Protein AF-A0A7R9K0M8-F1 (afdb_monomer_lite)

Organism: Timema genevievae (NCBI:txid629358)

Sequence (432 aa):
AWETVYWKKKSAVDAVERGCIVCEEEQCDGTVGYGGSPDENGETTLDAMIMDGLCCFKIFQDFFLDFIKILRQVFSKIRTTMNMGAVGALRRVKNAISVARHVLDYTQHSLLVGDQATEFAVSMGFKEELLETNASTKIWQQWKQNNCQPNFWMLANTLAVLSSTAEDGEIKNVSPDPASTCGPYKPATNSLATKQHQQRGGKFGGEGNHDTIGMIAIDNQGKIAAGTSTNGASHKIPGYVVNQGKIAAGTSTNGASHKIPGYVVNKGKIAAGTSTNGASHKIPGNKHETFLSPKINKMHSCVLTSSRVGDSPIPGAGAYADGEVGAAAATGDGDVMMRFLPSLIAVEQLRSGVTPSAAGENALRRIVARYPDFVGGIVVLSIDGQYGAACHGMNTFKYSVCNQQLGELANALVVLSLTAEDGEIEVRISVG

Secondary structure (DSSP, 8-state):
-HIIIIIS---HHHHHHHHHHHHHHHTGGGTSSTTS---TTS---EEEEEEE---GGGGSSSS--SS-TTHHHHSTT------EEEEEEE-S-S-HHHHHHHHHHH-S-SEEEHHHHHHHHHHTTPPP-----HHHHHHHHHHHHTTT-S--SPPSPTTGGG-TT--S----SEES-TTT-----EE-TT---------------STTS---EEEEEE-TT--EEEEEEE--STTPPEEEEE------------------------------------------------------------EEEEE---STTSBTTTEEEETTTEEEEEEE-HHHHHHH-HHHHHHHHHHTT--HHHHHHHHHHHHHTT-TT--EEEEEEETTS-EEEEEES-S-EEEEE--TTT-S-EEEEE-----SS---------B-

Radius of gyration: 27.87 Å; chains: 1; bounding box: 66×52×96 Å

pLDDT: mean 73.52, std 25.9, range [23.06, 98.75]

Foldseek 3Di:
DCCQQPVVVHAQQVVQLVVLQVCLVVCVLVWFFFARFAALVLAFFKKKKKWWQDQPPLPPPPPDDDDDPPVCVVPVPRFGPRFMFIEARHFQFGSRHVLSVCRRVPHPDRYDYFVVSVVSCVVVPTDGHGRHDPNSNVVSVVCVVVQNPPAQDDAQDPPCPPPPPDPDDRQGQWPPGNVHHSDVIDGDPPNPPPPDDDDSDDQQDPDRFKDKDKDWDQHPSLTIMIMIMTSHGRNFAKAWDQDPDPPPPPDDDDDDDDDDDDDDDDDDDDDDDDDDDDDDDDDDDDDDDDDDDPDPPPPDSPGRMGTDGFQRRPELQQKHHHSVWWIKGKMFRRVLSVVQSLGNQLRVCSVVVHANAVSSVVSVLVSCLSHVCTWMKMKIATSVGGIHMATENDQKDWDWDDDVVLVDIFTFIARHHDHNDPDDTDGDGDRD

InterPro domains:
  IPR000246 Peptidase T2, asparaginase 2 [PF01112] (8-53)
  IPR000246 Peptidase T2, asparaginase 2 [PF01112] (80-241)
  IPR000246 Peptidase T2, asparaginase 2 [PF01112] (308-405)
  IPR000246 Peptidase T2, asparaginase 2 [PTHR10188] (1-241)
  IPR029055 Nucleophile aminohydrolases, N-terminal [SSF56235] (5-241)
  IPR029055 Nucleophile aminohydrolases, N-terminal [SSF56235] (267-406)

Structure (mmCIF, N/CA/C/O backbone):
data_AF-A0A7R9K0M8-F1
#
_entry.id   AF-A0A7R9K0M8-F1
#
loop_
_atom_site.group_PDB
_atom_site.id
_atom_site.type_symbol
_atom_site.label_atom_id
_atom_site.label_alt_id
_atom_site.label_comp_id
_atom_site.label_asym_id
_atom_site.label_entity_id
_atom_site.label_seq_id
_atom_site.pdbx_PDB_ins_code
_atom_site.Cartn_x
_atom_site.Cartn_y
_atom_site.Cartn_z
_atom_site.occupancy
_atom_site.B_iso_or_equiv
_atom_site.auth_seq_id
_atom_site.auth_comp_id
_atom_site.auth_asym_id
_atom_site.auth_atom_id
_atom_site.pdbx_PDB_model_num
ATOM 1 N N . ALA A 1 1 ? -5.742 13.488 8.170 1.00 92.00 1 ALA A N 1
ATOM 2 C CA . ALA A 1 1 ? -6.474 12.488 8.977 1.00 92.00 1 ALA A CA 1
ATOM 3 C C . ALA A 1 1 ? -7.062 13.058 10.274 1.00 92.00 1 ALA A C 1
ATOM 5 O O . ALA A 1 1 ? -8.280 13.133 10.370 1.00 92.00 1 ALA A O 1
ATOM 6 N N . TRP A 1 2 ? -6.251 13.496 11.253 1.00 91.81 2 TRP A N 1
ATOM 7 C CA . TRP A 1 2 ? -6.753 13.913 12.580 1.00 91.81 2 TRP A CA 1
ATOM 8 C C . TRP A 1 2 ? -7.834 14.998 12.527 1.00 91.81 2 TRP A C 1
ATOM 10 O O . TRP A 1 2 ? -8.900 14.840 13.110 1.00 91.81 2 TRP A O 1
ATOM 20 N N . GLU A 1 3 ? -7.626 16.053 11.737 1.00 92.31 3 GLU A N 1
ATOM 21 C CA . GLU A 1 3 ? -8.634 17.102 11.536 1.00 92.31 3 GLU A CA 1
ATOM 22 C C . GLU A 1 3 ? -9.976 16.547 11.020 1.0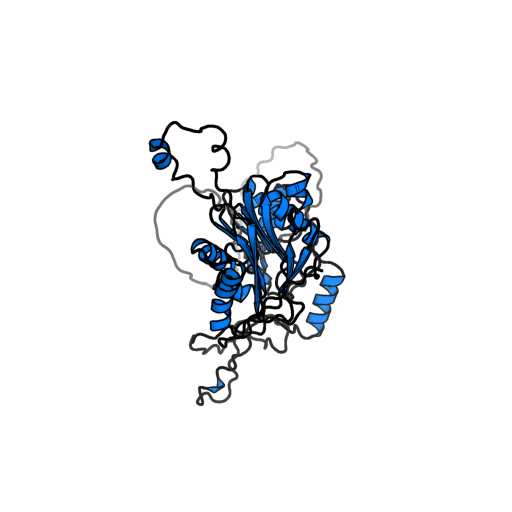0 92.31 3 GLU A C 1
ATOM 24 O O . GLU A 1 3 ? -11.047 17.019 11.397 1.00 92.31 3 GLU A O 1
ATOM 29 N N . THR A 1 4 ? -9.925 15.509 10.182 1.00 94.88 4 THR A N 1
ATOM 30 C CA 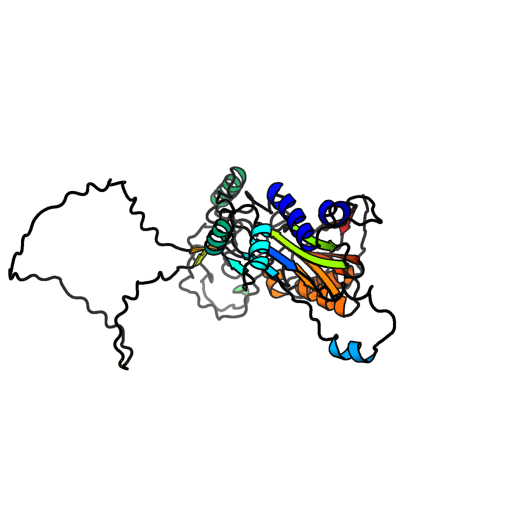. THR A 1 4 ? -11.096 14.863 9.580 1.00 94.88 4 THR A CA 1
ATOM 31 C C . THR A 1 4 ? -11.917 14.106 10.625 1.00 94.88 4 THR A C 1
ATOM 33 O O . THR A 1 4 ? -13.115 14.368 10.749 1.00 94.88 4 THR A O 1
ATOM 36 N N . VAL A 1 5 ? -11.286 13.243 11.429 1.00 93.19 5 VAL A N 1
ATOM 37 C CA . VAL A 1 5 ? -11.990 12.495 12.490 1.00 93.19 5 VAL A CA 1
ATOM 38 C C . VAL A 1 5 ? -12.347 13.362 13.699 1.00 93.19 5 VAL A C 1
ATOM 40 O O . VAL A 1 5 ? -13.442 13.239 14.253 1.00 93.19 5 VAL A O 1
ATOM 43 N N . TYR A 1 6 ? -11.442 14.245 14.126 1.00 90.38 6 TYR A N 1
ATOM 44 C CA . TYR A 1 6 ? -11.547 14.926 15.413 1.00 90.38 6 TYR A CA 1
ATOM 45 C C . TYR A 1 6 ? -12.315 16.243 15.326 1.00 90.38 6 TYR A C 1
ATOM 47 O O . TYR A 1 6 ? -13.266 16.427 16.085 1.00 90.38 6 TYR A O 1
ATOM 55 N N . TRP A 1 7 ? -11.953 17.136 14.402 1.00 90.12 7 TRP A N 1
ATOM 56 C CA . TRP A 1 7 ? -12.585 18.456 14.284 1.00 90.12 7 TRP A CA 1
ATOM 57 C C . TRP A 1 7 ? -13.831 18.417 13.404 1.00 90.12 7 TRP A C 1
ATOM 59 O O . TRP A 1 7 ? -14.885 18.909 13.799 1.00 90.12 7 TRP A O 1
ATOM 69 N N . LYS A 1 8 ? -13.734 17.776 12.236 1.00 95.56 8 LYS A N 1
ATOM 70 C CA . LYS A 1 8 ? -14.833 17.673 11.262 1.00 95.56 8 LYS A CA 1
ATOM 71 C C . LYS A 1 8 ? -15.819 16.543 11.569 1.00 95.56 8 LYS A C 1
ATOM 73 O O . LYS A 1 8 ? -16.856 16.468 10.918 1.00 95.56 8 LYS A O 1
ATOM 78 N N . LYS A 1 9 ? -15.502 15.678 12.543 1.00 94.56 9 LYS A N 1
ATOM 79 C CA . LYS A 1 9 ? -16.335 14.546 12.988 1.00 94.56 9 LYS A CA 1
ATOM 80 C C . LYS A 1 9 ? -16.762 13.601 11.852 1.00 94.56 9 LYS A C 1
ATOM 82 O O . LYS A 1 9 ? -17.815 12.974 11.941 1.00 94.56 9 LYS A O 1
ATOM 87 N N . LYS A 1 10 ? -15.942 13.498 10.802 1.00 96.25 10 LYS A N 1
ATOM 88 C CA . LYS A 1 10 ? -16.157 12.600 9.661 1.00 96.25 10 LYS A CA 1
ATOM 89 C C . LYS A 1 10 ? -15.754 11.157 9.987 1.00 96.25 10 LYS A C 1
ATOM 91 O O . LYS A 1 10 ? -15.190 10.895 11.051 1.00 96.25 10 LYS A O 1
ATOM 96 N N . SER A 1 11 ? -16.079 10.237 9.079 1.00 95.69 11 SER A N 1
ATOM 97 C CA . SER A 1 11 ? -15.846 8.804 9.266 1.00 95.69 11 SER A CA 1
ATOM 98 C C . SER A 1 11 ? -14.359 8.441 9.260 1.00 95.69 11 SER A C 1
ATOM 100 O O . SER A 1 11 ? -13.508 9.209 8.798 1.00 95.69 11 SER A O 1
ATOM 102 N N . ALA A 1 12 ? -14.043 7.238 9.739 1.00 96.56 12 ALA A N 1
ATOM 103 C CA . ALA A 1 12 ? -12.685 6.702 9.675 1.00 96.56 12 ALA A CA 1
ATOM 104 C C . ALA A 1 12 ? -12.199 6.591 8.224 1.00 96.56 12 ALA A C 1
ATOM 106 O O . ALA A 1 12 ? -11.043 6.899 7.934 1.00 96.56 12 ALA A O 1
ATOM 107 N N . VAL A 1 13 ? -13.098 6.228 7.304 1.00 97.38 13 VAL A N 1
ATOM 108 C CA . VAL A 1 13 ? -12.763 6.105 5.886 1.00 97.38 13 VAL A CA 1
ATOM 109 C C . VAL A 1 13 ? -12.436 7.466 5.263 1.00 97.38 13 VAL A C 1
ATOM 111 O O . VAL A 1 13 ? -11.422 7.578 4.580 1.00 97.38 13 VAL A O 1
ATOM 114 N N . ASP A 1 14 ? -13.204 8.519 5.577 1.00 98.00 14 ASP A N 1
ATOM 115 C CA . ASP A 1 14 ? -12.889 9.893 5.141 1.00 98.00 14 ASP A CA 1
ATOM 116 C C . ASP A 1 14 ? -11.489 10.330 5.609 1.00 98.00 14 ASP A C 1
ATOM 118 O O . ASP A 1 14 ? -10.777 11.067 4.924 1.00 98.00 14 ASP A O 1
ATOM 122 N N . ALA A 1 15 ? -11.097 9.924 6.819 1.00 97.75 15 ALA A N 1
ATOM 123 C CA . ALA A 1 15 ? -9.827 10.325 7.403 1.00 97.75 15 ALA A CA 1
ATOM 124 C C . ALA A 1 15 ? -8.627 9.598 6.798 1.00 97.75 15 ALA A C 1
ATOM 126 O O . ALA A 1 15 ? -7.594 10.248 6.603 1.00 97.75 15 ALA A O 1
ATOM 127 N N . VAL A 1 16 ? -8.779 8.302 6.503 1.00 98.31 16 VAL A N 1
ATOM 128 C CA . VAL A 1 16 ? -7.803 7.504 5.747 1.00 98.31 16 VAL A CA 1
ATOM 129 C C . VAL A 1 16 ? -7.650 8.078 4.344 1.00 98.31 16 VAL A C 1
ATOM 131 O O . VAL A 1 16 ? -6.534 8.409 3.953 1.00 98.31 16 VAL A O 1
ATOM 134 N N . GLU A 1 17 ? -8.760 8.296 3.631 1.00 98.50 17 GLU A N 1
ATOM 135 C CA . GLU A 1 17 ? -8.742 8.889 2.293 1.00 98.50 17 GLU A CA 1
ATOM 136 C C . GLU A 1 17 ? -8.008 10.233 2.316 1.00 98.50 17 GLU A C 1
ATOM 138 O O . GLU A 1 17 ? -7.004 10.404 1.626 1.00 98.50 17 GLU A O 1
ATOM 143 N N . ARG A 1 18 ? -8.435 11.178 3.167 1.00 97.69 18 ARG A N 1
ATOM 144 C CA . ARG A 1 18 ? -7.809 12.505 3.194 1.00 97.69 18 ARG A CA 1
ATOM 145 C C . ARG A 1 18 ? -6.334 12.448 3.575 1.00 97.69 18 ARG A C 1
ATOM 147 O O . ARG A 1 18 ? -5.563 13.260 3.076 1.00 97.69 18 ARG A O 1
ATOM 154 N N . GLY A 1 19 ? -5.940 11.564 4.487 1.00 95.88 19 GLY A N 1
ATOM 155 C CA . GLY A 1 19 ? -4.542 11.449 4.888 1.00 95.88 19 GLY A CA 1
ATOM 156 C C . GLY A 1 19 ? -3.647 10.875 3.791 1.00 95.88 19 GLY A C 1
ATOM 157 O O . GLY A 1 19 ? -2.575 11.424 3.559 1.00 95.88 19 GLY A O 1
ATOM 158 N N . CYS A 1 20 ? -4.104 9.852 3.069 1.00 97.00 20 CYS A N 1
ATOM 159 C CA . CYS A 1 20 ? -3.389 9.332 1.905 1.00 97.00 20 CYS A CA 1
ATOM 160 C C . CYS A 1 20 ? -3.323 10.360 0.763 1.00 97.00 20 CYS A C 1
ATOM 162 O O . CYS A 1 20 ? -2.249 10.526 0.194 1.00 97.00 20 CYS A O 1
ATOM 164 N N . ILE A 1 21 ? -4.405 11.112 0.491 1.00 97.19 21 ILE A N 1
ATOM 165 C CA . ILE A 1 21 ? -4.403 12.185 -0.525 1.00 97.19 21 ILE A CA 1
ATOM 166 C C . ILE A 1 21 ? -3.293 13.202 -0.245 1.00 97.19 21 ILE A C 1
ATOM 168 O O . ILE A 1 21 ? -2.605 13.604 -1.172 1.00 97.19 21 ILE A O 1
ATOM 172 N N . VAL A 1 22 ? -3.097 13.617 1.014 1.00 95.75 22 VAL A N 1
ATOM 173 C CA . VAL A 1 22 ? -2.025 14.575 1.345 1.00 95.75 22 VAL A CA 1
ATOM 174 C C . VAL A 1 22 ? -0.667 14.033 0.901 1.00 95.75 22 VAL A C 1
ATOM 176 O O . VAL A 1 22 ? 0.082 14.758 0.260 1.00 95.75 22 VAL A O 1
ATOM 179 N N . CYS A 1 23 ? -0.376 12.752 1.143 1.00 93.12 23 CYS A N 1
ATOM 180 C CA . CYS A 1 23 ? 0.876 12.164 0.673 1.00 93.12 23 CYS A CA 1
ATOM 181 C C . CYS A 1 23 ? 0.950 11.968 -0.847 1.00 93.12 23 CYS A C 1
ATOM 183 O O . CYS A 1 23 ? 2.039 12.074 -1.407 1.00 93.12 23 CYS A O 1
ATOM 185 N N . GLU A 1 24 ? -0.173 11.716 -1.524 1.00 95.69 24 GLU A N 1
ATOM 186 C CA . GLU A 1 24 ? -0.232 11.692 -2.994 1.00 95.69 24 GLU A CA 1
ATOM 187 C C . GLU A 1 24 ? 0.017 13.085 -3.607 1.00 95.69 24 GLU A C 1
ATOM 189 O O . GLU A 1 24 ? 0.623 13.196 -4.676 1.00 95.69 24 GLU A O 1
ATOM 194 N N . GLU A 1 25 ? -0.433 14.149 -2.936 1.00 94.69 25 GLU A N 1
ATOM 195 C CA . GLU A 1 25 ? -0.252 15.550 -3.337 1.00 94.69 25 GLU A CA 1
ATOM 196 C C . GLU A 1 25 ? 1.180 16.042 -3.064 1.00 94.69 25 GLU A C 1
ATOM 198 O O . GLU A 1 25 ? 1.790 16.673 -3.932 1.00 94.69 25 GLU A O 1
ATOM 203 N N . GLU A 1 26 ? 1.711 15.741 -1.875 1.00 92.44 26 GLU A N 1
ATOM 204 C CA . GLU A 1 26 ? 3.038 16.164 -1.399 1.00 92.44 26 GLU A CA 1
ATOM 205 C C . GLU A 1 26 ? 4.180 15.262 -1.878 1.00 92.44 26 GLU A C 1
ATOM 207 O O . GLU A 1 26 ? 5.347 15.601 -1.693 1.00 92.44 26 GLU A O 1
ATOM 212 N N . GLN A 1 27 ? 3.854 14.139 -2.519 1.00 89.50 27 GLN A N 1
ATOM 213 C CA . GLN A 1 27 ? 4.816 13.158 -3.009 1.00 89.50 27 GLN A CA 1
ATOM 214 C C . GLN A 1 27 ? 5.721 12.630 -1.883 1.00 89.50 27 GLN A C 1
ATOM 216 O O . GLN A 1 27 ? 6.948 12.654 -2.007 1.00 89.50 27 GLN A O 1
ATOM 221 N N . CYS A 1 28 ? 5.111 12.188 -0.771 1.00 84.88 28 CYS A N 1
ATOM 222 C CA . CYS A 1 28 ? 5.816 11.696 0.423 1.00 84.88 28 CYS A CA 1
ATOM 223 C C . CYS A 1 28 ? 6.926 10.701 0.039 1.00 84.88 28 CYS A C 1
ATOM 225 O O . CYS A 1 28 ? 6.671 9.723 -0.667 1.00 84.88 28 CYS A O 1
ATOM 227 N N . ASP A 1 29 ? 8.159 11.000 0.459 1.00 77.81 29 ASP A N 1
ATOM 228 C CA . ASP A 1 29 ? 9.387 10.241 0.170 1.00 77.81 29 ASP A CA 1
ATOM 229 C C . ASP A 1 29 ? 9.631 9.920 -1.324 1.00 77.81 29 ASP A C 1
ATOM 231 O O . ASP A 1 29 ? 10.417 9.040 -1.671 1.00 77.81 29 ASP A O 1
ATOM 235 N N . GLY A 1 30 ? 8.978 10.645 -2.241 1.00 81.69 30 GLY A N 1
ATOM 236 C CA . GLY A 1 30 ? 9.090 10.467 -3.692 1.00 81.69 30 GLY A CA 1
ATOM 237 C C . GLY A 1 30 ? 8.495 9.162 -4.239 1.00 81.69 30 GLY A C 1
ATOM 238 O O . GLY A 1 30 ? 8.681 8.865 -5.421 1.00 81.69 30 GLY A O 1
ATOM 239 N N . THR A 1 31 ? 7.796 8.387 -3.409 1.00 82.56 31 THR A N 1
ATOM 240 C CA . THR A 1 31 ? 7.299 7.027 -3.708 1.00 82.56 31 THR A CA 1
ATOM 241 C C . THR A 1 31 ? 5.778 6.896 -3.584 1.00 82.56 31 THR A C 1
ATOM 243 O O . THR A 1 31 ? 5.230 5.809 -3.789 1.00 82.56 31 THR A O 1
ATOM 246 N N . VAL A 1 32 ? 5.086 8.006 -3.307 1.00 89.06 32 VAL A N 1
ATOM 247 C CA . VAL A 1 32 ? 3.622 8.111 -3.271 1.00 89.06 32 VAL A CA 1
ATOM 248 C C . VAL A 1 32 ? 3.154 9.231 -4.207 1.00 89.06 32 VAL A C 1
ATOM 250 O O . VAL A 1 32 ? 3.753 10.300 -4.249 1.00 89.06 32 VAL A O 1
ATOM 253 N N . GLY A 1 33 ? 2.056 9.017 -4.938 1.00 90.44 33 GLY A N 1
ATOM 254 C CA . GLY A 1 33 ? 1.461 10.030 -5.816 1.00 90.44 33 GLY A CA 1
ATOM 255 C C . GLY A 1 33 ? 2.113 10.132 -7.194 1.00 90.44 33 GLY A C 1
ATOM 256 O O . GLY A 1 33 ? 2.656 9.181 -7.731 1.00 90.44 33 GLY A O 1
ATOM 257 N N . TYR A 1 34 ? 2.027 11.279 -7.854 1.00 90.44 34 TYR A N 1
ATOM 258 C CA . TYR A 1 34 ? 2.607 11.440 -9.194 1.00 90.44 34 TYR A CA 1
ATOM 259 C C . TYR A 1 34 ? 4.138 11.586 -9.128 1.00 90.44 34 TYR A C 1
ATOM 261 O O . TYR A 1 34 ? 4.705 11.889 -8.087 1.00 90.44 34 TYR A O 1
ATOM 269 N N . GLY A 1 35 ? 4.847 11.380 -10.236 1.00 85.62 35 GLY A N 1
ATOM 270 C CA . GLY A 1 35 ? 6.271 11.705 -10.376 1.00 85.62 35 GLY A CA 1
ATOM 271 C C . GLY A 1 35 ? 7.269 10.761 -9.697 1.00 85.62 35 GLY A C 1
ATOM 272 O O . GLY A 1 35 ? 8.469 10.970 -9.877 1.00 85.62 35 GLY A O 1
ATOM 273 N N . GLY A 1 36 ? 6.802 9.746 -8.970 1.00 84.50 36 GLY A N 1
ATOM 274 C CA . GLY A 1 36 ? 7.620 8.699 -8.355 1.00 84.50 36 GLY A CA 1
ATOM 275 C C . GLY A 1 36 ? 7.726 7.418 -9.192 1.00 84.50 36 GLY A C 1
ATOM 276 O O . GLY A 1 36 ? 6.881 7.152 -10.055 1.00 84.50 36 GLY A O 1
ATOM 277 N N . SER A 1 37 ? 8.770 6.631 -8.918 1.00 87.62 37 SER A N 1
ATOM 278 C CA . SER A 1 37 ? 8.982 5.232 -9.342 1.00 87.62 37 SER A CA 1
ATOM 279 C C . SER A 1 37 ? 8.471 4.858 -10.751 1.00 87.62 37 SER A C 1
ATOM 281 O O . SER A 1 37 ? 7.551 4.041 -10.875 1.00 87.62 37 SER A O 1
ATOM 283 N N . PRO A 1 38 ? 9.033 5.430 -11.836 1.00 91.25 38 PRO A N 1
ATOM 284 C CA . PRO A 1 38 ? 8.638 5.060 -13.194 1.00 91.25 38 PRO A CA 1
ATOM 285 C C . PRO A 1 38 ? 8.987 3.595 -13.498 1.00 91.25 38 PRO A C 1
ATOM 287 O O . PRO A 1 38 ? 10.008 3.086 -13.030 1.00 91.25 38 PRO A O 1
ATOM 290 N N . ASP A 1 39 ? 8.172 2.926 -14.310 1.00 91.25 39 ASP A N 1
ATOM 291 C CA . ASP A 1 39 ? 8.409 1.564 -14.795 1.00 91.25 39 ASP A CA 1
ATOM 292 C C . ASP A 1 39 ? 9.560 1.496 -15.830 1.00 91.25 39 ASP A C 1
ATOM 294 O O . ASP A 1 39 ? 10.208 2.498 -16.155 1.00 91.25 39 ASP A O 1
ATOM 298 N N . GLU A 1 40 ? 9.860 0.308 -16.366 1.00 90.69 40 GLU A N 1
ATOM 299 C CA . GLU A 1 40 ? 10.943 0.136 -17.358 1.00 90.69 40 GLU A CA 1
ATOM 300 C C . GLU A 1 40 ? 10.725 0.920 -18.674 1.00 90.69 40 GLU A C 1
ATOM 302 O O . GLU A 1 40 ? 11.690 1.173 -19.420 1.00 90.69 40 GLU A O 1
ATOM 307 N N . ASN A 1 41 ? 9.484 1.333 -18.954 1.00 90.06 41 ASN A N 1
ATOM 308 C CA . ASN A 1 41 ? 9.098 2.174 -20.088 1.00 90.06 41 ASN A CA 1
ATOM 309 C C . ASN A 1 41 ? 9.102 3.674 -19.753 1.00 90.06 41 ASN A C 1
ATOM 311 O O . ASN A 1 41 ? 8.961 4.488 -20.666 1.00 90.06 41 ASN A O 1
ATOM 315 N N . GLY A 1 42 ? 9.300 4.040 -18.487 1.00 90.06 42 GLY A N 1
ATOM 316 C CA . GLY A 1 42 ? 9.310 5.425 -18.026 1.00 90.06 42 GLY A CA 1
ATOM 317 C C . GLY A 1 42 ? 7.943 5.936 -17.573 1.00 90.06 42 GLY A C 1
ATOM 318 O O . GLY A 1 42 ? 7.811 7.138 -17.353 1.00 90.06 42 GLY A O 1
ATOM 319 N N . GLU A 1 43 ? 6.945 5.060 -17.440 1.00 90.88 43 GLU A N 1
ATOM 320 C CA . GLU A 1 43 ? 5.582 5.432 -17.057 1.00 90.88 43 GLU A CA 1
ATOM 321 C C . GLU A 1 43 ? 5.367 5.269 -15.549 1.00 90.88 43 GLU A C 1
ATOM 323 O O . GLU A 1 43 ? 5.787 4.279 -14.944 1.00 90.88 43 GLU A O 1
ATOM 328 N N . THR A 1 44 ? 4.694 6.230 -14.925 1.00 91.38 44 THR A N 1
ATOM 329 C CA . THR A 1 44 ? 4.322 6.152 -13.509 1.00 91.38 44 THR A CA 1
ATOM 330 C C . THR A 1 44 ? 2.915 5.566 -13.383 1.00 91.38 44 THR A C 1
ATOM 332 O O . THR A 1 44 ? 1.964 6.063 -13.983 1.00 91.38 44 THR A O 1
ATOM 335 N N . THR A 1 45 ? 2.758 4.528 -12.555 1.00 93.62 45 THR A N 1
ATOM 336 C CA . THR A 1 45 ? 1.447 3.939 -12.224 1.00 93.62 45 THR A CA 1
ATOM 337 C C . THR A 1 45 ? 1.271 3.830 -10.721 1.00 93.62 45 THR A C 1
ATOM 339 O O . THR A 1 45 ? 2.248 3.552 -10.021 1.00 93.62 45 THR A O 1
ATOM 342 N N . LEU A 1 46 ? 0.034 3.969 -10.247 1.00 95.25 46 LEU A N 1
ATOM 343 C CA . LEU A 1 46 ? -0.288 4.014 -8.820 1.00 95.25 46 LEU A CA 1
ATOM 344 C C . LEU A 1 46 ? -1.098 2.798 -8.378 1.00 95.25 46 LEU A C 1
ATOM 346 O O . LEU A 1 46 ? -1.971 2.320 -9.105 1.00 95.25 46 LEU A O 1
ATOM 350 N N . ASP A 1 47 ? -0.816 2.337 -7.169 1.00 96.50 47 ASP A N 1
ATOM 351 C CA . ASP A 1 47 ? -1.529 1.266 -6.486 1.00 96.50 47 ASP A CA 1
ATOM 352 C C . ASP A 1 47 ? -2.131 1.836 -5.197 1.00 96.50 47 ASP A C 1
ATOM 354 O O . ASP A 1 47 ? -1.414 2.453 -4.409 1.00 96.50 47 ASP A O 1
ATOM 358 N N . ALA A 1 48 ? -3.424 1.625 -4.955 1.00 98.31 48 ALA A N 1
ATOM 359 C CA . ALA A 1 48 ? -4.066 2.063 -3.718 1.00 98.31 48 ALA A CA 1
ATOM 360 C C . ALA A 1 48 ? -5.236 1.163 -3.316 1.00 98.31 48 ALA A C 1
ATOM 362 O O . ALA A 1 48 ? -5.933 0.614 -4.171 1.00 98.31 48 ALA A O 1
ATOM 363 N N . MET A 1 49 ? -5.503 1.061 -2.015 1.00 98.31 49 MET A N 1
ATOM 364 C CA . MET A 1 49 ? -6.751 0.495 -1.499 1.00 98.31 49 MET A CA 1
ATOM 365 C C . MET A 1 49 ? -7.258 1.242 -0.280 1.00 98.31 49 MET A C 1
ATOM 367 O O . MET A 1 49 ? -6.487 1.818 0.485 1.00 98.31 49 MET A O 1
ATOM 371 N N . ILE A 1 50 ? -8.560 1.124 -0.051 1.00 98.50 50 ILE A N 1
ATOM 372 C CA . ILE A 1 50 ? -9.211 1.540 1.179 1.00 98.50 50 ILE A CA 1
ATOM 373 C C . ILE A 1 50 ? -10.204 0.464 1.617 1.00 98.50 50 ILE A C 1
ATOM 375 O O . ILE A 1 50 ? -10.972 -0.063 0.808 1.00 98.50 50 ILE A O 1
ATOM 379 N N . MET A 1 51 ? -10.166 0.111 2.896 1.00 98.06 51 MET A N 1
ATOM 380 C CA . MET A 1 51 ? -11.011 -0.909 3.505 1.00 98.06 51 MET A CA 1
ATOM 381 C C . MET A 1 51 ? -11.792 -0.306 4.665 1.00 98.06 51 MET A C 1
ATOM 383 O O . MET A 1 51 ? -11.219 0.283 5.586 1.00 98.06 51 MET A O 1
ATOM 387 N N . ASP A 1 52 ? -13.109 -0.471 4.606 1.00 95.12 52 ASP A N 1
ATOM 388 C CA . ASP A 1 52 ? -14.026 -0.069 5.659 1.00 95.12 52 ASP A CA 1
ATOM 389 C C . ASP A 1 52 ? -14.235 -1.242 6.621 1.00 95.12 52 ASP A C 1
ATOM 391 O O . ASP A 1 52 ? -14.819 -2.271 6.269 1.00 95.12 52 ASP A O 1
ATOM 395 N N . GLY A 1 53 ? -13.768 -1.083 7.859 1.00 87.31 53 GLY A N 1
ATOM 396 C CA . GLY A 1 53 ? -13.951 -2.072 8.913 1.00 87.31 53 GLY A CA 1
ATOM 397 C C . GLY A 1 53 ? -15.375 -2.107 9.470 1.00 87.31 53 GLY A C 1
ATOM 398 O O . GLY A 1 53 ? -15.605 -2.833 10.431 1.00 87.31 53 GLY A O 1
ATOM 399 N N . LEU A 1 54 ? -16.327 -1.331 8.933 1.00 79.56 54 LEU A N 1
ATOM 400 C CA . LEU A 1 54 ? -17.678 -1.150 9.471 1.00 79.56 54 LEU A CA 1
ATOM 401 C C . LEU A 1 54 ? -18.291 -2.428 10.069 1.00 79.56 54 LEU A C 1
ATOM 403 O O . LEU A 1 54 ? -18.697 -3.352 9.358 1.00 79.56 54 LEU A O 1
ATOM 407 N N . CYS A 1 55 ? -18.461 -2.399 11.390 1.00 57.69 55 CYS A N 1
ATOM 408 C CA . CYS A 1 55 ? -19.424 -3.215 12.112 1.00 57.69 55 CYS A CA 1
ATOM 409 C C . CYS A 1 55 ? -20.691 -2.366 12.318 1.00 57.69 55 CYS A C 1
ATOM 411 O O . CYS A 1 55 ? -20.632 -1.246 12.829 1.00 57.69 55 CYS A O 1
ATOM 413 N N . CYS A 1 56 ? -21.855 -2.867 11.904 1.00 52.91 56 CYS A N 1
ATOM 414 C CA . CYS A 1 56 ? -23.116 -2.111 11.914 1.00 52.91 56 CYS A CA 1
ATOM 415 C C . CYS A 1 56 ? -23.648 -1.756 13.327 1.00 52.91 56 CYS A C 1
ATOM 417 O O . CYS A 1 56 ? -24.697 -1.125 13.439 1.00 52.91 56 CYS A O 1
ATOM 419 N N . PHE A 1 57 ? -22.984 -2.154 14.420 1.00 49.09 57 PHE A N 1
ATOM 420 C CA . PHE A 1 57 ? -23.656 -2.295 15.718 1.00 49.09 57 PHE A CA 1
ATOM 421 C C . PHE A 1 57 ? -23.619 -1.094 16.684 1.00 49.09 57 PHE A C 1
ATOM 423 O O . PHE A 1 57 ? -24.360 -1.101 17.664 1.00 49.09 57 PHE A O 1
ATOM 430 N N . LYS A 1 58 ? -22.853 -0.020 16.452 1.00 45.03 58 LYS A N 1
ATOM 431 C CA . LYS A 1 58 ? -22.768 1.067 17.460 1.00 45.03 58 LYS A CA 1
ATOM 432 C C . LYS A 1 58 ? -23.928 2.075 17.487 1.00 45.03 58 LYS A C 1
ATOM 434 O O . LYS A 1 58 ? -23.956 2.923 18.365 1.00 45.03 58 LYS A O 1
ATOM 439 N N . ILE A 1 59 ? -24.915 1.976 16.593 1.00 46.03 59 ILE A N 1
ATOM 440 C CA . ILE A 1 59 ? -26.043 2.935 16.540 1.00 46.03 59 ILE A CA 1
ATOM 441 C C . ILE A 1 59 ? -27.194 2.567 17.502 1.00 46.03 59 ILE A C 1
ATOM 443 O O . ILE A 1 59 ? -28.031 3.409 17.808 1.00 46.03 59 ILE A O 1
ATOM 447 N N . PHE A 1 60 ? -27.237 1.345 18.043 1.00 42.81 60 PHE A N 1
ATOM 448 C CA . PHE A 1 60 ? -28.399 0.854 18.805 1.00 42.81 60 PHE A CA 1
ATOM 449 C C . PHE A 1 60 ? -28.166 0.623 20.305 1.00 42.81 60 PHE A C 1
ATOM 451 O O . PHE A 1 60 ? -29.035 0.057 20.967 1.00 42.81 60 PHE A O 1
ATOM 458 N N . GLN A 1 61 ? -27.029 1.050 20.863 1.00 42.94 61 GLN A N 1
ATOM 459 C CA . GLN A 1 61 ? -26.725 0.797 22.277 1.00 42.94 61 GLN A CA 1
ATOM 460 C C . GLN A 1 61 ? -27.198 1.908 23.234 1.00 42.94 61 GLN A C 1
ATOM 462 O O . GLN A 1 61 ? -27.419 1.619 24.406 1.00 42.94 61 GLN A O 1
ATOM 467 N N . ASP A 1 62 ? -27.476 3.120 22.738 1.00 44.91 62 ASP A N 1
ATOM 468 C CA . ASP A 1 62 ? -27.903 4.249 23.585 1.00 44.91 62 ASP A CA 1
ATOM 469 C C . ASP A 1 62 ? -29.428 4.364 23.774 1.00 44.91 62 ASP A C 1
ATOM 471 O O . ASP A 1 62 ? -29.888 5.227 24.518 1.00 44.91 62 ASP A O 1
ATOM 475 N N . PHE A 1 63 ? -30.237 3.501 23.137 1.00 43.00 63 PHE A N 1
ATOM 476 C CA . PHE A 1 63 ? -31.705 3.635 23.169 1.00 43.00 63 PHE A CA 1
ATOM 477 C C . PHE A 1 63 ? -32.471 2.550 23.937 1.00 43.00 63 PHE A C 1
ATOM 479 O O . PHE A 1 63 ? -33.671 2.704 24.137 1.00 43.00 63 PHE A O 1
ATOM 486 N N . PHE A 1 64 ? -31.836 1.466 24.391 1.00 42.47 64 PHE A N 1
ATOM 487 C CA . PHE A 1 64 ? -32.560 0.393 25.086 1.00 42.47 64 PHE A CA 1
ATOM 488 C C . PHE A 1 64 ? -31.723 -0.248 26.195 1.00 42.47 64 PHE A C 1
ATOM 490 O O . PHE A 1 64 ? -31.135 -1.318 26.033 1.00 42.47 64 PHE A O 1
ATOM 497 N N . LEU A 1 65 ? -31.733 0.393 27.362 1.00 45.97 65 LEU A N 1
ATOM 498 C CA . LEU A 1 65 ? -31.525 -0.313 28.619 1.00 45.97 65 LEU A CA 1
ATOM 499 C C . LEU A 1 65 ? -32.822 -1.074 28.972 1.00 45.97 65 LEU A C 1
ATOM 501 O O . LEU A 1 65 ? -33.919 -0.526 28.925 1.00 45.97 65 LEU A O 1
ATOM 505 N N . ASP A 1 66 ? -32.641 -2.359 29.287 1.00 46.88 66 ASP A N 1
ATOM 506 C CA . ASP A 1 66 ? -33.475 -3.237 30.124 1.00 46.88 66 ASP A CA 1
ATOM 507 C C . ASP A 1 66 ? -34.443 -4.297 29.575 1.00 46.88 66 ASP A C 1
ATOM 509 O O . ASP A 1 66 ? -34.740 -5.198 30.359 1.00 46.88 66 ASP A O 1
ATOM 513 N N . PHE A 1 67 ? -34.869 -4.369 28.302 1.00 47.94 67 PHE A N 1
ATOM 514 C CA . PHE A 1 67 ? -35.988 -5.303 28.017 1.00 47.94 67 PHE A CA 1
ATOM 515 C C . PHE A 1 67 ? -35.736 -6.708 27.445 1.00 47.94 67 PHE A C 1
ATOM 517 O O . PHE A 1 67 ? -36.539 -7.577 27.768 1.00 47.94 67 PHE A O 1
ATOM 524 N N . ILE A 1 68 ? -34.706 -7.057 26.652 1.00 50.78 68 ILE A N 1
ATOM 525 C CA . ILE A 1 68 ? -34.715 -8.416 26.046 1.00 50.78 68 ILE A CA 1
ATOM 526 C C . ILE A 1 68 ? -33.336 -9.099 25.922 1.00 50.78 68 ILE A C 1
ATOM 528 O O . ILE A 1 68 ? -32.643 -8.982 24.914 1.00 50.78 68 ILE A O 1
ATOM 532 N N . LYS A 1 69 ? -33.002 -9.974 26.889 1.00 50.62 69 LYS A N 1
ATOM 533 C CA . LYS A 1 69 ? -31.925 -10.991 26.767 1.00 50.62 69 LYS A CA 1
ATOM 534 C C . LYS A 1 69 ? -32.115 -11.934 25.558 1.00 50.62 69 LYS A C 1
ATOM 536 O O . LYS A 1 69 ? -31.133 -12.424 25.016 1.00 50.62 69 LYS A O 1
ATOM 541 N N . ILE A 1 70 ? -33.355 -12.141 25.109 1.00 50.47 70 ILE A N 1
ATOM 542 C CA . ILE A 1 70 ? -33.748 -12.969 23.948 1.00 50.47 70 ILE A CA 1
ATOM 543 C C . ILE A 1 70 ? -33.411 -12.308 22.585 1.00 50.47 70 ILE A C 1
ATOM 545 O O . ILE A 1 70 ? -33.094 -13.012 21.631 1.00 50.47 70 ILE A O 1
ATOM 549 N N . LEU A 1 71 ? -33.362 -10.971 22.473 1.00 50.44 71 LEU A N 1
ATOM 550 C CA . LEU A 1 71 ? -32.983 -10.275 21.231 1.00 50.44 71 LEU A CA 1
ATOM 551 C C . LEU A 1 71 ? -31.474 -10.354 20.963 1.00 50.44 71 LEU A C 1
ATOM 553 O O . LEU A 1 71 ? -31.041 -10.318 19.814 1.00 50.44 71 LEU A O 1
ATOM 557 N N . ARG A 1 72 ? -30.671 -10.563 22.011 1.00 47.56 72 ARG A N 1
ATOM 558 C CA . ARG A 1 72 ? -29.214 -10.713 21.921 1.00 47.56 72 ARG A CA 1
ATOM 559 C C . ARG A 1 72 ? -28.793 -11.898 21.041 1.00 47.56 72 ARG A C 1
ATOM 561 O O . ARG A 1 72 ? -27.735 -11.838 20.434 1.00 47.56 72 ARG A O 1
ATOM 568 N N . GLN A 1 73 ? -29.628 -12.935 20.934 1.00 48.31 73 GLN A N 1
ATOM 569 C CA . GLN A 1 73 ? -29.370 -14.134 20.123 1.00 48.31 73 GLN A CA 1
ATOM 570 C C . GLN A 1 73 ? -29.848 -13.999 18.666 1.00 48.31 73 GLN A C 1
ATOM 572 O O . GLN A 1 73 ? -29.334 -14.680 17.784 1.00 48.31 73 GLN A O 1
ATOM 577 N N . VAL A 1 74 ? -30.802 -13.098 18.399 1.00 48.03 74 VAL A N 1
ATOM 578 C CA . VAL A 1 74 ? -31.312 -12.807 17.046 1.00 48.03 74 VAL A CA 1
ATOM 579 C C . VAL A 1 74 ? -30.473 -11.720 16.361 1.00 48.03 74 VAL A C 1
ATOM 581 O O . VAL A 1 74 ? -30.252 -11.786 15.154 1.00 48.03 74 VAL A O 1
ATOM 584 N N . PHE A 1 75 ? -29.919 -10.773 17.126 1.00 47.38 75 PHE A N 1
ATOM 585 C CA . PHE A 1 75 ? -29.041 -9.712 16.617 1.00 47.38 75 PHE A CA 1
ATOM 586 C C . PHE A 1 75 ? -27.539 -10.057 16.624 1.00 47.38 75 PHE A C 1
ATOM 588 O O . PHE A 1 75 ? -26.750 -9.288 16.083 1.00 47.38 75 PHE A O 1
ATOM 595 N N . SER A 1 76 ? -27.116 -11.226 17.134 1.00 43.84 76 SER A N 1
ATOM 596 C CA . SER A 1 76 ? -25.698 -11.660 17.141 1.00 43.84 76 SER A CA 1
ATOM 597 C C . SER A 1 76 ? -25.134 -12.039 15.758 1.00 43.84 76 SER A C 1
ATOM 599 O O . SER A 1 76 ? -24.108 -12.710 15.663 1.00 43.84 76 SER A O 1
ATOM 601 N N . LYS A 1 77 ? -25.831 -11.691 14.675 1.00 45.28 77 LYS A N 1
ATOM 602 C CA . LYS A 1 77 ? -25.452 -12.002 13.289 1.00 45.28 77 LYS A CA 1
ATOM 603 C C . LYS A 1 77 ? -25.292 -10.747 12.432 1.00 45.28 77 LYS A C 1
ATOM 605 O O . LYS A 1 77 ? -25.458 -10.804 11.217 1.00 45.28 77 LYS A O 1
ATOM 610 N N . ILE A 1 78 ? -24.963 -9.618 13.049 1.00 53.09 78 ILE A N 1
ATOM 611 C CA . ILE A 1 78 ? -24.580 -8.404 12.330 1.00 53.09 78 ILE A CA 1
ATOM 612 C C . ILE A 1 78 ? -23.072 -8.486 12.099 1.00 53.09 78 ILE A C 1
ATOM 614 O O . ILE A 1 78 ? -22.300 -8.348 13.036 1.00 53.09 78 ILE A O 1
ATOM 618 N N . ARG A 1 79 ? -22.683 -8.814 10.863 1.00 57.34 79 ARG A N 1
ATOM 619 C CA . ARG A 1 79 ? -21.290 -9.044 10.463 1.00 57.34 79 ARG A CA 1
ATOM 620 C C . ARG A 1 79 ? -20.626 -7.741 10.036 1.00 57.34 79 ARG A C 1
ATOM 622 O O . ARG A 1 79 ? -21.290 -6.862 9.482 1.00 57.34 79 ARG A O 1
ATOM 629 N N . THR A 1 80 ? -19.317 -7.661 10.231 1.00 65.50 80 THR A N 1
ATOM 630 C CA . THR A 1 80 ? -18.459 -6.757 9.468 1.00 65.50 80 THR A CA 1
ATOM 631 C C . THR A 1 80 ? -18.701 -6.961 7.973 1.00 65.50 80 THR A C 1
ATOM 633 O O . THR A 1 80 ? -18.825 -8.092 7.495 1.00 65.50 80 THR A O 1
ATOM 636 N N . THR A 1 81 ? -18.848 -5.862 7.229 1.00 79.19 81 THR A N 1
ATOM 637 C CA . THR A 1 81 ? -19.088 -5.956 5.775 1.00 79.19 81 THR A CA 1
ATOM 638 C C . THR A 1 81 ? -17.825 -6.364 5.023 1.00 79.19 81 THR A C 1
ATOM 640 O O . THR A 1 81 ? -17.922 -6.968 3.960 1.00 79.19 81 THR A O 1
ATOM 643 N N . MET A 1 82 ? -16.653 -6.076 5.606 1.00 87.38 82 MET A N 1
ATOM 644 C CA . MET A 1 82 ? -15.333 -6.279 5.000 1.00 87.38 82 MET A CA 1
ATOM 645 C C . MET A 1 82 ? -15.217 -5.602 3.627 1.00 87.38 82 MET A C 1
ATOM 647 O O . MET A 1 82 ? -14.445 -6.039 2.773 1.00 87.38 82 MET A O 1
ATOM 651 N N . ASN A 1 83 ? -16.012 -4.549 3.405 1.00 93.25 83 ASN A N 1
ATOM 652 C CA . ASN A 1 83 ? -16.060 -3.847 2.137 1.00 93.25 83 ASN A CA 1
ATOM 653 C C . ASN A 1 83 ? -14.742 -3.110 1.904 1.00 93.25 83 ASN A C 1
ATOM 655 O O . ASN A 1 83 ? -14.193 -2.451 2.789 1.00 93.25 83 ASN A O 1
ATOM 659 N N . MET A 1 84 ? -14.254 -3.192 0.676 1.00 96.19 84 MET A N 1
ATOM 660 C CA . MET A 1 84 ? -13.045 -2.507 0.254 1.00 96.19 84 MET A CA 1
ATOM 661 C C . MET A 1 84 ? -13.143 -2.106 -1.211 1.00 96.19 84 MET A C 1
ATOM 663 O O . MET A 1 84 ? -13.866 -2.728 -1.993 1.00 96.19 84 MET A O 1
ATOM 667 N N . GLY A 1 85 ? -12.365 -1.098 -1.574 1.00 98.44 85 GLY A N 1
ATOM 668 C CA . GLY A 1 85 ? -12.133 -0.704 -2.953 1.00 98.44 85 GLY A CA 1
ATOM 669 C C . GLY A 1 85 ? -10.647 -0.494 -3.178 1.00 98.44 85 GLY A C 1
ATOM 670 O O . GLY A 1 85 ? -9.927 -0.068 -2.274 1.00 98.44 85 GLY A O 1
ATOM 671 N N . ALA A 1 86 ? -10.179 -0.843 -4.367 1.00 98.56 86 ALA A N 1
ATOM 672 C CA . ALA A 1 86 ? -8.779 -0.787 -4.731 1.00 98.56 86 ALA A CA 1
ATOM 673 C C . ALA A 1 86 ? -8.595 -0.514 -6.217 1.00 98.56 86 ALA A C 1
ATOM 675 O O . ALA A 1 86 ? -9.433 -0.855 -7.061 1.00 98.56 86 ALA A O 1
ATOM 676 N N . VAL A 1 87 ? -7.440 0.061 -6.518 1.00 98.19 87 VAL A N 1
ATOM 677 C CA . VAL A 1 87 ? -6.926 0.234 -7.865 1.00 98.19 87 VAL A CA 1
ATOM 678 C C . VAL A 1 87 ? -5.486 -0.246 -7.934 1.00 98.19 87 VAL A C 1
ATOM 680 O O . VAL A 1 87 ? -4.689 0.046 -7.049 1.00 98.19 87 VAL A O 1
ATOM 683 N N . GLY A 1 88 ? -5.154 -0.991 -8.982 1.00 95.31 88 GLY A N 1
ATOM 684 C CA . GLY A 1 88 ? -3.789 -1.449 -9.242 1.00 95.31 88 GLY A CA 1
ATOM 685 C C . GLY A 1 88 ? -3.317 -0.998 -10.614 1.00 95.31 88 GLY A C 1
ATOM 686 O O . GLY A 1 88 ? -4.070 -1.054 -11.587 1.00 95.31 88 GLY A O 1
ATOM 687 N N . ALA A 1 89 ? -2.072 -0.557 -10.716 1.00 94.19 89 ALA A N 1
ATOM 688 C CA . ALA A 1 89 ? -1.510 0.023 -11.924 1.00 94.19 89 ALA A CA 1
ATOM 689 C C . ALA A 1 89 ? -2.414 1.116 -12.527 1.00 94.19 89 ALA A C 1
ATOM 691 O O . ALA A 1 89 ? -2.585 1.170 -13.744 1.00 94.19 89 ALA A O 1
ATOM 692 N N . LEU A 1 90 ? -3.019 1.962 -11.686 1.00 95.12 90 LEU A N 1
ATOM 693 C CA . LEU A 1 90 ? -3.819 3.100 -12.127 1.00 95.12 90 LEU A CA 1
ATOM 694 C C . LEU A 1 90 ? -2.926 4.068 -12.899 1.00 95.12 90 LEU A C 1
ATOM 696 O O . LEU A 1 90 ? -1.850 4.451 -12.432 1.00 95.12 90 LEU A O 1
ATOM 700 N N . ARG A 1 91 ? -3.388 4.469 -14.081 1.00 92.88 91 ARG A N 1
ATOM 701 C CA . ARG A 1 91 ? -2.659 5.360 -14.981 1.00 92.88 91 ARG A CA 1
ATOM 702 C C . ARG A 1 91 ? -3.361 6.704 -15.062 1.00 92.88 91 ARG A C 1
ATOM 704 O O . ARG A 1 91 ? -4.587 6.780 -15.013 1.00 92.88 91 ARG A O 1
ATOM 711 N N . ARG A 1 92 ? -2.571 7.758 -15.249 1.00 95.00 92 ARG A N 1
ATOM 712 C CA . ARG A 1 92 ? -3.039 9.092 -15.648 1.00 95.00 92 ARG A CA 1
ATOM 713 C C . ARG A 1 92 ? -4.091 9.739 -14.729 1.00 95.00 92 ARG A C 1
ATOM 715 O O . ARG A 1 92 ? -4.858 10.585 -15.171 1.00 95.00 92 ARG A O 1
ATOM 722 N N . VAL A 1 93 ? -4.153 9.348 -13.457 1.00 96.75 93 VAL A N 1
ATOM 723 C CA . VAL A 1 93 ? -5.040 9.942 -12.444 1.00 96.75 93 VAL A CA 1
ATOM 724 C C . VAL A 1 93 ? -4.266 10.023 -11.136 1.00 96.75 93 VAL A C 1
ATOM 726 O O . VAL A 1 93 ? -3.771 9.005 -10.663 1.00 96.75 93 VAL A O 1
ATOM 729 N N . LYS A 1 94 ? -4.129 11.229 -10.571 1.00 96.00 94 LYS A N 1
ATOM 730 C CA . LYS A 1 94 ? -3.256 11.475 -9.409 1.00 96.00 94 LYS A CA 1
ATOM 731 C C . LYS A 1 94 ? -3.781 10.882 -8.102 1.00 96.00 94 LYS A C 1
ATOM 733 O O . LYS A 1 94 ? -3.003 10.319 -7.343 1.00 96.00 94 LYS A O 1
ATOM 738 N N . ASN A 1 95 ? -5.085 11.001 -7.858 1.00 96.44 95 ASN A N 1
ATOM 739 C CA . ASN A 1 95 ? -5.683 10.696 -6.556 1.00 96.44 95 ASN A CA 1
ATOM 740 C C . ASN A 1 95 ? -6.097 9.221 -6.471 1.00 96.44 95 ASN A C 1
ATOM 742 O O . ASN A 1 95 ? -7.289 8.899 -6.521 1.00 96.44 95 ASN A O 1
ATOM 746 N N . ALA A 1 96 ? -5.122 8.314 -6.413 1.00 97.88 96 ALA A N 1
ATOM 747 C CA . ALA A 1 96 ? -5.362 6.876 -6.501 1.00 97.88 96 ALA A CA 1
ATOM 748 C C . ALA A 1 96 ? -6.252 6.351 -5.365 1.00 97.88 96 ALA A C 1
ATOM 750 O O . ALA A 1 96 ? -7.197 5.601 -5.632 1.00 97.88 96 ALA A O 1
ATOM 751 N N . ILE A 1 97 ? -6.027 6.791 -4.122 1.00 98.56 97 ILE A N 1
ATOM 752 C CA . ILE A 1 97 ? -6.852 6.387 -2.973 1.00 98.56 97 ILE A CA 1
ATOM 753 C C . ILE A 1 97 ? -8.313 6.836 -3.116 1.00 98.56 97 ILE A C 1
ATOM 755 O O . ILE A 1 97 ? -9.226 6.100 -2.743 1.00 98.56 97 ILE A O 1
ATOM 759 N N . SER A 1 98 ? -8.563 8.001 -3.717 1.00 98.62 98 SER A N 1
ATOM 760 C CA . SER A 1 98 ? -9.929 8.466 -3.980 1.00 98.62 98 SER A CA 1
ATOM 761 C C . SER A 1 98 ? -10.611 7.650 -5.071 1.00 98.62 98 SER A C 1
ATOM 763 O O . SER A 1 98 ? -11.811 7.387 -4.975 1.00 98.62 98 SER A O 1
ATOM 765 N N . VAL A 1 99 ? -9.876 7.195 -6.093 1.00 98.75 99 VAL A N 1
ATOM 766 C CA . VAL A 1 99 ? -10.435 6.255 -7.077 1.00 98.75 99 VAL A CA 1
ATOM 767 C C . VAL A 1 99 ? -10.746 4.917 -6.406 1.00 98.75 99 VAL A C 1
ATOM 769 O O . VAL A 1 99 ? -11.834 4.382 -6.610 1.00 98.75 99 VAL A O 1
ATOM 772 N N . ALA A 1 100 ? -9.860 4.410 -5.543 1.00 98.75 100 ALA A N 1
ATOM 773 C CA . ALA A 1 100 ? -10.125 3.222 -4.729 1.00 98.75 100 ALA A CA 1
ATOM 774 C C . ALA A 1 100 ? -11.382 3.395 -3.854 1.00 98.75 100 ALA A C 1
ATOM 776 O O . ALA A 1 100 ? -12.221 2.496 -3.792 1.00 98.75 100 ALA A O 1
ATOM 777 N N . ARG A 1 101 ? -11.586 4.577 -3.258 1.00 98.50 101 ARG A N 1
ATOM 778 C CA . ARG A 1 101 ? -12.821 4.917 -2.538 1.00 98.50 101 ARG A CA 1
ATOM 779 C C . ARG A 1 101 ? -14.055 4.908 -3.445 1.00 98.50 101 ARG A C 1
ATOM 781 O O . ARG A 1 101 ? -15.107 4.439 -3.024 1.00 98.50 101 ARG A O 1
ATOM 788 N N . HIS A 1 102 ? -13.943 5.346 -4.696 1.00 98.62 102 HIS A N 1
ATOM 789 C CA . HIS A 1 102 ? -15.058 5.261 -5.643 1.00 98.62 102 HIS A CA 1
ATOM 790 C C . HIS A 1 102 ? -15.353 3.819 -6.076 1.00 98.62 102 HIS A C 1
ATOM 792 O O . HIS A 1 102 ? -16.518 3.480 -6.275 1.00 98.62 102 HIS A O 1
ATOM 798 N N . VAL A 1 103 ? -14.338 2.953 -6.178 1.00 98.56 103 VAL A N 1
ATOM 799 C CA . VAL A 1 103 ? -14.551 1.509 -6.393 1.00 98.56 103 VAL A CA 1
ATOM 800 C C . VAL A 1 103 ? -15.373 0.921 -5.244 1.00 98.56 103 VAL A C 1
ATOM 802 O O . VAL A 1 103 ? -16.342 0.209 -5.508 1.00 98.56 103 VAL A O 1
ATOM 805 N N . LEU A 1 104 ? -15.031 1.281 -4.000 1.00 97.19 104 LEU A N 1
ATOM 806 C CA . LEU A 1 104 ? -15.759 0.891 -2.788 1.00 97.19 104 LEU A CA 1
ATOM 807 C C . LEU A 1 104 ? -17.217 1.385 -2.794 1.00 97.19 104 LEU A C 1
ATOM 809 O O . LEU A 1 104 ? -18.123 0.613 -2.495 1.00 97.19 104 LEU A O 1
ATOM 813 N N . ASP A 1 105 ? -17.449 2.657 -3.123 1.00 96.38 105 ASP A N 1
ATOM 814 C CA . ASP A 1 105 ? -18.768 3.286 -2.965 1.00 96.38 105 ASP A CA 1
ATOM 815 C C . ASP A 1 105 ? -19.733 3.014 -4.130 1.00 96.38 105 ASP A C 1
ATOM 817 O O . ASP A 1 105 ? -20.947 2.943 -3.924 1.00 96.38 105 ASP A O 1
ATOM 821 N N . TYR A 1 106 ? -19.220 2.872 -5.356 1.00 97.31 106 TYR A N 1
ATOM 822 C CA . TYR A 1 106 ? -20.042 2.883 -6.575 1.00 97.31 106 TYR A CA 1
ATOM 823 C C . TYR A 1 106 ? -20.017 1.576 -7.367 1.00 97.31 106 TYR A C 1
ATOM 825 O O . TYR A 1 106 ? -20.639 1.492 -8.429 1.00 97.31 106 TYR A O 1
ATOM 833 N N . THR A 1 107 ? -19.326 0.542 -6.884 1.00 96.12 107 THR A N 1
ATOM 834 C CA . THR A 1 107 ? -19.263 -0.748 -7.576 1.00 96.12 107 THR A CA 1
ATOM 835 C C . THR A 1 107 ? -19.492 -1.914 -6.619 1.00 96.12 107 THR A C 1
ATOM 837 O O . THR A 1 107 ? -19.328 -1.801 -5.412 1.00 96.12 107 THR A O 1
ATOM 840 N N . GLN A 1 108 ? -19.879 -3.068 -7.166 1.00 93.38 108 GLN A N 1
ATOM 841 C CA . GLN A 1 108 ? -19.870 -4.338 -6.425 1.00 93.38 108 GLN A CA 1
ATOM 842 C C . GLN A 1 108 ? -18.508 -5.049 -6.513 1.00 93.38 108 GLN A C 1
ATOM 844 O O . GLN A 1 108 ? -18.348 -6.151 -5.992 1.00 93.38 108 GLN A O 1
ATOM 849 N N . HIS A 1 109 ? -17.546 -4.460 -7.225 1.00 96.56 109 HIS A N 1
ATOM 850 C CA . HIS A 1 109 ? -16.202 -4.995 -7.385 1.00 96.56 109 HIS A CA 1
ATOM 851 C C . HIS A 1 109 ? -15.275 -4.395 -6.330 1.00 96.56 109 HIS A C 1
ATOM 853 O O . HIS A 1 109 ? -15.476 -3.279 -5.870 1.00 96.56 109 HIS A O 1
ATOM 859 N N . SER A 1 110 ? -14.226 -5.130 -5.971 1.00 96.75 110 SER A N 1
ATOM 860 C CA . SER A 1 110 ? -13.249 -4.657 -4.985 1.00 96.75 110 SER A CA 1
ATOM 861 C C . SER A 1 110 ? -11.980 -4.097 -5.620 1.00 96.75 110 SER A C 1
ATOM 863 O O . SER A 1 110 ? -11.303 -3.300 -4.992 1.00 96.75 110 SER A O 1
ATOM 865 N N . LEU A 1 111 ? -11.633 -4.484 -6.849 1.00 97.56 111 LEU A N 1
ATOM 866 C CA . LEU A 1 111 ? -10.370 -4.099 -7.481 1.00 97.56 111 LEU A CA 1
ATOM 867 C C . LEU A 1 111 ? -10.564 -3.848 -8.978 1.00 97.56 111 LEU A C 1
ATOM 869 O O . LEU A 1 111 ? -11.044 -4.729 -9.693 1.00 97.56 111 LEU A O 1
ATOM 873 N N . LEU A 1 112 ? -10.144 -2.674 -9.448 1.00 96.81 112 LEU A N 1
ATOM 874 C CA . LEU A 1 112 ? -10.008 -2.343 -10.870 1.00 96.81 112 LEU A CA 1
ATOM 875 C C . LEU A 1 112 ? -8.535 -2.095 -11.199 1.00 96.81 112 LEU A C 1
ATOM 877 O O . LEU A 1 112 ? -7.791 -1.604 -10.357 1.00 96.81 112 LEU A O 1
ATOM 881 N N . VAL A 1 113 ? -8.084 -2.423 -12.412 1.00 94.75 113 VAL A N 1
ATOM 882 C CA . VAL A 1 113 ? -6.657 -2.299 -12.759 1.00 94.75 113 VAL A CA 1
ATOM 883 C C . VAL A 1 113 ? -6.397 -1.691 -14.133 1.00 94.75 113 VAL A C 1
ATOM 885 O O . VAL A 1 113 ? -7.212 -1.824 -15.051 1.00 94.75 113 VAL A O 1
ATOM 888 N N . GLY A 1 114 ? -5.228 -1.064 -14.283 1.00 91.75 114 GLY A N 1
ATOM 889 C CA . GLY A 1 114 ? -4.726 -0.542 -15.556 1.00 91.75 114 GLY A CA 1
ATOM 890 C C . GLY A 1 114 ? -5.598 0.567 -16.149 1.00 91.75 114 GLY A C 1
ATOM 891 O O . GLY A 1 114 ? -6.289 1.294 -15.437 1.00 91.75 114 GLY A O 1
ATOM 892 N N . ASP A 1 115 ? -5.612 0.658 -17.481 1.00 90.75 115 ASP A N 1
ATOM 893 C CA . ASP A 1 115 ? -6.388 1.675 -18.208 1.00 90.75 115 ASP A CA 1
ATOM 894 C C . ASP A 1 115 ? -7.902 1.608 -17.939 1.00 90.75 115 ASP A C 1
ATOM 896 O O . ASP A 1 115 ? -8.579 2.628 -17.989 1.00 90.75 115 ASP A O 1
ATOM 900 N N . GLN A 1 116 ? -8.452 0.439 -17.595 1.00 93.12 116 GLN A N 1
ATOM 901 C CA . GLN A 1 116 ? -9.877 0.315 -17.251 1.00 93.12 116 GLN A CA 1
ATOM 902 C C . GLN A 1 116 ? -10.204 0.968 -15.902 1.00 93.12 116 GLN A C 1
ATOM 904 O O . GLN A 1 116 ? -11.304 1.490 -15.724 1.00 93.12 116 GLN A O 1
ATOM 909 N N . ALA A 1 117 ? -9.254 0.981 -14.960 1.00 95.56 117 ALA A N 1
ATOM 910 C CA . ALA A 1 117 ? -9.399 1.763 -13.736 1.00 95.56 117 ALA A CA 1
ATOM 911 C C . ALA A 1 117 ? -9.380 3.269 -14.044 1.00 95.56 117 ALA A C 1
ATOM 913 O O . ALA A 1 117 ? -10.146 4.022 -13.447 1.00 95.56 117 ALA A O 1
ATOM 914 N N . THR A 1 118 ? -8.569 3.701 -15.017 1.00 96.00 118 THR A N 1
ATOM 915 C CA . THR A 1 118 ? -8.553 5.086 -15.514 1.00 96.00 118 THR A CA 1
ATOM 916 C C . THR A 1 118 ? -9.875 5.459 -16.184 1.00 96.00 118 THR A C 1
ATOM 918 O O . THR A 1 118 ? -10.443 6.496 -15.858 1.00 96.00 118 THR A O 1
ATOM 921 N N . GLU A 1 119 ? -10.410 4.615 -17.069 1.00 96.56 119 GLU A N 1
ATOM 922 C CA . GLU A 1 119 ? -11.717 4.834 -17.708 1.00 96.56 119 GLU A CA 1
ATOM 923 C C . GLU A 1 119 ? -12.839 4.954 -16.668 1.00 96.56 119 GLU A C 1
ATOM 925 O O . GLU A 1 119 ? -13.663 5.871 -16.740 1.00 96.56 119 GLU A O 1
ATOM 930 N N . PHE A 1 120 ? -12.834 4.073 -15.662 1.00 97.81 120 PHE A N 1
ATOM 931 C CA . PHE A 1 120 ? -13.743 4.172 -14.524 1.00 97.81 120 PHE A CA 1
ATOM 932 C C . PHE A 1 120 ? -13.569 5.504 -13.785 1.00 97.81 120 PHE A C 1
ATOM 934 O O . PHE A 1 120 ? -14.551 6.221 -13.599 1.00 97.81 120 PHE A O 1
ATOM 941 N N . ALA A 1 121 ? -12.342 5.880 -13.423 1.00 98.50 121 ALA A N 1
ATOM 942 C CA . ALA A 1 121 ? -12.063 7.133 -12.728 1.00 98.50 121 ALA A CA 1
ATOM 943 C C . ALA A 1 121 ? -12.573 8.348 -13.521 1.00 98.50 121 ALA A C 1
ATOM 945 O O . ALA A 1 121 ? -13.282 9.194 -12.979 1.00 98.50 121 ALA A O 1
ATOM 946 N N . VAL A 1 122 ? -12.303 8.412 -14.824 1.00 98.38 122 VAL A N 1
ATOM 947 C CA . VAL A 1 122 ? -12.803 9.493 -15.687 1.00 98.38 122 VAL A CA 1
ATOM 948 C C . VAL A 1 122 ? -14.333 9.521 -15.709 1.00 98.38 122 VAL A C 1
ATOM 950 O O . VAL A 1 122 ? -14.926 10.595 -15.605 1.00 98.38 122 VAL A O 1
ATOM 953 N N . SER A 1 123 ? -14.994 8.359 -15.758 1.00 98.25 123 SER A N 1
ATOM 954 C CA . SER A 1 123 ? -16.462 8.282 -15.687 1.00 98.25 123 SER A CA 1
ATOM 955 C C . SER A 1 123 ? -17.036 8.760 -14.346 1.00 98.25 123 SER A C 1
ATOM 957 O O . SER A 1 123 ? -18.168 9.238 -14.302 1.00 98.25 123 SER A O 1
ATOM 959 N N . MET A 1 124 ? -16.245 8.679 -13.272 1.00 98.25 124 MET A N 1
ATOM 960 C CA . MET A 1 124 ? -16.571 9.190 -11.937 1.00 98.25 124 MET A CA 1
ATOM 961 C C . MET A 1 124 ? -16.192 10.672 -11.750 1.00 98.25 124 MET A C 1
ATOM 963 O O . MET A 1 124 ? -16.379 11.222 -10.668 1.00 98.25 124 MET A O 1
ATOM 967 N N . GLY A 1 125 ? -15.682 11.340 -12.790 1.00 98.19 125 GLY A N 1
ATOM 968 C CA . GLY A 1 125 ? -15.359 12.769 -12.772 1.00 98.19 125 GLY A CA 1
ATOM 969 C C . GLY A 1 125 ? -13.912 13.106 -12.403 1.00 98.19 125 GLY A C 1
ATOM 970 O O . GLY A 1 125 ? -13.589 14.286 -12.258 1.00 98.19 125 GLY A O 1
ATOM 971 N N . PHE A 1 126 ? -13.026 12.114 -12.279 1.00 98.38 126 PHE A N 1
ATOM 972 C CA . PHE A 1 126 ? -11.596 12.372 -12.114 1.00 98.38 126 PHE A CA 1
ATOM 973 C C . PHE A 1 126 ? -10.989 12.909 -13.413 1.00 98.38 126 PHE A C 1
ATOM 975 O O . PHE A 1 126 ? -11.388 12.547 -14.521 1.00 98.38 126 PHE A O 1
ATOM 982 N N . LYS A 1 127 ? -9.990 13.779 -13.275 1.00 97.88 127 LYS A N 1
ATOM 983 C CA . LYS A 1 127 ? -9.270 14.343 -14.413 1.00 97.88 127 LYS A CA 1
ATOM 984 C C . LYS A 1 127 ? -8.172 13.386 -14.869 1.00 97.88 127 LYS A C 1
ATOM 986 O O . LYS A 1 127 ? -7.326 12.999 -14.069 1.00 97.88 127 LYS A O 1
ATOM 991 N N . GLU A 1 128 ? -8.161 13.081 -16.164 1.00 97.25 128 GLU A N 1
ATOM 992 C CA . GLU A 1 128 ? -7.044 12.387 -16.798 1.00 97.25 128 GLU A CA 1
ATOM 993 C C . GLU A 1 128 ? -5.886 13.367 -17.053 1.00 97.25 128 GLU A C 1
ATOM 995 O O . GLU A 1 128 ? -6.053 14.399 -17.711 1.00 97.25 128 GLU A O 1
ATOM 1000 N N . GLU A 1 129 ? -4.710 13.070 -16.512 1.00 94.69 129 GLU A N 1
ATOM 1001 C CA . GLU A 1 129 ? -3.488 13.854 -16.684 1.00 94.69 129 GLU A CA 1
ATOM 1002 C C . GLU A 1 129 ? -2.234 12.996 -16.495 1.00 94.69 129 GLU A C 1
ATOM 1004 O O . GLU A 1 129 ? -2.273 11.972 -15.827 1.00 94.69 129 GLU A O 1
ATOM 1009 N N . LEU A 1 130 ? -1.105 13.408 -17.074 1.00 92.06 130 LEU A N 1
ATOM 1010 C CA . LEU A 1 130 ? 0.151 12.668 -16.934 1.00 92.06 130 LEU A CA 1
ATOM 1011 C C . LEU A 1 130 ? 0.612 12.621 -15.472 1.00 92.06 130 LEU A C 1
ATOM 1013 O O . LEU A 1 130 ? 0.503 13.610 -14.740 1.00 92.06 130 LEU A O 1
ATOM 1017 N N . LEU A 1 131 ? 1.143 11.466 -15.074 1.00 93.94 131 LEU A N 1
ATOM 1018 C CA . LEU A 1 131 ? 1.730 11.264 -13.749 1.00 93.94 131 LEU A CA 1
ATOM 1019 C C . LEU A 1 131 ? 3.236 11.514 -13.768 1.00 93.94 131 LEU A C 1
ATOM 1021 O O . LEU A 1 131 ? 3.836 11.753 -12.726 1.00 93.94 131 LEU A O 1
ATOM 1025 N N . GLU A 1 132 ? 3.857 11.485 -14.937 1.00 91.62 132 GLU A N 1
ATOM 1026 C CA . GLU A 1 132 ? 5.280 11.699 -15.111 1.00 91.62 132 GLU A CA 1
ATOM 1027 C C . GLU A 1 132 ? 5.654 13.156 -14.832 1.00 91.62 132 GLU A C 1
ATOM 1029 O O . GLU A 1 132 ? 4.954 14.105 -15.190 1.00 91.62 132 GLU A O 1
ATOM 1034 N N . THR A 1 133 ? 6.823 13.338 -14.232 1.00 91.88 133 THR A N 1
ATOM 1035 C CA . THR A 1 133 ? 7.433 14.646 -14.027 1.00 91.88 133 THR A CA 1
ATOM 1036 C C . THR A 1 133 ? 8.802 14.688 -14.696 1.00 91.88 133 THR A C 1
ATOM 1038 O O . THR A 1 133 ? 9.375 13.675 -15.111 1.00 91.88 133 THR A O 1
ATOM 1041 N N . ASN A 1 134 ? 9.394 15.880 -14.749 1.00 93.75 134 ASN A N 1
ATOM 1042 C CA . ASN A 1 134 ? 10.792 16.013 -15.156 1.00 93.75 134 ASN A CA 1
ATOM 1043 C C . ASN A 1 134 ? 11.736 15.216 -14.234 1.00 93.75 134 ASN A C 1
ATOM 1045 O O . ASN A 1 134 ? 12.804 14.801 -14.680 1.00 93.75 134 ASN A O 1
ATOM 1049 N N . ALA A 1 135 ? 11.362 15.000 -12.966 1.00 90.56 135 ALA A N 1
ATOM 1050 C CA . ALA A 1 135 ? 12.138 14.197 -12.027 1.00 90.56 135 ALA A CA 1
ATOM 1051 C C . ALA A 1 135 ? 12.048 12.699 -12.359 1.00 90.56 135 ALA A C 1
ATOM 1053 O O . ALA A 1 135 ? 13.095 12.078 -12.544 1.00 90.56 135 ALA A O 1
ATOM 1054 N N . SER A 1 136 ? 10.841 12.142 -12.548 1.00 90.19 136 SER A N 1
ATOM 1055 C CA . SER A 1 136 ? 10.684 10.727 -12.937 1.00 90.19 136 SER A CA 1
ATOM 1056 C C . SER A 1 136 ? 11.389 10.426 -14.259 1.00 90.19 136 SER A C 1
ATOM 1058 O O . SER A 1 136 ? 12.092 9.425 -14.385 1.00 90.19 136 SER A O 1
ATOM 1060 N N . THR A 1 137 ? 11.298 11.347 -15.221 1.00 92.62 137 THR A N 1
ATOM 1061 C CA . THR A 1 137 ? 11.983 11.222 -16.515 1.00 92.62 137 THR A CA 1
ATOM 1062 C C . THR A 1 137 ? 13.501 11.126 -16.342 1.00 92.62 137 THR A C 1
ATOM 1064 O O . THR A 1 137 ? 14.141 10.295 -16.985 1.00 92.62 137 THR A O 1
ATOM 1067 N N . LYS A 1 138 ? 14.095 11.936 -15.454 1.00 94.12 138 LYS A N 1
ATOM 1068 C CA . LYS A 1 138 ? 15.537 11.881 -15.154 1.00 94.12 138 LYS A CA 1
ATOM 1069 C C . LYS A 1 138 ? 15.933 10.569 -14.482 1.00 94.12 138 LYS A C 1
ATOM 1071 O O . LYS A 1 138 ? 16.931 9.984 -14.894 1.00 94.12 138 LYS A O 1
ATOM 1076 N N . ILE A 1 139 ? 15.147 10.102 -13.509 1.00 91.12 139 ILE A N 1
ATOM 1077 C CA . ILE A 1 139 ? 15.362 8.814 -12.826 1.00 91.12 139 ILE A CA 1
ATOM 1078 C C . ILE A 1 139 ? 15.396 7.679 -13.859 1.00 91.12 139 ILE A C 1
ATOM 1080 O O . ILE A 1 139 ? 16.351 6.905 -13.918 1.00 91.12 139 ILE A O 1
ATOM 1084 N N . TRP A 1 140 ? 14.404 7.633 -14.750 1.00 93.50 140 TRP A N 1
ATOM 1085 C CA . TRP A 1 140 ? 14.337 6.632 -15.814 1.00 93.50 140 TRP A CA 1
ATOM 1086 C C . TRP A 1 140 ? 15.498 6.736 -16.816 1.00 93.50 140 TRP A C 1
ATOM 1088 O O . TRP A 1 140 ? 16.101 5.722 -17.171 1.00 93.50 140 TRP A O 1
ATOM 1098 N N . GLN A 1 141 ? 15.864 7.945 -17.253 1.00 95.50 141 GLN A N 1
ATOM 1099 C CA . GLN A 1 141 ? 16.983 8.149 -18.183 1.00 95.50 141 GLN A CA 1
ATOM 1100 C C . GLN A 1 141 ? 18.324 7.711 -17.587 1.00 95.50 141 GLN A C 1
ATOM 1102 O O . GLN A 1 141 ? 19.110 7.066 -18.279 1.00 95.50 141 GLN A O 1
ATOM 1107 N N . GLN A 1 142 ? 18.581 8.028 -16.316 1.00 94.62 142 GLN A N 1
ATOM 1108 C CA . GLN A 1 142 ? 19.790 7.597 -15.610 1.00 94.62 142 GLN A CA 1
ATOM 1109 C C . GLN A 1 142 ? 19.847 6.071 -15.494 1.00 94.62 142 GLN A C 1
ATOM 1111 O O . GLN A 1 142 ? 20.878 5.470 -15.790 1.00 94.62 142 GLN A O 1
ATOM 1116 N N . TRP A 1 143 ? 18.726 5.431 -15.159 1.00 93.75 143 TRP A N 1
ATOM 1117 C CA . TRP A 1 143 ? 18.625 3.972 -15.116 1.00 93.75 143 TRP A CA 1
ATOM 1118 C C . TRP A 1 143 ? 18.872 3.318 -16.484 1.00 93.75 143 TRP A C 1
ATOM 1120 O O . TRP A 1 143 ? 19.633 2.354 -16.584 1.00 93.75 143 TRP A O 1
ATOM 1130 N N . LYS A 1 144 ? 18.318 3.881 -17.569 1.00 93.69 144 LYS A N 1
ATOM 1131 C CA . LYS A 1 144 ? 18.599 3.434 -18.947 1.00 93.69 144 LYS A CA 1
ATOM 1132 C C . LYS A 1 144 ? 20.076 3.582 -19.317 1.00 93.69 144 LYS A C 1
ATOM 1134 O O . LYS A 1 144 ? 20.630 2.683 -19.944 1.00 93.69 144 LYS A O 1
ATOM 1139 N N . GLN A 1 145 ? 20.712 4.689 -18.933 1.00 95.25 145 GLN A N 1
ATOM 1140 C CA . GLN A 1 145 ? 22.148 4.910 -19.146 1.00 95.25 145 GLN A CA 1
ATOM 1141 C C . GLN A 1 145 ? 23.006 3.926 -18.338 1.00 95.25 145 GLN A C 1
ATOM 1143 O O . GLN A 1 145 ? 24.091 3.561 -18.780 1.00 95.25 145 GLN A O 1
ATOM 1148 N N . ASN A 1 146 ? 22.497 3.442 -17.203 1.00 93.69 146 ASN A N 1
ATOM 1149 C CA . ASN A 1 146 ? 23.121 2.419 -16.368 1.00 93.69 146 ASN A CA 1
ATOM 1150 C C . ASN A 1 146 ? 22.739 0.980 -16.777 1.00 93.69 146 ASN A C 1
ATOM 1152 O O . ASN A 1 146 ? 22.572 0.109 -15.926 1.00 93.69 146 ASN A O 1
ATOM 1156 N N . ASN A 1 147 ? 22.548 0.724 -18.076 1.00 92.38 147 ASN A N 1
ATOM 1157 C CA . ASN A 1 147 ? 22.196 -0.598 -18.616 1.00 92.38 147 ASN A CA 1
ATOM 1158 C C . ASN A 1 147 ? 20.999 -1.263 -17.911 1.00 92.38 147 ASN A C 1
ATOM 1160 O O . ASN A 1 147 ? 20.961 -2.487 -17.758 1.00 92.38 147 ASN A O 1
ATOM 1164 N N . CYS A 1 148 ? 20.024 -0.456 -17.483 1.00 91.75 148 CYS A N 1
ATOM 1165 C CA . CYS A 1 148 ? 18.819 -0.917 -16.807 1.00 91.75 148 CYS A CA 1
ATOM 1166 C C . CYS A 1 148 ? 19.090 -1.660 -15.489 1.00 91.75 148 CYS A C 1
ATOM 1168 O O . CYS A 1 148 ? 18.467 -2.686 -15.222 1.00 91.75 148 CYS A O 1
ATOM 1170 N N . GLN A 1 149 ? 20.026 -1.166 -14.670 1.00 89.06 149 GLN A N 1
ATOM 1171 C CA . GLN A 1 149 ? 20.341 -1.752 -13.364 1.00 89.06 149 GLN A CA 1
ATOM 1172 C C . GLN A 1 149 ? 20.002 -0.822 -12.187 1.00 89.06 149 GLN A C 1
ATOM 1174 O O . GLN A 1 149 ? 20.315 0.373 -12.253 1.00 89.06 149 GLN A O 1
ATOM 1179 N N . PRO A 1 150 ? 19.454 -1.364 -11.079 1.00 87.25 150 PRO A N 1
ATOM 1180 C CA . PRO A 1 150 ? 18.981 -2.749 -10.916 1.00 87.25 150 PRO A CA 1
ATOM 1181 C C . PRO A 1 150 ? 17.659 -3.002 -11.672 1.00 87.25 150 PRO A C 1
ATOM 1183 O O . PRO A 1 150 ? 16.933 -2.055 -11.964 1.00 87.25 150 PRO A O 1
ATOM 1186 N N . ASN A 1 151 ? 17.333 -4.262 -11.980 1.00 85.75 151 ASN A N 1
ATOM 1187 C CA . ASN A 1 151 ? 16.031 -4.654 -12.545 1.00 85.75 151 ASN A CA 1
ATOM 1188 C C . ASN A 1 151 ? 15.466 -5.929 -11.896 1.00 85.75 151 ASN A C 1
ATOM 1190 O O . ASN A 1 151 ? 16.130 -6.582 -11.092 1.00 85.75 151 ASN A O 1
ATOM 1194 N N . PHE A 1 152 ? 14.226 -6.271 -12.258 1.00 85.56 152 PHE A N 1
ATOM 1195 C CA . PHE A 1 152 ? 13.469 -7.396 -11.689 1.00 85.56 152 PHE A CA 1
ATOM 1196 C C . PHE A 1 152 ? 13.453 -8.653 -12.569 1.00 85.56 152 PHE A C 1
ATOM 1198 O O . PHE A 1 152 ? 12.740 -9.616 -12.266 1.00 85.56 152 PHE A O 1
ATOM 1205 N N . TRP A 1 153 ? 14.213 -8.673 -13.665 1.00 85.25 153 TRP A N 1
ATOM 1206 C CA . TRP A 1 153 ? 14.312 -9.847 -14.522 1.00 85.25 153 TRP A CA 1
ATOM 1207 C C . TRP A 1 153 ? 15.226 -10.885 -13.878 1.00 85.25 153 TRP A C 1
ATOM 1209 O O . TRP A 1 153 ? 16.329 -10.597 -13.423 1.00 85.25 153 TRP A O 1
ATOM 1219 N N . MET A 1 154 ? 14.752 -12.129 -13.837 1.00 74.88 154 MET A N 1
ATOM 1220 C CA . MET A 1 154 ? 15.493 -13.226 -13.222 1.00 74.88 154 MET A CA 1
ATOM 1221 C C . MET A 1 154 ? 16.823 -13.447 -13.947 1.00 74.88 154 MET A C 1
ATOM 1223 O O . MET A 1 154 ? 16.838 -13.843 -15.117 1.00 74.88 154 MET A O 1
ATOM 1227 N N . LEU A 1 155 ? 17.930 -13.268 -13.224 1.00 67.56 155 LEU A N 1
ATOM 1228 C CA . LEU A 1 155 ? 19.248 -13.681 -13.693 1.00 67.56 155 LEU A CA 1
ATOM 1229 C C . LEU A 1 155 ? 19.283 -15.202 -13.923 1.00 67.56 155 LEU A C 1
ATOM 1231 O O . LEU A 1 155 ? 18.488 -15.964 -13.357 1.00 67.56 155 LEU A O 1
ATOM 1235 N N . ALA A 1 156 ? 20.226 -15.641 -14.756 1.00 58.88 156 ALA A N 1
ATOM 1236 C CA . ALA A 1 156 ? 20.694 -17.021 -14.787 1.00 58.88 156 ALA A CA 1
ATOM 1237 C C . ALA A 1 156 ? 21.012 -17.475 -13.354 1.00 58.88 156 ALA A C 1
ATOM 1239 O O . ALA A 1 156 ? 21.833 -16.868 -12.671 1.00 58.88 156 ALA A O 1
ATOM 1240 N N . ASN A 1 157 ? 20.311 -18.480 -12.842 1.00 53.72 157 ASN A N 1
ATOM 1241 C CA . ASN A 1 157 ? 20.406 -18.831 -11.431 1.00 53.72 157 ASN A CA 1
ATOM 1242 C C . ASN A 1 157 ? 21.775 -19.429 -11.085 1.00 53.72 157 ASN A C 1
ATOM 1244 O O . ASN A 1 157 ? 22.164 -20.482 -11.590 1.00 53.72 157 ASN A O 1
ATOM 1248 N N . THR A 1 158 ? 22.402 -18.843 -10.067 1.00 42.09 158 THR A N 1
ATOM 1249 C CA . THR A 1 158 ? 23.543 -19.330 -9.270 1.00 42.09 158 THR A CA 1
ATOM 1250 C C . THR A 1 158 ? 23.257 -20.640 -8.507 1.00 42.09 158 THR A C 1
ATOM 1252 O O . THR A 1 158 ? 23.954 -20.976 -7.558 1.00 42.09 158 THR A O 1
ATOM 1255 N N . LEU A 1 159 ? 22.227 -21.401 -8.900 1.00 43.78 159 LEU A N 1
ATOM 1256 C CA . LEU A 1 159 ? 21.908 -22.743 -8.393 1.00 43.78 159 LEU A CA 1
ATOM 1257 C C . LEU A 1 159 ? 22.461 -23.865 -9.289 1.00 43.78 159 LEU A C 1
ATOM 1259 O O . LEU A 1 159 ? 22.350 -25.032 -8.930 1.00 43.78 159 LEU A O 1
ATOM 1263 N N . ALA A 1 160 ? 23.104 -23.537 -10.417 1.00 40.38 160 ALA A N 1
ATOM 1264 C CA . ALA A 1 160 ? 23.850 -24.515 -11.217 1.00 40.38 160 ALA A CA 1
ATOM 1265 C C . ALA A 1 160 ? 25.147 -25.006 -10.532 1.00 40.38 160 ALA A C 1
ATOM 1267 O O . ALA A 1 160 ? 25.736 -25.990 -10.967 1.00 40.38 160 ALA A O 1
ATOM 1268 N N . VAL A 1 161 ? 25.584 -24.369 -9.436 1.00 38.81 161 VAL A N 1
ATOM 1269 C CA . VAL A 1 161 ? 26.859 -24.691 -8.761 1.00 38.81 161 VAL A CA 1
ATOM 1270 C C . VAL A 1 161 ? 26.815 -26.028 -7.997 1.00 38.81 161 VAL A C 1
ATOM 1272 O O . VAL A 1 161 ? 27.859 -26.554 -7.628 1.00 38.81 161 VAL A O 1
ATOM 1275 N N . LEU A 1 162 ? 25.636 -26.635 -7.800 1.00 41.75 162 LEU A N 1
ATOM 1276 C CA . LEU A 1 162 ? 25.517 -27.929 -7.107 1.00 41.75 162 LEU A CA 1
ATOM 1277 C C . LEU A 1 162 ? 25.322 -29.142 -8.032 1.00 41.75 162 LEU A C 1
ATOM 1279 O O . LEU A 1 162 ? 25.309 -30.267 -7.537 1.00 41.75 162 LEU A O 1
ATOM 1283 N N . SER A 1 163 ? 25.215 -28.967 -9.355 1.00 42.09 163 SER A N 1
ATOM 1284 C CA . SER A 1 163 ? 25.199 -30.092 -10.303 1.00 42.09 163 SER A CA 1
ATOM 1285 C C . SER A 1 163 ? 26.462 -30.080 -11.161 1.00 42.09 163 SER A C 1
ATOM 1287 O O . SER A 1 163 ? 26.482 -29.557 -12.273 1.00 42.09 163 SER A O 1
ATOM 1289 N N . SER A 1 164 ? 27.523 -30.681 -10.635 1.00 41.94 164 SER A N 1
ATOM 1290 C CA . SER A 1 164 ? 28.851 -30.838 -11.239 1.00 41.94 164 SER A CA 1
ATOM 1291 C C . SER A 1 164 ? 28.902 -31.760 -12.474 1.00 41.94 164 SER A C 1
ATOM 1293 O O . SER A 1 164 ? 29.857 -32.512 -12.644 1.00 41.94 164 SER A O 1
ATOM 1295 N N . THR A 1 165 ? 27.891 -31.743 -13.349 1.00 44.66 165 THR A N 1
ATOM 1296 C CA . THR A 1 165 ? 27.859 -32.606 -14.552 1.00 44.66 165 THR A CA 1
ATOM 1297 C C . THR A 1 165 ? 27.361 -31.934 -15.835 1.00 44.66 165 THR A C 1
ATOM 1299 O O . THR A 1 165 ? 27.227 -32.617 -16.845 1.00 44.66 165 THR A O 1
ATOM 1302 N N . ALA A 1 166 ? 27.126 -30.618 -15.855 1.00 43.53 166 ALA A N 1
ATOM 1303 C CA . ALA A 1 166 ? 26.814 -29.913 -17.100 1.00 43.53 166 ALA A CA 1
ATOM 1304 C C . ALA A 1 166 ? 28.063 -29.192 -17.631 1.00 43.53 166 ALA A C 1
ATOM 1306 O O . ALA A 1 166 ? 28.458 -28.158 -17.097 1.00 43.53 166 ALA A O 1
ATOM 1307 N N . GLU A 1 167 ? 28.679 -29.762 -18.666 1.00 42.97 167 GLU A N 1
ATOM 1308 C CA . GLU A 1 167 ? 29.688 -29.102 -19.499 1.00 42.97 167 GLU A CA 1
ATOM 1309 C C . GLU A 1 167 ? 29.141 -27.757 -20.034 1.00 42.97 167 GLU A C 1
ATOM 1311 O O . GLU A 1 167 ? 28.112 -27.707 -20.707 1.00 42.97 167 GLU A O 1
ATOM 1316 N N . ASP A 1 168 ? 29.826 -26.665 -19.686 1.00 40.75 168 ASP A N 1
ATOM 1317 C CA . ASP A 1 168 ? 29.977 -25.404 -20.428 1.00 40.75 168 ASP A CA 1
ATOM 1318 C C . ASP A 1 168 ? 28.732 -24.706 -21.018 1.00 40.75 168 ASP A C 1
ATOM 1320 O O . ASP A 1 168 ? 28.763 -24.161 -22.125 1.00 40.75 168 ASP A O 1
ATOM 1324 N N . GLY A 1 169 ? 27.642 -24.613 -20.249 1.00 48.22 169 GLY A N 1
ATOM 1325 C CA . GLY A 1 169 ? 26.495 -23.767 -20.596 1.00 48.22 169 GLY A CA 1
ATOM 1326 C C . GLY A 1 169 ? 25.931 -23.000 -19.403 1.00 48.22 169 GLY A C 1
ATOM 1327 O O . GLY A 1 169 ? 25.243 -23.571 -18.562 1.00 48.22 169 GLY A O 1
ATOM 1328 N N . GLU A 1 170 ? 26.165 -21.688 -19.344 1.00 51.66 170 GLU A N 1
ATOM 1329 C CA . GLU A 1 170 ? 25.502 -20.785 -18.394 1.00 51.66 170 GLU A CA 1
ATOM 1330 C C . GLU A 1 170 ? 23.969 -20.877 -18.566 1.00 51.66 170 GLU A C 1
ATOM 1332 O O . GLU A 1 170 ? 23.429 -20.541 -19.624 1.00 51.66 170 GLU A O 1
ATOM 1337 N N . ILE A 1 171 ? 23.248 -21.365 -17.547 1.00 54.94 171 ILE A N 1
ATOM 1338 C CA . ILE A 1 171 ? 21.788 -21.550 -17.607 1.00 54.94 171 ILE A CA 1
ATOM 1339 C C . ILE A 1 171 ? 21.097 -20.187 -17.515 1.00 54.94 171 ILE A C 1
ATOM 1341 O O . ILE A 1 171 ? 20.841 -19.686 -16.424 1.00 54.94 171 ILE A O 1
ATOM 1345 N N . LYS A 1 172 ? 20.756 -19.591 -18.660 1.00 61.78 172 LYS A N 1
ATOM 1346 C CA . LYS A 1 172 ? 20.034 -18.309 -18.730 1.00 61.78 172 LYS A CA 1
ATOM 1347 C C . LYS A 1 172 ? 18.526 -18.521 -18.600 1.00 61.78 172 LYS A C 1
ATOM 1349 O O . LYS A 1 172 ? 17.962 -19.352 -19.305 1.00 61.78 172 LYS A O 1
ATOM 1354 N N . ASN A 1 173 ? 17.860 -17.754 -17.731 1.00 72.62 173 ASN A N 1
ATOM 1355 C CA . ASN A 1 173 ? 16.392 -17.750 -17.640 1.00 72.62 173 ASN A CA 1
ATOM 1356 C C . ASN A 1 173 ? 15.776 -16.915 -18.766 1.00 72.62 173 ASN A C 1
ATOM 1358 O O . ASN A 1 173 ? 14.877 -17.368 -19.480 1.00 72.62 173 ASN A O 1
ATOM 1362 N N . VAL A 1 174 ? 16.303 -15.706 -18.957 1.00 79.88 174 VAL A N 1
ATOM 1363 C CA . VAL A 1 174 ? 15.912 -14.798 -20.035 1.00 79.88 174 VAL A CA 1
ATOM 1364 C C . VAL A 1 174 ? 17.130 -14.356 -20.852 1.00 79.88 174 VAL A C 1
ATOM 1366 O O . VAL A 1 174 ? 18.264 -14.403 -20.380 1.00 79.88 174 VAL A O 1
ATOM 1369 N N . SER A 1 175 ? 16.890 -13.995 -22.111 1.00 82.81 175 SER A N 1
ATOM 1370 C CA . SER A 1 175 ? 17.877 -13.524 -23.083 1.00 82.81 175 SER A CA 1
ATOM 1371 C C . SER A 1 175 ? 17.365 -12.244 -23.765 1.00 82.81 175 SER A C 1
ATOM 1373 O O . SER A 1 175 ? 16.178 -12.204 -24.107 1.00 82.81 175 SER A O 1
ATOM 1375 N N . PRO A 1 176 ? 18.207 -11.218 -24.000 1.00 87.12 176 PRO A N 1
ATOM 1376 C CA . PRO A 1 176 ? 19.623 -11.117 -23.614 1.00 87.12 176 PRO A CA 1
ATOM 1377 C C . PRO A 1 176 ? 19.815 -11.092 -22.086 1.00 87.12 176 PRO A C 1
ATOM 1379 O O . PRO A 1 176 ? 18.837 -11.070 -21.347 1.00 87.12 176 PRO A O 1
ATOM 1382 N N . ASP A 1 177 ? 21.059 -11.191 -21.614 1.00 83.69 177 ASP A N 1
ATOM 1383 C CA . ASP A 1 177 ? 21.349 -11.282 -20.178 1.00 83.69 177 ASP A CA 1
ATOM 1384 C C . ASP A 1 177 ? 20.838 -10.033 -19.418 1.00 83.69 177 ASP A C 1
ATOM 1386 O O . ASP A 1 177 ? 21.244 -8.908 -19.743 1.00 83.69 177 ASP A O 1
ATOM 1390 N N . PRO A 1 178 ? 19.944 -10.205 -18.425 1.00 86.50 178 PRO A N 1
ATOM 1391 C CA . PRO A 1 178 ? 19.372 -9.098 -17.669 1.00 86.50 178 PRO A CA 1
ATOM 1392 C C . PRO A 1 178 ? 20.355 -8.399 -16.734 1.00 86.50 178 PRO A C 1
ATOM 1394 O O . PRO A 1 178 ? 20.053 -7.285 -16.325 1.00 86.50 178 PRO A O 1
ATOM 1397 N N . ALA A 1 179 ? 21.528 -8.964 -16.429 1.00 85.31 179 ALA A N 1
ATOM 1398 C CA . ALA A 1 179 ? 22.546 -8.267 -15.633 1.00 85.31 179 ALA A CA 1
ATOM 1399 C C . ALA A 1 179 ? 23.287 -7.166 -16.416 1.00 85.31 179 ALA A C 1
ATOM 1401 O O . ALA A 1 179 ? 23.926 -6.301 -15.817 1.00 85.31 179 ALA A O 1
ATOM 1402 N N . SER A 1 180 ? 23.241 -7.209 -17.751 1.00 86.88 180 SER A N 1
ATOM 1403 C CA . SER A 1 180 ? 24.123 -6.407 -18.610 1.00 86.88 180 SER A CA 1
ATOM 1404 C C . SER A 1 180 ? 23.409 -5.653 -19.733 1.00 86.88 180 SER A C 1
ATOM 1406 O O . SER A 1 180 ? 24.022 -4.822 -20.402 1.00 86.88 180 SER A O 1
ATOM 1408 N N . THR A 1 181 ? 22.120 -5.909 -19.958 1.00 89.06 181 THR A N 1
ATOM 1409 C CA . THR A 1 181 ? 21.360 -5.317 -21.067 1.00 89.06 181 THR A CA 1
ATOM 1410 C C . THR A 1 181 ? 19.979 -4.877 -20.616 1.00 89.06 181 THR A C 1
ATOM 1412 O O . THR A 1 181 ? 19.474 -5.397 -19.634 1.00 89.06 181 THR A O 1
ATOM 1415 N N . CYS A 1 182 ? 19.346 -3.979 -21.376 1.00 88.31 182 CYS A N 1
ATOM 1416 C CA . CYS A 1 182 ? 17.980 -3.485 -21.165 1.00 88.31 182 CYS A CA 1
ATOM 1417 C C . CYS A 1 182 ? 16.881 -4.331 -21.842 1.00 88.31 182 CYS A C 1
ATOM 1419 O O . CYS A 1 182 ? 15.745 -3.871 -21.975 1.00 88.31 182 CYS A O 1
ATOM 1421 N N . GLY A 1 183 ? 17.213 -5.523 -22.350 1.00 87.75 183 GLY A N 1
ATOM 1422 C CA . GLY A 1 183 ? 16.290 -6.315 -23.160 1.00 87.75 183 GLY A CA 1
ATOM 1423 C C . GLY A 1 183 ? 16.091 -5.756 -24.585 1.00 87.75 183 GLY A C 1
ATOM 1424 O O . GLY A 1 183 ? 16.991 -5.101 -25.117 1.00 87.75 183 GLY A O 1
ATOM 1425 N N . PRO A 1 184 ? 14.941 -6.023 -25.241 1.00 88.25 184 PRO A N 1
ATOM 1426 C CA . PRO A 1 184 ? 13.772 -6.727 -24.711 1.00 88.25 184 PRO A CA 1
ATOM 1427 C C . PRO A 1 184 ? 14.088 -8.186 -24.380 1.00 88.25 184 PRO A C 1
ATOM 1429 O O . PRO A 1 184 ? 14.688 -8.896 -25.188 1.00 88.25 184 PRO A O 1
ATOM 1432 N N . TYR A 1 185 ? 13.662 -8.633 -23.203 1.00 86.62 185 TYR A N 1
ATOM 1433 C CA . TYR A 1 185 ? 13.934 -9.982 -22.723 1.00 86.62 185 TYR A CA 1
ATOM 1434 C C . TYR A 1 185 ? 12.915 -10.989 -23.250 1.00 86.62 185 TYR A C 1
ATOM 1436 O O . TYR A 1 185 ? 11.721 -10.709 -23.371 1.00 86.62 185 TYR A O 1
ATOM 1444 N N . LYS A 1 186 ? 13.391 -12.192 -23.552 1.00 85.81 186 LYS A N 1
ATOM 1445 C CA . LYS A 1 186 ? 12.583 -13.353 -23.934 1.00 85.81 186 LYS A CA 1
ATOM 1446 C C . LYS A 1 186 ? 13.088 -14.583 -23.184 1.00 85.81 186 LYS A C 1
ATOM 1448 O O . LYS A 1 186 ? 14.261 -14.605 -22.814 1.00 85.81 186 LYS A O 1
ATOM 1453 N N . PRO A 1 187 ? 12.260 -15.618 -22.975 1.00 83.44 187 PRO A N 1
ATOM 1454 C CA . PRO A 1 187 ? 12.743 -16.883 -22.431 1.00 83.44 187 PRO A CA 1
ATOM 1455 C C . PRO A 1 187 ? 13.941 -17.402 -23.235 1.00 83.44 187 PRO A C 1
ATOM 1457 O O . PRO A 1 187 ? 13.902 -17.398 -24.469 1.00 83.44 187 PRO A O 1
ATOM 1460 N N . ALA A 1 188 ? 15.006 -17.830 -22.558 1.00 77.38 188 ALA A N 1
ATOM 1461 C CA . ALA A 1 188 ? 16.162 -18.395 -23.247 1.00 77.38 188 ALA A CA 1
ATOM 1462 C C . ALA A 1 188 ? 15.810 -19.762 -23.867 1.00 77.38 188 ALA A C 1
ATOM 1464 O O . ALA A 1 188 ? 15.114 -20.580 -23.263 1.00 77.38 188 ALA A O 1
ATOM 1465 N N . THR A 1 189 ? 16.314 -20.034 -25.072 1.00 66.50 189 THR A N 1
ATOM 1466 C CA . THR A 1 189 ? 16.008 -21.254 -25.845 1.00 66.50 189 THR A CA 1
ATOM 1467 C C . THR A 1 189 ? 16.537 -22.543 -25.208 1.00 66.50 189 THR A C 1
ATOM 1469 O O . THR A 1 189 ? 15.974 -23.605 -25.453 1.00 66.50 189 THR A O 1
ATOM 1472 N N . ASN A 1 190 ? 17.559 -22.452 -24.347 1.00 57.75 190 ASN A N 1
ATOM 1473 C CA . ASN A 1 190 ? 18.152 -23.577 -23.610 1.00 57.75 190 ASN A CA 1
ATOM 1474 C C . ASN A 1 190 ? 17.637 -23.662 -22.162 1.00 57.75 190 ASN A C 1
ATOM 1476 O O . ASN A 1 190 ? 18.390 -24.013 -21.255 1.00 57.75 190 ASN A O 1
ATOM 1480 N N . SER A 1 191 ? 16.365 -23.329 -21.918 1.00 52.53 191 SER A N 1
ATOM 1481 C CA . SER A 1 191 ? 15.730 -23.502 -20.605 1.00 52.53 191 SER A CA 1
ATOM 1482 C C . SER A 1 191 ? 15.490 -24.995 -20.309 1.00 52.53 191 SER A C 1
ATOM 1484 O O . SER A 1 191 ? 14.363 -25.475 -20.243 1.00 52.53 191 SER A O 1
ATOM 1486 N N . LEU A 1 192 ? 16.572 -25.758 -20.133 1.00 48.19 192 LEU A N 1
ATOM 1487 C CA . LEU A 1 192 ? 16.582 -27.108 -19.554 1.00 48.19 192 LEU A CA 1
ATOM 1488 C C . LEU A 1 192 ? 16.507 -27.047 -18.021 1.00 48.19 192 LEU A C 1
ATOM 1490 O O . LEU A 1 192 ? 16.948 -27.963 -17.332 1.00 48.19 192 LEU A O 1
ATOM 1494 N N . ALA A 1 193 ? 15.951 -25.967 -17.466 1.00 48.75 193 ALA A N 1
ATOM 1495 C CA . ALA A 1 193 ? 15.683 -25.892 -16.047 1.00 48.75 193 ALA A CA 1
ATOM 1496 C C . ALA A 1 193 ? 14.603 -26.930 -15.724 1.00 48.75 193 ALA A C 1
ATOM 1498 O O . ALA A 1 193 ? 13.403 -26.700 -15.901 1.00 48.75 193 ALA A O 1
ATOM 1499 N N . THR A 1 194 ? 15.031 -28.086 -15.217 1.00 41.25 194 THR A N 1
ATOM 1500 C CA . THR A 1 194 ? 14.271 -28.838 -14.223 1.00 41.25 194 THR A CA 1
ATOM 1501 C C . THR A 1 194 ? 13.618 -27.791 -13.331 1.00 41.25 194 THR A C 1
ATOM 1503 O O . THR A 1 194 ? 14.324 -26.979 -12.734 1.00 41.25 194 THR A O 1
ATOM 1506 N N . LYS A 1 195 ? 12.280 -27.731 -13.320 1.00 42.56 195 LYS A N 1
ATOM 1507 C CA . LYS A 1 195 ? 11.482 -26.765 -12.547 1.00 42.56 195 LYS A CA 1
ATOM 1508 C C . LYS A 1 195 ? 11.626 -27.036 -11.042 1.00 42.56 195 LYS A C 1
ATOM 1510 O O . LYS A 1 195 ? 1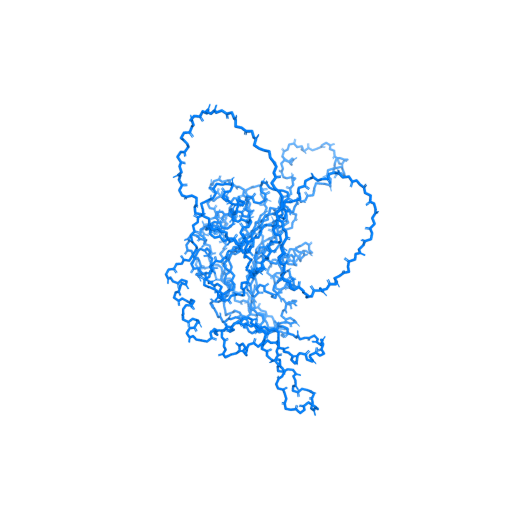0.643 -27.282 -10.354 1.00 42.56 195 LYS A O 1
ATOM 1515 N N . GLN A 1 196 ? 12.849 -27.086 -10.534 1.00 42.97 196 GLN A N 1
ATOM 1516 C CA . GLN A 1 196 ? 13.128 -27.098 -9.115 1.00 42.97 196 GLN A CA 1
ATOM 1517 C C . GLN A 1 196 ? 12.876 -25.689 -8.588 1.00 42.97 196 GLN A C 1
ATOM 1519 O O . GLN A 1 196 ? 13.171 -24.695 -9.252 1.00 42.97 196 GLN A O 1
ATOM 1524 N N . HIS A 1 197 ? 12.244 -25.632 -7.419 1.00 42.50 197 HIS A N 1
ATOM 1525 C CA . HIS A 1 197 ? 11.769 -24.423 -6.765 1.00 42.50 197 HIS A CA 1
ATOM 1526 C C . HIS A 1 197 ? 12.913 -23.424 -6.538 1.00 42.50 197 HIS A C 1
ATOM 1528 O O . HIS A 1 197 ? 13.605 -23.473 -5.526 1.00 42.50 197 HIS A O 1
ATOM 1534 N N . GLN A 1 198 ? 13.117 -22.509 -7.487 1.00 48.03 198 GLN A N 1
ATOM 1535 C CA . GLN A 1 198 ? 14.027 -21.384 -7.314 1.00 48.03 198 GLN A CA 1
ATOM 1536 C C . GLN A 1 198 ? 13.455 -20.448 -6.248 1.00 48.03 198 GLN A C 1
ATOM 1538 O O . GLN A 1 198 ? 12.334 -19.947 -6.378 1.00 48.03 198 GLN A O 1
ATOM 1543 N N . GLN A 1 199 ? 14.241 -20.206 -5.200 1.00 49.22 199 GLN A N 1
ATOM 1544 C CA . GLN A 1 199 ? 14.002 -19.121 -4.254 1.00 49.22 199 GLN A CA 1
ATOM 1545 C C . GLN A 1 199 ? 14.056 -17.799 -5.033 1.00 49.22 199 GLN A C 1
ATOM 1547 O O . GLN A 1 199 ? 15.101 -17.413 -5.556 1.00 49.22 199 GLN A O 1
ATOM 1552 N N . ARG A 1 200 ? 12.911 -17.119 -5.161 1.00 53.91 200 ARG A N 1
ATOM 1553 C CA . ARG A 1 200 ? 12.828 -15.769 -5.736 1.00 53.91 200 ARG A CA 1
ATOM 1554 C C . ARG A 1 200 ? 13.309 -14.776 -4.676 1.00 53.91 200 ARG A C 1
ATOM 1556 O O . ARG A 1 200 ? 12.479 -14.234 -3.952 1.00 53.91 200 ARG A O 1
ATOM 1563 N N . GLY A 1 201 ? 14.625 -14.622 -4.554 1.00 48.19 201 GLY A N 1
ATOM 1564 C CA . GLY A 1 201 ? 15.286 -13.729 -3.599 1.00 48.19 201 GLY A CA 1
ATOM 1565 C C . GLY A 1 201 ? 16.288 -12.819 -4.302 1.00 48.19 201 GLY A C 1
ATOM 1566 O O . GLY A 1 201 ? 17.493 -12.975 -4.133 1.00 48.19 201 GLY A O 1
ATOM 1567 N N . GLY A 1 202 ? 15.799 -11.911 -5.148 1.00 49.22 202 GLY A N 1
ATOM 1568 C CA . GLY A 1 202 ? 16.594 -10.746 -5.535 1.00 49.22 202 GLY A CA 1
ATOM 1569 C C . GLY A 1 202 ? 16.591 -9.753 -4.376 1.00 49.22 202 GLY A C 1
ATOM 1570 O O . GLY A 1 202 ? 15.583 -9.653 -3.681 1.00 49.22 202 GLY A O 1
ATOM 1571 N N . LYS A 1 203 ? 17.694 -9.029 -4.152 1.00 53.47 203 LYS A N 1
ATOM 1572 C CA . LYS A 1 203 ? 17.695 -7.914 -3.197 1.00 53.47 203 LYS A CA 1
ATOM 1573 C C . LYS A 1 203 ? 16.677 -6.882 -3.676 1.00 53.47 203 LYS A C 1
ATOM 1575 O O . LYS A 1 203 ? 16.932 -6.192 -4.664 1.00 53.47 203 LYS A O 1
ATOM 1580 N N . PHE A 1 204 ? 15.533 -6.798 -3.003 1.00 49.19 204 PHE A N 1
ATOM 1581 C CA . PHE A 1 204 ? 14.661 -5.640 -3.128 1.00 49.19 204 PHE A CA 1
ATOM 1582 C C . PHE A 1 204 ? 15.506 -4.410 -2.752 1.00 49.19 204 PHE A C 1
ATOM 1584 O O . PHE A 1 204 ? 16.273 -4.466 -1.792 1.00 49.19 204 PHE A O 1
ATOM 1591 N N . GLY A 1 205 ? 15.503 -3.387 -3.611 1.00 45.69 205 GLY A N 1
ATOM 1592 C CA . GLY A 1 205 ? 16.508 -2.317 -3.624 1.00 45.69 205 GLY A CA 1
ATOM 1593 C C . GLY A 1 205 ? 16.692 -1.599 -2.279 1.00 45.69 205 GLY A C 1
ATOM 1594 O O . GLY A 1 205 ? 15.789 -1.598 -1.455 1.00 45.69 205 GLY A O 1
ATOM 1595 N N . GLY A 1 206 ? 17.875 -0.995 -2.082 1.00 46.62 206 GLY A N 1
ATOM 1596 C CA . GLY A 1 206 ? 18.278 -0.308 -0.841 1.00 46.62 206 GLY A CA 1
ATOM 1597 C C . GLY A 1 206 ? 17.367 0.850 -0.410 1.00 46.62 206 GLY A C 1
ATOM 1598 O O . GLY A 1 206 ? 16.388 1.129 -1.090 1.00 46.62 206 GLY A O 1
ATOM 1599 N N . GLU A 1 207 ? 17.745 1.524 0.689 1.00 42.03 207 GLU A N 1
ATOM 1600 C CA . GLU A 1 207 ? 16.980 2.459 1.558 1.00 42.03 207 GLU A CA 1
ATOM 1601 C C . GLU A 1 207 ? 16.000 3.485 0.923 1.00 42.03 207 GLU A C 1
ATOM 1603 O O . GLU A 1 207 ? 15.320 4.172 1.670 1.00 42.03 207 GLU A O 1
ATOM 1608 N N . GLY A 1 208 ? 15.878 3.609 -0.403 1.00 48.72 208 GLY A N 1
ATOM 1609 C CA . GLY A 1 208 ? 14.954 4.526 -1.088 1.00 48.72 208 GLY A CA 1
ATOM 1610 C C . GLY A 1 208 ? 14.016 3.899 -2.131 1.00 48.72 208 GLY A C 1
ATOM 1611 O O . GLY A 1 208 ? 13.629 4.604 -3.058 1.00 48.72 208 GLY A O 1
ATOM 1612 N N . ASN A 1 209 ? 13.688 2.598 -2.064 1.00 53.06 209 ASN A N 1
ATOM 1613 C CA . ASN A 1 209 ? 12.955 1.900 -3.142 1.00 53.06 209 ASN A CA 1
ATOM 1614 C C . ASN A 1 209 ? 11.575 1.295 -2.797 1.00 53.06 209 ASN A C 1
ATOM 1616 O O . ASN A 1 209 ? 11.063 0.519 -3.608 1.00 53.06 209 ASN A O 1
ATOM 1620 N N . HIS A 1 210 ? 10.936 1.609 -1.663 1.00 60.47 210 HIS A N 1
ATOM 1621 C CA . HIS A 1 210 ? 9.712 0.875 -1.270 1.00 60.47 210 HIS A CA 1
ATOM 1622 C C . HIS A 1 210 ? 8.674 1.606 -0.419 1.00 60.47 210 HIS A C 1
ATOM 1624 O O . HIS A 1 210 ? 7.775 0.947 0.108 1.00 60.47 210 HIS A O 1
ATOM 1630 N N . ASP A 1 211 ? 8.740 2.923 -0.262 1.00 68.81 211 ASP A N 1
ATOM 1631 C CA . ASP A 1 211 ? 7.867 3.534 0.736 1.00 68.81 211 ASP A CA 1
ATOM 1632 C C . ASP A 1 211 ? 6.416 3.651 0.229 1.00 68.81 211 ASP A C 1
ATOM 1634 O O . ASP A 1 211 ? 6.095 4.134 -0.856 1.00 68.81 211 ASP A O 1
ATOM 1638 N N . THR A 1 212 ? 5.519 3.057 1.007 1.00 83.31 212 THR A N 1
ATOM 1639 C CA . THR A 1 212 ? 4.069 3.105 0.839 1.00 83.31 212 THR A CA 1
ATOM 1640 C C . THR A 1 212 ? 3.527 3.922 1.994 1.00 83.31 212 THR A C 1
ATOM 1642 O O . THR A 1 212 ? 3.883 3.667 3.148 1.00 83.31 212 THR A O 1
ATOM 1645 N N . ILE A 1 213 ? 2.617 4.862 1.725 1.00 93.12 213 ILE A N 1
ATOM 1646 C CA . ILE A 1 213 ? 1.849 5.452 2.820 1.00 93.12 213 ILE A CA 1
ATOM 1647 C C . ILE A 1 213 ? 0.784 4.445 3.246 1.00 93.12 213 ILE A C 1
ATOM 1649 O O . ILE A 1 213 ? -0.099 4.098 2.465 1.00 93.12 213 ILE A O 1
ATOM 1653 N N . GLY A 1 214 ? 0.873 3.973 4.486 1.00 95.56 214 GLY A N 1
ATOM 1654 C CA . GLY A 1 214 ? -0.165 3.194 5.150 1.00 95.56 214 GLY A CA 1
ATOM 1655 C C . GLY A 1 214 ? -0.848 4.034 6.218 1.00 95.56 214 GLY A C 1
ATOM 1656 O O . GLY A 1 214 ? -0.182 4.712 7.001 1.00 95.56 214 GLY A O 1
ATOM 1657 N N . MET A 1 215 ? -2.176 4.002 6.264 1.00 96.88 215 MET A N 1
ATOM 1658 C CA . MET A 1 215 ? -2.946 4.766 7.236 1.00 96.88 215 MET A CA 1
ATOM 1659 C C . MET A 1 215 ? -4.072 3.943 7.836 1.00 96.88 215 MET A C 1
ATOM 1661 O O . MET A 1 215 ? -4.785 3.226 7.138 1.00 96.88 215 MET A O 1
ATOM 1665 N N . ILE A 1 216 ? -4.255 4.105 9.144 1.00 98.25 216 ILE A N 1
ATOM 1666 C CA . ILE A 1 216 ? -5.337 3.504 9.910 1.00 98.25 216 ILE A CA 1
ATOM 1667 C C . ILE A 1 216 ? -5.981 4.603 10.752 1.00 98.25 216 ILE A C 1
ATOM 1669 O O . ILE A 1 216 ? -5.279 5.439 11.323 1.00 98.25 216 ILE A O 1
ATOM 1673 N N . ALA A 1 217 ? -7.308 4.613 10.840 1.00 97.19 217 ALA A N 1
ATOM 1674 C CA . ALA A 1 217 ? -8.029 5.567 11.672 1.00 97.19 217 ALA A CA 1
ATOM 1675 C C . ALA A 1 217 ? -9.188 4.901 12.412 1.00 97.19 217 ALA A C 1
ATOM 1677 O O . ALA A 1 217 ? -9.862 4.035 11.860 1.00 97.19 217 ALA A O 1
ATOM 1678 N N . ILE A 1 218 ? -9.442 5.373 13.634 1.00 95.75 218 ILE A N 1
ATOM 1679 C CA . ILE A 1 218 ? -10.683 5.138 14.376 1.00 95.75 218 ILE A CA 1
ATOM 1680 C C . ILE A 1 218 ? -11.425 6.474 14.476 1.00 95.75 218 ILE A C 1
ATOM 1682 O O . ILE A 1 218 ? -10.824 7.492 14.828 1.00 95.75 218 ILE A O 1
ATOM 1686 N N . ASP A 1 219 ? -12.716 6.490 14.150 1.00 94.44 219 ASP A N 1
ATOM 1687 C CA . ASP A 1 219 ? -13.544 7.696 14.242 1.00 94.44 219 ASP A CA 1
ATOM 1688 C C . ASP A 1 219 ? -14.244 7.864 15.599 1.00 94.44 219 ASP A C 1
ATOM 1690 O O . ASP A 1 219 ? -14.113 7.055 16.515 1.00 94.44 219 ASP A O 1
ATOM 1694 N N . ASN A 1 220 ? -15.009 8.949 15.741 1.00 90.94 220 ASN A N 1
ATOM 1695 C CA . ASN A 1 220 ? -15.745 9.253 16.972 1.00 90.94 220 ASN A CA 1
ATOM 1696 C C . ASN A 1 220 ? -16.887 8.266 17.283 1.00 90.94 220 ASN A C 1
ATOM 1698 O O . ASN A 1 220 ? -17.352 8.229 18.419 1.00 90.94 220 ASN A O 1
ATOM 1702 N N . GLN A 1 221 ? -17.310 7.456 16.309 1.00 89.31 221 GLN A N 1
ATOM 1703 C CA . GLN A 1 221 ? -18.245 6.349 16.510 1.00 89.31 221 GLN A CA 1
ATOM 1704 C C . GLN A 1 221 ? -17.495 5.056 16.846 1.00 89.31 221 GLN A C 1
ATOM 1706 O O . GLN A 1 221 ? -18.116 4.013 17.029 1.00 89.31 221 GLN A O 1
ATOM 1711 N N . GLY A 1 222 ? -16.165 5.093 16.928 1.00 90.31 222 GLY A N 1
ATOM 1712 C CA . GLY A 1 222 ? -15.315 3.936 17.142 1.00 90.31 222 GLY A CA 1
ATOM 1713 C C . GLY A 1 222 ? -15.430 2.902 16.026 1.00 90.31 222 GLY A C 1
ATOM 1714 O O . GLY A 1 222 ? -15.396 1.708 16.327 1.00 90.31 222 GLY A O 1
ATOM 1715 N N . LYS A 1 223 ? -15.642 3.353 14.783 1.00 92.31 223 LYS A N 1
ATOM 1716 C CA . LYS A 1 223 ? -15.464 2.553 13.564 1.00 92.31 223 LYS A CA 1
ATOM 1717 C C . LYS A 1 223 ? -14.026 2.706 13.093 1.00 92.31 223 LYS A C 1
ATOM 1719 O O . LYS A 1 223 ? -13.445 3.776 13.255 1.00 92.31 223 LYS A O 1
ATOM 1724 N N . ILE A 1 224 ? -13.474 1.647 12.510 1.00 95.88 224 ILE A N 1
ATOM 1725 C CA . ILE A 1 224 ? -12.083 1.596 12.058 1.00 95.88 224 ILE A CA 1
ATOM 1726 C C . ILE A 1 224 ? -12.010 1.432 10.542 1.00 95.88 224 ILE A C 1
ATOM 1728 O O . ILE A 1 224 ? -12.837 0.743 9.948 1.00 95.88 224 ILE A O 1
ATOM 1732 N N . ALA A 1 225 ? -11.014 2.053 9.923 1.00 97.94 225 ALA A N 1
ATOM 1733 C CA . ALA A 1 225 ? -10.702 1.895 8.509 1.00 97.94 225 ALA A CA 1
ATOM 1734 C C . ALA A 1 225 ? -9.187 1.861 8.310 1.00 97.94 225 ALA A C 1
ATOM 1736 O O . ALA A 1 225 ? -8.440 2.419 9.121 1.00 97.94 225 ALA A O 1
ATOM 1737 N N . ALA A 1 226 ? -8.750 1.242 7.219 1.00 98.44 226 ALA A N 1
ATOM 1738 C CA . ALA A 1 226 ? -7.351 1.226 6.812 1.00 98.44 226 ALA A CA 1
ATOM 1739 C C . ALA A 1 226 ? -7.216 1.432 5.305 1.00 98.44 226 ALA A C 1
ATOM 1741 O O . ALA A 1 226 ? -8.123 1.105 4.540 1.00 98.44 226 ALA A O 1
ATOM 1742 N N . GLY A 1 227 ? -6.080 1.964 4.876 1.00 98.19 227 GLY A N 1
ATOM 1743 C CA . GLY A 1 227 ? -5.786 2.160 3.467 1.00 98.19 227 GLY A CA 1
ATOM 1744 C C . GLY A 1 227 ? -4.308 2.385 3.209 1.00 98.19 227 GLY A C 1
ATOM 1745 O O . GLY A 1 227 ? -3.534 2.677 4.123 1.00 98.19 227 GLY A O 1
ATOM 1746 N N . THR A 1 228 ? -3.941 2.230 1.947 1.00 98.12 228 THR A N 1
ATOM 1747 C CA . THR A 1 228 ? -2.564 2.299 1.458 1.00 98.12 228 THR A CA 1
ATOM 1748 C C . THR A 1 228 ? -2.526 2.950 0.083 1.00 98.12 228 THR A C 1
ATOM 1750 O O . THR A 1 228 ? -3.466 2.787 -0.696 1.00 98.12 228 THR A O 1
ATOM 1753 N N . SER A 1 229 ? -1.444 3.669 -0.227 1.00 97.44 229 SER A N 1
ATOM 1754 C CA . SER A 1 229 ? -1.171 4.216 -1.565 1.00 97.44 229 SER A CA 1
ATOM 1755 C C . SER A 1 229 ? 0.333 4.233 -1.861 1.00 97.44 229 SER A C 1
ATOM 1757 O O . SER A 1 229 ? 1.142 4.486 -0.966 1.00 97.44 229 SER A O 1
ATOM 1759 N N . THR A 1 230 ? 0.719 3.935 -3.103 1.00 94.56 230 THR A N 1
ATOM 1760 C CA . THR A 1 230 ? 2.122 3.911 -3.546 1.00 94.56 230 THR A CA 1
ATOM 1761 C C . THR A 1 230 ? 2.256 4.039 -5.065 1.00 94.56 230 THR A C 1
ATOM 1763 O O . THR A 1 230 ? 1.347 3.710 -5.831 1.00 94.56 230 THR A O 1
ATOM 1766 N N . ASN A 1 231 ? 3.447 4.423 -5.517 1.00 90.44 231 ASN A N 1
ATOM 1767 C CA . ASN A 1 231 ? 3.924 4.235 -6.884 1.00 90.44 231 ASN A CA 1
ATOM 1768 C C . ASN A 1 231 ? 4.468 2.825 -7.131 1.00 90.44 231 ASN A C 1
ATOM 1770 O O . ASN A 1 231 ? 4.762 2.472 -8.270 1.00 90.44 231 ASN A O 1
ATOM 1774 N N . GLY A 1 232 ? 4.655 2.015 -6.094 1.00 89.69 232 GLY A N 1
ATOM 1775 C CA . GLY A 1 232 ? 5.309 0.717 -6.173 1.00 89.69 232 GLY A CA 1
ATOM 1776 C C . GLY A 1 232 ? 6.806 0.826 -6.474 1.00 89.69 232 GLY A C 1
ATOM 1777 O O . GLY A 1 232 ? 7.426 1.884 -6.361 1.00 89.69 232 GLY A O 1
ATOM 1778 N N . ALA A 1 233 ? 7.397 -0.303 -6.865 1.00 88.62 233 ALA A N 1
ATOM 1779 C CA . ALA A 1 233 ? 8.836 -0.400 -7.077 1.00 88.62 233 ALA A CA 1
ATOM 1780 C C . ALA A 1 233 ? 9.313 0.413 -8.298 1.00 88.62 233 ALA A C 1
ATOM 1782 O O . ALA A 1 233 ? 8.734 0.318 -9.385 1.00 88.62 233 ALA A O 1
ATOM 1783 N N . SER A 1 234 ? 10.405 1.163 -8.136 1.00 89.12 234 SER A N 1
ATOM 1784 C CA . SER A 1 234 ? 11.081 1.857 -9.239 1.00 89.12 234 SER A CA 1
ATOM 1785 C C . SER A 1 234 ? 11.581 0.863 -10.276 1.00 89.12 234 SER A C 1
ATOM 1787 O O . SER A 1 234 ? 12.193 -0.139 -9.922 1.00 89.12 234 SER A O 1
ATOM 1789 N N . HIS A 1 235 ? 11.349 1.148 -11.557 1.00 89.69 235 HIS A N 1
ATOM 1790 C CA . HIS A 1 235 ? 11.749 0.307 -12.691 1.00 89.69 235 HIS A CA 1
ATOM 1791 C C . HIS A 1 235 ? 11.090 -1.075 -12.701 1.00 89.69 235 HIS A C 1
ATOM 1793 O O . HIS A 1 235 ? 11.631 -2.041 -13.234 1.00 89.69 235 HIS A O 1
ATOM 1799 N N . LYS A 1 236 ? 9.899 -1.178 -12.105 1.00 89.25 236 LYS A N 1
ATOM 1800 C CA . LYS A 1 236 ? 9.061 -2.376 -12.168 1.00 89.25 236 LYS A CA 1
ATOM 1801 C C . LYS A 1 236 ? 8.718 -2.761 -13.610 1.00 89.25 236 LYS A C 1
ATOM 1803 O O . LYS A 1 236 ? 8.596 -1.908 -14.487 1.00 89.25 236 LYS A O 1
ATOM 1808 N N . ILE A 1 237 ? 8.502 -4.057 -13.832 1.00 88.50 237 ILE A N 1
ATOM 1809 C CA . ILE A 1 237 ? 8.162 -4.591 -15.154 1.00 88.50 237 ILE A CA 1
ATOM 1810 C C . ILE A 1 237 ? 6.757 -4.105 -15.571 1.00 88.50 237 ILE A C 1
ATOM 1812 O O . ILE A 1 237 ? 5.797 -4.304 -14.813 1.00 88.50 237 ILE A O 1
ATOM 1816 N N . PRO A 1 238 ? 6.600 -3.521 -16.774 1.00 84.44 238 PRO A N 1
ATOM 1817 C CA . PRO A 1 238 ? 5.295 -3.178 -17.321 1.00 84.44 238 PRO A CA 1
ATOM 1818 C C . PRO A 1 238 ? 4.523 -4.447 -17.705 1.00 84.44 238 PRO A C 1
ATOM 1820 O O . PRO A 1 238 ? 5.055 -5.386 -18.298 1.00 84.44 238 PRO A O 1
ATOM 1823 N N . GLY A 1 239 ? 3.234 -4.476 -17.390 1.00 67.56 239 GLY A N 1
ATOM 1824 C CA . GLY A 1 239 ? 2.307 -5.517 -17.815 1.00 67.56 239 GLY A CA 1
ATOM 1825 C C . GLY A 1 239 ? 1.639 -5.161 -19.144 1.00 67.56 239 GLY A C 1
ATOM 1826 O O . GLY A 1 239 ? 1.297 -4.016 -19.422 1.00 67.56 239 GLY A O 1
ATOM 1827 N N . TYR A 1 240 ? 1.361 -6.156 -19.974 1.00 59.72 240 TYR A N 1
ATOM 1828 C CA . TYR A 1 240 ? 0.547 -5.957 -21.172 1.00 59.72 240 TYR A CA 1
ATOM 1829 C C . TYR A 1 240 ? -0.625 -6.924 -21.122 1.00 59.72 240 TYR A C 1
ATOM 1831 O O . TYR A 1 240 ? -0.440 -8.140 -21.146 1.00 59.72 240 TYR A O 1
ATOM 1839 N N . VAL A 1 241 ? -1.836 -6.383 -21.050 1.00 48.03 241 VAL A N 1
ATOM 1840 C CA . VAL A 1 241 ? -3.073 -7.128 -21.254 1.00 48.03 241 VAL A CA 1
ATOM 1841 C C . VAL A 1 241 ? -3.525 -6.832 -22.677 1.00 48.03 241 VAL A C 1
ATOM 1843 O O . VAL A 1 241 ? -4.052 -5.772 -23.001 1.00 48.03 241 VAL A O 1
ATOM 1846 N N . VAL A 1 242 ? -3.317 -7.779 -23.583 1.00 41.91 242 VAL A N 1
ATOM 1847 C CA . VAL A 1 242 ? -3.939 -7.664 -24.900 1.00 41.91 242 VAL A CA 1
ATOM 1848 C C . VAL A 1 242 ? -5.426 -7.924 -24.699 1.00 41.91 242 VAL A C 1
ATOM 1850 O O . VAL A 1 242 ? -5.822 -9.060 -24.438 1.00 41.91 242 VAL A O 1
ATOM 1853 N N . ASN A 1 243 ? -6.260 -6.887 -24.813 1.00 39.81 243 ASN A N 1
ATOM 1854 C CA . ASN A 1 243 ? -7.682 -7.126 -25.003 1.00 39.81 243 ASN A CA 1
ATOM 1855 C C . ASN A 1 243 ? -7.795 -7.834 -26.352 1.00 39.81 243 ASN A C 1
ATOM 1857 O O . ASN A 1 243 ? -7.457 -7.245 -27.383 1.00 39.81 243 ASN A O 1
ATOM 1861 N N . GLN A 1 244 ? -8.224 -9.096 -26.374 1.00 37.09 244 GLN A N 1
ATOM 1862 C CA . GLN A 1 244 ? -8.752 -9.641 -27.616 1.00 37.09 244 GLN A CA 1
ATOM 1863 C C . GLN A 1 244 ? -10.015 -8.840 -27.892 1.00 37.09 244 GLN A C 1
ATOM 1865 O O . GLN A 1 244 ? -11.074 -9.111 -27.331 1.00 37.09 244 GLN A O 1
ATOM 1870 N N . GLY A 1 245 ? -9.844 -7.764 -28.663 1.00 36.69 245 GLY A N 1
ATOM 1871 C CA . GLY A 1 245 ? -10.900 -6.825 -28.965 1.00 36.69 245 GLY A CA 1
ATOM 1872 C C . GLY A 1 245 ? -12.136 -7.585 -29.409 1.00 36.69 245 GLY A C 1
ATOM 1873 O O . GLY A 1 245 ? -12.032 -8.592 -30.111 1.00 36.69 245 GLY A O 1
ATOM 1874 N N . LYS A 1 246 ? -13.297 -7.084 -28.981 1.00 35.88 246 LYS A N 1
ATOM 1875 C CA . LYS A 1 246 ? -14.599 -7.421 -29.547 1.00 35.88 246 LYS A CA 1
ATOM 1876 C C . LYS A 1 246 ? -14.471 -7.465 -31.071 1.00 35.88 246 LYS A C 1
ATOM 1878 O O . LYS A 1 246 ? -14.583 -6.439 -31.740 1.00 35.88 246 LYS A O 1
ATOM 1883 N N . ILE A 1 247 ? -14.257 -8.652 -31.631 1.00 32.00 247 ILE A N 1
ATOM 1884 C CA . ILE A 1 247 ? -14.673 -8.917 -32.996 1.00 32.00 247 ILE A CA 1
ATOM 1885 C C . ILE A 1 247 ? -16.177 -8.724 -32.918 1.00 32.00 247 ILE A C 1
ATOM 1887 O O . ILE A 1 247 ? -16.839 -9.372 -32.107 1.00 32.00 247 ILE A O 1
ATOM 1891 N N . ALA A 1 248 ? -16.692 -7.756 -33.672 1.00 31.78 248 ALA A N 1
ATOM 1892 C CA . ALA A 1 248 ? -18.117 -7.571 -33.831 1.00 31.78 248 ALA A CA 1
ATOM 1893 C C . ALA A 1 248 ? -18.709 -8.921 -34.251 1.00 31.78 248 ALA A C 1
ATOM 1895 O O . ALA A 1 248 ? -18.600 -9.329 -35.407 1.00 31.78 248 ALA A O 1
ATOM 1896 N N . ALA A 1 249 ? -19.290 -9.642 -33.293 1.00 32.47 249 ALA A N 1
ATOM 1897 C CA . ALA A 1 249 ? -20.174 -10.746 -33.576 1.00 32.47 249 ALA A CA 1
ATOM 1898 C C . ALA A 1 249 ? -21.403 -10.100 -34.209 1.00 32.47 249 ALA A C 1
ATOM 1900 O O . ALA A 1 249 ? -22.318 -9.652 -33.519 1.00 32.47 249 ALA A O 1
ATOM 1901 N N . GLY A 1 250 ? -21.371 -9.970 -35.536 1.00 29.06 250 GLY A N 1
ATOM 1902 C CA . GLY A 1 250 ? -22.578 -9.783 -36.313 1.00 29.06 250 GLY A CA 1
ATOM 1903 C C . GLY A 1 250 ? -23.527 -10.896 -35.900 1.00 29.06 250 GLY A C 1
ATOM 1904 O O . GLY A 1 250 ? -23.215 -12.077 -36.049 1.00 29.06 250 GLY A O 1
ATOM 1905 N N . THR A 1 251 ? -24.650 -10.520 -35.303 1.00 29.67 251 THR A N 1
ATOM 1906 C CA . THR A 1 251 ? -25.737 -11.437 -34.999 1.00 29.67 251 THR A CA 1
ATOM 1907 C C . THR A 1 251 ? -26.192 -12.089 -36.297 1.00 29.67 251 THR A C 1
ATOM 1909 O O . THR A 1 251 ? -26.867 -11.461 -37.107 1.00 29.67 251 THR A O 1
ATOM 1912 N N . SER A 1 252 ? -25.829 -13.354 -36.483 1.00 29.98 252 SER A N 1
ATOM 1913 C CA . SER A 1 252 ? -26.573 -14.276 -37.329 1.00 29.98 252 SER A CA 1
ATOM 1914 C C . SER A 1 252 ? -27.057 -15.407 -36.436 1.00 29.98 252 SER A C 1
ATOM 1916 O O . SER A 1 252 ? -26.330 -16.340 -36.100 1.00 29.98 252 SER A O 1
ATOM 1918 N N . THR A 1 253 ? -28.293 -15.258 -35.974 1.00 33.41 253 THR A N 1
ATOM 1919 C CA . THR A 1 253 ? -29.088 -16.357 -35.448 1.00 33.41 253 THR A CA 1
ATOM 1920 C C . THR A 1 253 ? -29.266 -17.386 -36.557 1.00 33.41 253 THR A C 1
ATOM 1922 O O . THR A 1 253 ? -29.895 -17.073 -37.562 1.00 33.41 253 THR A O 1
ATOM 1925 N N . ASN A 1 254 ? -28.721 -18.588 -36.375 1.00 28.86 254 ASN A N 1
ATOM 1926 C CA . ASN A 1 254 ? -29.399 -19.854 -36.658 1.00 28.86 254 ASN A CA 1
ATOM 1927 C C . ASN A 1 254 ? -28.577 -20.995 -36.054 1.00 28.86 254 ASN A C 1
ATOM 1929 O O . ASN A 1 254 ? -27.391 -21.152 -36.335 1.00 28.86 254 ASN A O 1
ATOM 1933 N N . GLY A 1 255 ? -29.218 -21.753 -35.167 1.00 27.36 255 GLY A N 1
ATOM 1934 C CA . GLY A 1 255 ? -28.603 -22.879 -34.488 1.00 27.36 255 GLY A CA 1
ATOM 1935 C C . GLY A 1 255 ? -28.323 -24.042 -35.430 1.00 27.36 255 GLY A C 1
ATOM 1936 O O . GLY A 1 255 ? -29.092 -24.308 -36.345 1.00 27.36 255 GLY A O 1
ATOM 1937 N N . ALA A 1 256 ? -27.234 -24.750 -35.157 1.00 27.89 256 ALA A N 1
ATOM 1938 C CA . ALA A 1 256 ? -27.129 -26.201 -35.241 1.00 27.89 256 ALA A CA 1
ATOM 1939 C C . ALA A 1 256 ? -25.718 -26.594 -34.792 1.00 27.89 256 ALA A C 1
ATOM 1941 O O . ALA A 1 256 ? -24.714 -26.052 -35.244 1.00 27.89 256 ALA A O 1
ATOM 1942 N N . SER A 1 257 ? -25.671 -27.555 -33.882 1.00 30.28 257 SER A N 1
ATOM 1943 C CA . SER A 1 257 ? -24.536 -28.415 -33.567 1.00 30.28 257 SER A CA 1
ATOM 1944 C C . SER A 1 257 ? -23.655 -28.745 -34.779 1.00 30.28 257 SER A C 1
ATOM 1946 O O . SER A 1 257 ? -24.167 -29.308 -35.739 1.00 30.28 257 SER A O 1
ATOM 1948 N N . HIS A 1 258 ? -22.339 -28.503 -34.687 1.00 25.91 258 HIS A N 1
ATOM 1949 C CA . HIS A 1 258 ? -21.294 -29.508 -34.947 1.00 25.91 258 HIS A CA 1
ATOM 1950 C C . HIS A 1 258 ? -19.858 -28.954 -34.895 1.00 25.91 258 HIS A C 1
ATOM 1952 O O . HIS A 1 258 ? -19.554 -27.924 -35.475 1.00 25.91 258 HIS A O 1
ATOM 1958 N N . LYS A 1 259 ? -18.998 -29.768 -34.259 1.00 25.44 259 LYS A N 1
ATOM 1959 C CA . LYS A 1 259 ? -17.582 -30.065 -34.549 1.00 25.44 259 LYS A CA 1
ATOM 1960 C C . LYS A 1 259 ? -16.607 -28.897 -34.732 1.00 25.44 259 LYS A C 1
ATOM 1962 O O . LYS A 1 259 ? -16.665 -28.151 -35.694 1.00 25.44 259 LYS A O 1
ATOM 1967 N N . ILE A 1 260 ? -15.596 -28.899 -33.867 1.00 35.62 260 ILE A N 1
ATOM 1968 C CA . ILE A 1 260 ? -14.277 -28.292 -34.075 1.00 35.62 260 ILE A CA 1
ATOM 1969 C C . ILE A 1 260 ? -13.624 -28.916 -35.329 1.00 35.62 260 ILE A C 1
ATOM 1971 O O . ILE A 1 260 ? -13.548 -30.145 -35.408 1.00 35.62 260 ILE A O 1
ATOM 1975 N N . PRO A 1 261 ? -13.075 -28.108 -36.255 1.00 30.55 261 PRO A N 1
ATOM 1976 C CA . PRO A 1 261 ? -11.842 -28.470 -36.954 1.00 30.55 261 PRO A CA 1
ATOM 1977 C C . PRO A 1 261 ? -10.838 -27.307 -36.831 1.00 30.55 261 PRO A C 1
ATOM 1979 O O . PRO A 1 261 ? -11.157 -26.149 -37.059 1.00 30.55 261 PRO A O 1
ATOM 1982 N N . GLY A 1 262 ? -9.615 -27.534 -36.364 1.00 24.16 262 GLY A N 1
ATOM 1983 C CA . GLY A 1 262 ? -8.617 -28.232 -37.165 1.00 24.16 262 GLY A CA 1
ATOM 1984 C C . GLY A 1 262 ? -7.965 -27.229 -38.119 1.00 24.16 262 GLY A C 1
ATOM 1985 O O . GLY A 1 262 ? -8.436 -27.039 -39.235 1.00 24.16 262 GLY A O 1
ATOM 1986 N N . TYR A 1 263 ? -6.897 -26.572 -37.658 1.00 23.69 263 TYR A N 1
ATOM 1987 C CA . TYR A 1 263 ? -6.022 -25.757 -38.498 1.00 23.69 263 TYR A CA 1
ATOM 1988 C C . TYR A 1 263 ? -5.451 -26.626 -39.628 1.00 23.69 263 TYR A C 1
ATOM 1990 O O . TYR A 1 263 ? -4.647 -27.520 -39.377 1.00 23.69 263 TYR A O 1
ATOM 1998 N N . VAL A 1 264 ? -5.827 -26.329 -40.872 1.00 24.84 264 VAL A N 1
ATOM 1999 C CA . VAL A 1 264 ? -5.080 -26.749 -42.061 1.00 24.84 264 VAL A CA 1
ATOM 2000 C C . VAL A 1 264 ? -4.609 -25.484 -42.760 1.00 24.84 264 VAL A C 1
ATOM 2002 O O . VAL A 1 264 ? -5.382 -24.751 -43.372 1.00 24.84 264 VAL A O 1
ATOM 2005 N N . VAL A 1 265 ? -3.312 -25.219 -42.631 1.00 29.95 265 VAL A N 1
ATOM 2006 C CA . VAL A 1 265 ? -2.598 -24.240 -43.447 1.00 29.95 265 VAL A CA 1
ATOM 2007 C C . VAL A 1 265 ? -2.567 -24.779 -44.869 1.00 29.95 265 VAL A C 1
ATOM 2009 O O . VAL A 1 265 ? -2.036 -25.865 -45.091 1.00 29.95 265 VAL A O 1
ATOM 2012 N N . ASN A 1 266 ? -3.069 -24.014 -45.839 1.00 23.81 266 ASN A N 1
ATOM 2013 C CA . ASN A 1 266 ? -2.732 -24.268 -47.232 1.00 23.81 266 ASN A CA 1
ATOM 2014 C C . ASN A 1 266 ? -2.235 -22.993 -47.916 1.00 23.81 266 ASN A C 1
ATOM 2016 O O . ASN A 1 266 ? -2.940 -21.992 -48.029 1.00 23.81 266 ASN A O 1
ATOM 2020 N N . LYS A 1 267 ? -0.969 -23.053 -48.336 1.00 30.28 267 LYS A N 1
ATOM 2021 C CA . LYS A 1 267 ? -0.302 -22.095 -49.218 1.00 30.28 267 LYS A CA 1
ATOM 2022 C C . LYS A 1 267 ? -0.919 -22.218 -50.612 1.00 30.28 267 LYS A C 1
ATOM 2024 O O . LYS A 1 267 ? -0.984 -23.325 -51.136 1.00 30.28 267 LYS A O 1
ATOM 2029 N N . GLY A 1 268 ? -1.261 -21.110 -51.269 1.00 25.39 268 GLY A N 1
ATOM 2030 C CA . GLY A 1 268 ? -1.643 -21.191 -52.681 1.00 25.39 268 GLY A CA 1
ATOM 2031 C C . GLY A 1 268 ? -2.131 -19.900 -53.325 1.00 25.39 268 GLY A C 1
ATOM 2032 O O . GLY A 1 268 ? -3.298 -19.570 -53.220 1.00 25.39 268 GLY A O 1
ATOM 2033 N N . LYS A 1 269 ? -1.203 -19.236 -54.025 1.00 26.45 269 LYS A N 1
ATOM 2034 C CA . LYS A 1 269 ? -1.340 -18.551 -55.325 1.00 26.45 269 LYS A CA 1
ATOM 2035 C C . LYS A 1 269 ? -2.642 -17.795 -55.644 1.00 26.45 269 LYS A C 1
ATOM 2037 O O . LYS A 1 269 ? -3.686 -18.370 -55.919 1.00 26.45 269 LYS A O 1
ATOM 2042 N N . ILE A 1 270 ? -2.464 -16.486 -55.803 1.00 29.34 270 ILE A N 1
ATOM 2043 C CA . ILE A 1 270 ? -3.349 -15.571 -56.521 1.00 29.34 270 ILE A CA 1
ATOM 2044 C C . ILE A 1 270 ? -3.282 -15.908 -58.020 1.00 29.34 270 ILE A C 1
ATOM 2046 O O . ILE A 1 270 ? -2.195 -15.903 -58.601 1.00 29.34 270 ILE A O 1
ATOM 2050 N N . ALA A 1 271 ? -4.429 -16.177 -58.643 1.00 26.64 271 ALA A N 1
ATOM 2051 C CA . ALA A 1 271 ? -4.611 -16.150 -60.092 1.00 26.64 271 ALA A CA 1
ATOM 2052 C C . ALA A 1 271 ? -6.042 -15.701 -60.439 1.00 26.64 271 ALA A C 1
ATOM 2054 O O . ALA A 1 271 ? -6.978 -15.899 -59.671 1.00 26.64 271 ALA A O 1
ATOM 2055 N N . ALA A 1 272 ? -6.134 -15.022 -61.578 1.00 27.31 272 ALA A N 1
ATOM 2056 C CA . ALA A 1 272 ? -7.175 -14.108 -62.028 1.00 27.31 272 ALA A CA 1
ATOM 2057 C C . ALA A 1 272 ? -8.456 -14.745 -62.611 1.00 27.31 272 ALA A C 1
ATOM 2059 O O . ALA A 1 272 ? -8.480 -15.922 -62.958 1.00 27.31 272 ALA A O 1
ATOM 2060 N N . GLY A 1 273 ? -9.452 -13.875 -62.845 1.00 23.06 273 GLY A N 1
ATOM 2061 C CA . GLY A 1 273 ? -10.630 -14.085 -63.705 1.00 23.06 273 GLY A CA 1
ATOM 2062 C C . GLY A 1 273 ? -11.931 -14.219 -62.904 1.00 23.06 273 GLY A C 1
ATOM 2063 O O . GLY A 1 273 ? -11.937 -14.842 -61.856 1.00 23.06 273 GLY A O 1
ATOM 2064 N N . THR A 1 274 ? -13.080 -13.657 -63.270 1.00 24.67 274 THR A N 1
ATOM 2065 C CA . THR A 1 274 ? -13.528 -12.956 -64.480 1.00 24.67 274 THR A CA 1
ATOM 2066 C C . THR A 1 274 ? -14.826 -12.204 -64.149 1.00 24.67 274 THR A C 1
ATOM 2068 O O . THR A 1 274 ? -15.576 -12.589 -63.258 1.00 24.67 274 THR A O 1
ATOM 2071 N N . SER A 1 275 ? -15.058 -11.136 -64.910 1.00 25.81 275 SER A N 1
ATOM 2072 C CA . SER A 1 275 ? -16.262 -10.301 -65.020 1.00 25.81 275 SER A CA 1
ATOM 2073 C C . SER A 1 275 ? -17.577 -11.074 -65.210 1.00 25.81 275 SER A C 1
ATOM 2075 O O . SER A 1 275 ? -17.595 -12.005 -66.008 1.00 25.81 275 SER A O 1
ATOM 2077 N N . THR A 1 276 ? -18.675 -10.576 -64.619 1.00 27.55 276 THR A N 1
ATOM 2078 C CA . THR A 1 276 ? -19.942 -10.319 -65.341 1.00 27.55 276 THR A CA 1
ATOM 2079 C C . THR A 1 276 ? -20.715 -9.158 -64.703 1.00 27.55 276 THR A C 1
ATOM 2081 O O . THR A 1 276 ? -20.979 -9.152 -63.503 1.00 27.55 276 THR A O 1
ATOM 2084 N N . ASN A 1 277 ? -21.076 -8.190 -65.549 1.00 26.22 277 ASN A N 1
ATOM 2085 C CA . ASN A 1 277 ? -21.910 -7.014 -65.292 1.00 26.22 277 ASN A CA 1
ATOM 2086 C C . ASN A 1 277 ? -23.377 -7.369 -64.998 1.00 26.22 277 ASN A C 1
ATOM 2088 O O . ASN A 1 277 ? -23.892 -8.338 -65.551 1.00 26.22 277 ASN A O 1
ATOM 2092 N N . GLY A 1 278 ? -24.096 -6.494 -64.281 1.00 24.16 278 GLY A N 1
ATOM 2093 C CA . GLY A 1 278 ? -25.559 -6.504 -64.317 1.00 24.16 278 GLY A CA 1
ATOM 2094 C C . GLY A 1 278 ? -26.266 -5.506 -63.396 1.00 24.16 278 GLY A C 1
ATOM 2095 O O . GLY A 1 278 ? -26.335 -5.720 -62.196 1.00 24.16 278 GLY A O 1
ATOM 2096 N N . ALA A 1 279 ? -26.889 -4.505 -64.024 1.00 26.91 279 ALA A N 1
ATOM 2097 C CA . ALA A 1 279 ? -28.062 -3.742 -63.578 1.00 26.91 279 ALA A CA 1
ATOM 2098 C C . ALA A 1 279 ? -27.881 -2.544 -62.618 1.00 26.91 279 ALA A C 1
ATOM 2100 O O . ALA A 1 279 ? -27.891 -2.615 -61.394 1.00 26.91 279 ALA A O 1
ATOM 2101 N N . SER A 1 280 ? -27.847 -1.394 -63.282 1.00 25.81 280 SER A N 1
ATOM 2102 C CA . SER A 1 280 ? -28.133 -0.031 -62.855 1.00 25.81 280 SER A CA 1
ATOM 2103 C C . SER A 1 280 ? -29.552 0.194 -62.310 1.00 25.81 280 SER A C 1
ATOM 2105 O O . SER A 1 280 ? -30.522 -0.130 -62.991 1.00 25.81 280 SER A O 1
ATOM 2107 N N . HIS A 1 281 ? -29.668 0.943 -61.209 1.00 28.42 281 HIS A N 1
ATOM 2108 C CA . HIS A 1 281 ? -30.802 1.842 -60.969 1.00 28.42 281 HIS A CA 1
ATOM 2109 C C . HIS A 1 281 ? -30.310 3.179 -60.393 1.00 28.42 281 HIS A C 1
ATOM 2111 O O . HIS A 1 281 ? -29.614 3.228 -59.383 1.00 28.42 281 HIS A O 1
ATOM 2117 N N . LYS A 1 282 ? -30.666 4.269 -61.082 1.00 27.02 282 LYS A N 1
ATOM 2118 C CA . LYS A 1 282 ? -30.446 5.673 -60.710 1.00 27.02 282 LYS A CA 1
ATOM 2119 C C . LYS A 1 282 ? -31.815 6.287 -60.410 1.00 27.02 282 LYS A C 1
ATOM 2121 O O . LYS A 1 282 ? -32.664 6.262 -61.295 1.00 27.02 282 LYS A O 1
ATOM 2126 N N . ILE A 1 283 ? -31.994 6.883 -59.231 1.00 28.67 283 ILE A N 1
ATOM 2127 C CA . ILE A 1 283 ? -33.022 7.902 -58.939 1.00 28.67 283 ILE A CA 1
ATOM 2128 C C . ILE A 1 283 ? -32.352 8.998 -58.073 1.00 28.67 283 ILE A C 1
ATOM 2130 O O . ILE A 1 283 ? -31.492 8.652 -57.260 1.00 28.67 283 ILE A O 1
ATOM 2134 N N . PRO A 1 284 ? -32.633 10.303 -58.287 1.00 29.41 284 PRO A N 1
ATOM 2135 C CA . PRO A 1 284 ? -31.729 11.390 -57.912 1.00 29.41 284 PRO A CA 1
ATOM 2136 C C . PRO A 1 284 ? -32.117 12.136 -56.623 1.00 29.41 284 PRO A C 1
ATOM 2138 O O . PRO A 1 284 ? -33.289 12.258 -56.293 1.00 29.41 284 PRO A O 1
ATOM 2141 N N . GLY A 1 285 ? -31.103 12.751 -56.002 1.00 24.97 285 GLY A N 1
ATOM 2142 C CA . GLY A 1 285 ? -31.199 14.049 -55.326 1.00 24.97 285 GLY A CA 1
ATOM 2143 C C . GLY A 1 285 ? -31.753 14.080 -53.899 1.00 24.97 285 GLY A C 1
ATOM 2144 O O . GLY A 1 285 ? -32.956 14.151 -53.702 1.00 24.97 285 GLY A O 1
ATOM 2145 N N . ASN A 1 286 ? -30.865 14.247 -52.914 1.00 26.19 286 ASN A N 1
ATOM 2146 C CA . ASN A 1 286 ? -30.942 15.440 -52.070 1.00 26.19 286 ASN A CA 1
ATOM 2147 C C . ASN A 1 286 ? -29.611 15.736 -51.374 1.00 26.19 286 ASN A C 1
ATOM 2149 O O . ASN A 1 286 ? -28.928 14.847 -50.869 1.00 26.19 286 ASN A O 1
ATOM 2153 N N . LYS A 1 287 ? -29.241 17.016 -51.416 1.00 30.06 287 LYS A N 1
ATOM 2154 C CA . LYS A 1 287 ? -28.035 17.585 -50.825 1.00 30.06 287 LYS A CA 1
ATOM 2155 C C . LYS A 1 287 ? -28.185 17.619 -49.306 1.00 30.06 287 LYS A C 1
ATOM 2157 O O . LYS A 1 287 ? -29.065 18.306 -48.804 1.00 30.06 287 LYS A O 1
ATOM 2162 N N . HIS A 1 288 ? -27.272 16.969 -48.599 1.00 27.81 288 HIS A N 1
ATOM 2163 C CA . HIS A 1 288 ? -26.864 17.405 -47.270 1.00 27.81 288 HIS A CA 1
ATOM 2164 C C . HIS A 1 288 ? -25.338 17.422 -47.243 1.00 27.81 288 HIS A C 1
ATOM 2166 O O . HIS A 1 288 ? -24.684 16.382 -47.245 1.00 27.81 288 HIS A O 1
ATOM 2172 N N . GLU A 1 289 ? -24.781 18.631 -47.287 1.00 28.02 289 GLU A N 1
ATOM 2173 C CA . GLU A 1 289 ? -23.394 18.899 -46.930 1.00 28.02 289 GLU A CA 1
ATOM 2174 C C . GLU A 1 289 ? -23.217 18.565 -45.448 1.00 28.02 289 GLU A C 1
ATOM 2176 O O . GLU A 1 289 ? -23.599 19.329 -44.564 1.00 28.02 289 GLU A O 1
ATOM 2181 N 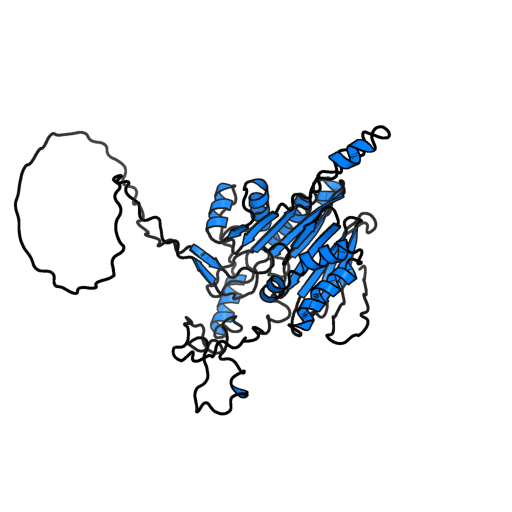N . THR A 1 290 ? -22.655 17.396 -45.159 1.00 25.08 290 THR A N 1
ATOM 2182 C CA . THR A 1 290 ? -22.066 17.113 -43.853 1.00 25.08 290 THR A CA 1
ATOM 2183 C C . THR A 1 290 ? -20.598 17.499 -43.896 1.00 25.08 290 THR A C 1
ATOM 2185 O O . THR A 1 290 ? -19.810 16.892 -44.620 1.00 25.08 290 THR A O 1
ATOM 2188 N N . PHE A 1 291 ? -20.265 18.518 -43.103 1.00 24.58 291 PHE A N 1
ATOM 2189 C CA . PHE A 1 291 ? -18.921 18.899 -42.682 1.00 24.58 291 PHE A CA 1
ATOM 2190 C C . PHE A 1 291 ? -18.024 17.664 -42.490 1.00 24.58 291 PHE A C 1
ATOM 2192 O O . PHE A 1 291 ? -18.191 16.893 -41.544 1.00 24.58 291 PHE A O 1
ATOM 2199 N N . LEU A 1 292 ? -17.052 17.488 -43.384 1.00 25.11 292 LEU A N 1
ATOM 2200 C CA . LEU A 1 292 ? -15.928 16.585 -43.173 1.00 25.11 292 LEU A CA 1
ATOM 2201 C C . LEU A 1 292 ? -14.956 17.272 -42.211 1.00 25.11 292 LEU A C 1
ATOM 2203 O O . LEU A 1 292 ? -14.099 18.047 -42.628 1.00 25.11 292 LEU A O 1
ATOM 2207 N N . SER A 1 293 ? -15.081 16.989 -40.915 1.00 25.50 293 SER A N 1
ATOM 2208 C CA . SER A 1 293 ? -13.928 17.088 -40.023 1.00 25.50 293 SER A CA 1
ATOM 2209 C C . SER A 1 293 ? -13.022 15.875 -40.282 1.00 25.50 293 SER A C 1
ATOM 2211 O O . SER A 1 293 ? -13.524 14.762 -40.484 1.00 25.50 293 SER A O 1
ATOM 2213 N N . PRO A 1 294 ? -11.689 16.043 -40.329 1.00 29.34 294 PRO A N 1
ATOM 2214 C CA . PRO A 1 294 ? -10.791 14.929 -40.576 1.00 29.34 294 PRO A CA 1
ATOM 2215 C C . PRO A 1 294 ? -10.802 14.026 -39.342 1.00 29.34 294 PRO A C 1
ATOM 2217 O O . PRO A 1 294 ? -10.155 14.310 -38.334 1.00 29.34 294 PRO A O 1
ATOM 2220 N N . LYS A 1 295 ? -11.556 12.924 -39.406 1.00 28.83 295 LYS A N 1
ATOM 2221 C CA . LYS A 1 295 ? -11.399 11.818 -38.463 1.00 28.83 295 LYS A CA 1
ATOM 2222 C C . LYS A 1 295 ? -9.980 11.286 -38.619 1.00 28.83 295 LYS A C 1
ATOM 2224 O O . LYS A 1 295 ? -9.645 10.642 -39.611 1.00 28.83 295 LYS A O 1
ATOM 2229 N N . ILE A 1 296 ? -9.151 11.586 -37.626 1.00 32.91 296 ILE A N 1
ATOM 2230 C CA . ILE A 1 296 ? -7.868 10.939 -37.392 1.00 32.91 296 ILE A CA 1
ATOM 2231 C C . ILE A 1 296 ? -8.165 9.447 -37.213 1.00 32.91 296 ILE A C 1
ATOM 2233 O O . ILE A 1 296 ? -8.570 9.003 -36.142 1.00 32.91 296 ILE A O 1
ATOM 2237 N N . ASN A 1 297 ? -7.989 8.667 -38.279 1.00 28.80 297 ASN A N 1
ATOM 2238 C CA . ASN A 1 297 ? -7.926 7.212 -38.209 1.00 28.80 297 ASN A CA 1
ATOM 2239 C C . ASN A 1 297 ? -6.606 6.823 -37.536 1.00 28.80 297 ASN A C 1
ATOM 2241 O O . ASN A 1 297 ? -5.654 6.396 -38.186 1.00 28.80 297 ASN A O 1
ATOM 2245 N N . LYS A 1 298 ? -6.537 6.975 -36.215 1.00 32.56 298 LYS A N 1
ATOM 2246 C CA . LYS A 1 298 ? -5.586 6.227 -35.403 1.00 32.56 298 LYS A CA 1
ATOM 2247 C C . LYS A 1 298 ? -6.290 4.942 -34.987 1.00 32.56 298 LYS A C 1
ATOM 2249 O O . LYS A 1 298 ? -7.009 4.908 -33.995 1.00 32.56 298 LYS A O 1
ATOM 2254 N N . MET A 1 299 ? -6.087 3.879 -35.766 1.00 28.44 299 MET A N 1
ATOM 2255 C CA . MET A 1 299 ? -6.208 2.519 -35.242 1.00 28.44 299 MET A CA 1
ATOM 2256 C C . MET A 1 299 ? -5.143 2.370 -34.148 1.00 28.44 299 MET A C 1
ATOM 2258 O O . MET A 1 299 ? -4.025 1.933 -34.404 1.00 28.44 299 MET A O 1
ATOM 2262 N N . HIS A 1 300 ? -5.468 2.784 -32.925 1.00 35.47 300 HIS A N 1
ATOM 2263 C CA . HIS A 1 300 ? -4.790 2.253 -31.759 1.00 35.47 300 HIS A CA 1
ATOM 2264 C C . HIS A 1 300 ? -5.281 0.815 -31.628 1.00 35.47 300 HIS A C 1
ATOM 2266 O O . HIS A 1 300 ? -6.441 0.567 -31.311 1.00 35.47 300 HIS A O 1
ATOM 2272 N N . SER A 1 301 ? -4.405 -0.149 -31.898 1.00 36.44 301 SER A N 1
ATOM 2273 C CA . SER A 1 301 ? -4.505 -1.419 -31.190 1.00 36.44 301 SER A CA 1
ATOM 2274 C C . SER A 1 301 ? -4.538 -1.057 -29.703 1.00 36.44 301 SER A C 1
ATOM 2276 O O . SER A 1 301 ? -3.519 -0.605 -29.183 1.00 36.44 301 SER A O 1
ATOM 2278 N N . CYS A 1 302 ? -5.703 -1.153 -29.054 1.00 40.28 302 CYS A N 1
ATOM 2279 C CA . CYS A 1 302 ? -5.852 -0.978 -27.609 1.00 40.28 302 CYS A CA 1
ATOM 2280 C C . CYS A 1 302 ? -5.119 -2.126 -26.913 1.00 40.28 302 CYS A C 1
ATOM 2282 O O . CYS A 1 302 ? -5.713 -3.128 -26.516 1.00 40.28 302 CYS A O 1
ATOM 2284 N N . VAL A 1 303 ? -3.798 -2.009 -26.829 1.00 47.53 303 VAL A N 1
ATOM 2285 C CA . VAL A 1 303 ? -3.008 -2.770 -25.874 1.00 47.53 303 VAL A CA 1
ATOM 2286 C C . VAL A 1 303 ? -3.338 -2.141 -24.531 1.00 47.53 303 VAL A C 1
ATOM 2288 O O . VAL A 1 303 ? -2.920 -1.017 -24.278 1.00 47.53 303 VAL A O 1
ATOM 2291 N N . LEU A 1 304 ? -4.146 -2.822 -23.717 1.00 53.34 304 LEU A N 1
ATOM 2292 C CA . LEU A 1 304 ? -4.345 -2.395 -22.338 1.00 53.34 304 LEU A CA 1
ATOM 2293 C C . LEU A 1 304 ? -3.019 -2.649 -21.633 1.00 53.34 304 LEU A C 1
ATOM 2295 O O . LEU A 1 304 ? -2.502 -3.770 -21.651 1.00 53.34 304 LEU A O 1
ATOM 2299 N N . THR A 1 305 ? -2.426 -1.626 -21.045 1.00 54.53 305 THR A N 1
ATOM 2300 C CA . THR A 1 305 ? -1.177 -1.807 -20.312 1.00 54.53 305 THR A CA 1
ATOM 2301 C C . THR A 1 305 ? -1.524 -1.971 -18.835 1.00 54.53 305 THR A C 1
ATOM 2303 O O . THR A 1 305 ? -2.171 -1.131 -18.215 1.00 54.53 305 THR A O 1
ATOM 2306 N N . SER A 1 306 ? -1.120 -3.093 -18.246 1.00 59.97 306 SER A N 1
ATOM 2307 C CA . SER A 1 306 ? -1.058 -3.231 -16.785 1.00 59.97 306 SER A CA 1
ATOM 2308 C C . SER A 1 306 ? 0.357 -2.862 -16.344 1.00 59.97 306 SER A C 1
ATOM 2310 O O . SER A 1 306 ? 1.230 -2.645 -17.168 1.00 59.97 306 SER A O 1
ATOM 2312 N N . SER A 1 307 ? 0.639 -2.751 -15.064 1.00 78.00 307 SER A N 1
ATOM 2313 C CA . SER A 1 307 ? 2.016 -2.754 -14.560 1.00 78.00 307 SER A CA 1
ATOM 2314 C C . SER A 1 307 ? 2.133 -3.873 -13.531 1.00 78.00 307 SER A C 1
ATOM 2316 O O . SER A 1 307 ? 1.122 -4.501 -13.196 1.00 78.00 307 SER A O 1
ATOM 2318 N N . ARG A 1 308 ? 3.340 -4.156 -13.035 1.00 89.62 308 ARG A N 1
ATOM 2319 C CA . ARG A 1 308 ? 3.502 -4.838 -11.746 1.00 89.62 308 ARG A CA 1
ATOM 2320 C C . ARG A 1 308 ? 2.662 -4.113 -10.698 1.00 89.62 308 ARG A C 1
ATOM 2322 O O . ARG A 1 308 ? 2.768 -2.893 -10.570 1.00 89.62 308 ARG A O 1
ATOM 2329 N N . VAL A 1 309 ? 1.890 -4.897 -9.958 1.00 92.25 309 VAL A N 1
ATOM 2330 C CA . VAL A 1 309 ? 1.086 -4.471 -8.813 1.00 92.25 309 VAL A CA 1
ATOM 2331 C C . VAL A 1 309 ? 1.740 -5.021 -7.548 1.00 92.25 309 VAL A C 1
ATOM 2333 O O . VAL A 1 309 ? 2.151 -6.184 -7.536 1.00 92.25 309 VAL A O 1
ATOM 2336 N N . GLY A 1 310 ? 1.917 -4.168 -6.539 1.00 91.38 310 GLY A N 1
ATOM 2337 C CA . GLY A 1 310 ? 2.485 -4.541 -5.241 1.00 91.38 310 GLY A CA 1
ATOM 2338 C C . GLY A 1 310 ? 1.459 -5.086 -4.248 1.00 91.38 310 GLY A C 1
ATOM 2339 O O . GLY A 1 310 ? 0.356 -5.477 -4.614 1.00 91.38 310 GLY A O 1
ATOM 2340 N N . ASP A 1 311 ? 1.828 -5.081 -2.971 1.00 95.00 311 ASP A N 1
ATOM 2341 C CA . ASP A 1 311 ? 0.960 -5.421 -1.840 1.00 95.00 311 ASP A CA 1
ATOM 2342 C C . ASP A 1 311 ? -0.073 -4.335 -1.528 1.00 95.00 311 ASP A C 1
ATOM 2344 O O . ASP A 1 311 ? -1.157 -4.647 -1.034 1.00 95.00 311 ASP A O 1
ATOM 2348 N N . SER A 1 312 ? 0.236 -3.076 -1.837 1.00 96.25 312 SER A N 1
ATOM 2349 C CA . SER A 1 312 ? -0.555 -1.915 -1.435 1.00 96.25 312 SER A CA 1
ATOM 2350 C C . SER A 1 312 ? -2.021 -1.922 -1.871 1.00 96.25 312 SER A C 1
ATOM 2352 O O . SER A 1 312 ? -2.810 -1.389 -1.108 1.00 96.25 312 SER A O 1
ATOM 2354 N N . PRO A 1 313 ? -2.457 -2.487 -3.014 1.00 97.12 313 PRO A N 1
ATOM 2355 C CA . PRO A 1 313 ? -3.874 -2.579 -3.353 1.00 97.12 313 PRO A CA 1
ATOM 2356 C C . PRO A 1 313 ? -4.494 -3.942 -2.989 1.00 97.12 313 PRO A C 1
ATOM 2358 O O . PRO A 1 313 ? -5.619 -4.236 -3.396 1.00 97.12 313 PRO A O 1
ATOM 2361 N N . ILE A 1 314 ? -3.757 -4.807 -2.282 1.00 97.50 314 ILE A N 1
ATOM 2362 C CA . ILE A 1 314 ? -4.162 -6.178 -1.968 1.00 97.50 314 ILE A CA 1
ATOM 2363 C C . ILE A 1 314 ? -4.590 -6.266 -0.496 1.00 97.50 314 ILE A C 1
ATOM 2365 O O . ILE A 1 314 ? -3.748 -6.115 0.400 1.00 97.50 314 ILE A O 1
ATOM 2369 N N . PRO A 1 315 ? -5.872 -6.570 -0.212 1.00 96.50 315 PRO A N 1
ATOM 2370 C CA . PRO A 1 315 ? -6.354 -6.680 1.157 1.00 96.50 315 PRO A CA 1
ATOM 2371 C C . PRO A 1 315 ? -5.613 -7.791 1.899 1.00 96.50 315 PRO A C 1
ATOM 2373 O O . PRO A 1 315 ? -5.405 -8.892 1.387 1.00 96.50 315 PRO A O 1
ATOM 2376 N N . GLY A 1 316 ? -5.205 -7.495 3.127 1.00 97.38 316 GLY A N 1
ATOM 2377 C CA . GLY A 1 316 ? -4.442 -8.411 3.964 1.00 97.38 316 GLY A CA 1
ATOM 2378 C C . GLY A 1 316 ? -2.938 -8.361 3.720 1.00 97.38 316 GLY A C 1
ATOM 2379 O O . GLY A 1 316 ? -2.190 -8.737 4.619 1.00 97.38 316 GLY A O 1
ATOM 2380 N N . ALA A 1 317 ? -2.486 -7.855 2.570 1.00 97.50 317 ALA A N 1
ATOM 2381 C CA . ALA A 1 317 ? -1.083 -7.549 2.331 1.00 97.50 317 ALA A CA 1
ATOM 2382 C C . ALA A 1 317 ? -0.781 -6.107 2.769 1.00 97.50 317 ALA A C 1
ATOM 2384 O O . ALA A 1 317 ? -0.299 -5.919 3.888 1.00 97.50 317 ALA A O 1
ATOM 2385 N N . GLY A 1 318 ? -1.152 -5.118 1.949 1.00 96.81 318 GLY A N 1
ATOM 2386 C CA . GLY A 1 318 ? -0.899 -3.700 2.208 1.00 96.81 318 GLY A CA 1
ATOM 2387 C C . GLY A 1 318 ? -1.719 -3.140 3.366 1.00 96.81 318 GLY A C 1
ATOM 2388 O O . GLY A 1 318 ? -1.162 -2.508 4.253 1.00 96.81 318 GLY A O 1
ATOM 2389 N N . ALA A 1 319 ? -3.023 -3.421 3.420 1.00 98.38 319 ALA A N 1
ATOM 2390 C CA . ALA A 1 319 ? -3.879 -2.996 4.528 1.00 98.38 319 ALA A CA 1
ATOM 2391 C C . ALA A 1 319 ? -4.999 -4.000 4.824 1.00 98.38 319 ALA A C 1
ATOM 2393 O O . ALA A 1 319 ? -5.427 -4.764 3.954 1.00 98.38 319 ALA A O 1
ATOM 2394 N N . TYR A 1 320 ? -5.485 -4.004 6.064 1.00 98.62 320 TYR A N 1
ATOM 2395 C CA . TYR A 1 320 ? -6.644 -4.794 6.477 1.00 98.62 320 TYR A CA 1
ATOM 2396 C C . TYR A 1 320 ? -7.359 -4.139 7.658 1.00 98.62 320 TYR A C 1
ATOM 2398 O O . TYR A 1 320 ? -6.694 -3.665 8.577 1.00 98.62 320 TYR A O 1
ATOM 2406 N N . ALA A 1 321 ? -8.692 -4.133 7.657 1.00 97.88 321 ALA A N 1
ATOM 2407 C CA . ALA A 1 321 ? -9.496 -3.581 8.745 1.00 97.88 321 ALA A CA 1
ATOM 2408 C C . ALA A 1 321 ? -10.688 -4.482 9.084 1.00 97.88 321 ALA A C 1
ATOM 2410 O O . ALA A 1 321 ? -11.447 -4.887 8.205 1.00 97.88 321 ALA A O 1
ATOM 2411 N N . ASP A 1 322 ? -10.868 -4.749 10.374 1.00 96.69 322 ASP A N 1
ATOM 2412 C CA . ASP A 1 322 ? -11.999 -5.472 10.946 1.00 96.69 322 ASP A CA 1
ATOM 2413 C C . ASP A 1 322 ? -12.522 -4.690 12.163 1.00 96.69 322 ASP A C 1
ATOM 2415 O O . ASP A 1 322 ? -11.828 -4.533 13.168 1.00 96.69 322 ASP A O 1
ATOM 2419 N N . GLY A 1 323 ? -13.754 -4.188 12.089 1.00 93.44 323 GLY A N 1
ATOM 2420 C CA . GLY A 1 323 ? -14.355 -3.361 13.140 1.00 93.44 323 GLY A CA 1
ATOM 2421 C C . GLY A 1 323 ? -14.717 -4.082 14.430 1.00 93.44 323 GLY A C 1
ATOM 2422 O O . GLY A 1 323 ? -15.158 -3.414 15.363 1.00 93.44 323 GLY A O 1
ATOM 2423 N N . GLU A 1 324 ? -14.546 -5.400 14.513 1.00 91.94 324 GLU A N 1
ATOM 2424 C CA . GLU A 1 324 ? -14.648 -6.152 15.768 1.00 91.94 324 GLU A CA 1
ATOM 2425 C C . GLU A 1 324 ? -13.288 -6.336 16.453 1.00 91.94 324 GLU A C 1
ATOM 2427 O O . GLU A 1 324 ? -13.244 -6.736 17.615 1.00 91.94 324 GLU A O 1
ATOM 2432 N N . VAL A 1 325 ? -12.182 -6.048 15.758 1.00 95.88 325 VAL A N 1
ATOM 2433 C CA . VAL A 1 325 ? -10.834 -6.414 16.213 1.00 95.88 325 VAL A CA 1
ATOM 2434 C C . VAL A 1 325 ? -9.859 -5.248 16.164 1.00 95.88 325 VAL A C 1
ATOM 2436 O O . VAL A 1 325 ? -9.247 -4.897 17.173 1.00 95.88 325 VAL A O 1
ATOM 2439 N N . GLY A 1 326 ? -9.675 -4.658 14.991 1.00 97.44 326 GLY A N 1
ATOM 2440 C CA . GLY A 1 326 ? -8.578 -3.747 14.718 1.00 97.44 326 GLY A CA 1
ATOM 2441 C C . GLY A 1 326 ? -8.214 -3.714 13.241 1.00 97.44 326 GLY A C 1
ATOM 2442 O O . GLY A 1 326 ? -8.920 -4.236 12.379 1.00 97.44 326 GLY A O 1
ATOM 2443 N N . ALA A 1 327 ? -7.090 -3.086 12.945 1.00 98.62 327 ALA A N 1
ATOM 2444 C CA . ALA A 1 327 ? -6.596 -2.905 11.600 1.00 98.62 327 ALA A CA 1
ATOM 2445 C C . ALA A 1 327 ? -5.067 -2.861 11.574 1.00 98.62 327 ALA A C 1
ATOM 2447 O O . ALA A 1 327 ? -4.409 -2.608 12.587 1.00 98.62 327 ALA A O 1
ATOM 2448 N N . ALA A 1 328 ? -4.510 -3.102 10.395 1.00 98.62 328 ALA A N 1
ATOM 2449 C CA . ALA A 1 328 ? -3.085 -3.021 10.135 1.00 98.62 328 ALA A CA 1
ATOM 2450 C C . ALA A 1 328 ? -2.822 -2.455 8.735 1.00 98.62 328 ALA A C 1
ATOM 2452 O O . ALA A 1 328 ? -3.642 -2.621 7.828 1.00 98.62 328 ALA A O 1
ATOM 2453 N N . ALA A 1 329 ? -1.678 -1.795 8.576 1.00 98.00 329 ALA A N 1
ATOM 2454 C CA . ALA A 1 329 ? -1.172 -1.305 7.301 1.00 98.00 329 ALA A CA 1
ATOM 2455 C C . ALA A 1 329 ? 0.341 -1.523 7.241 1.00 98.00 329 ALA A C 1
ATOM 2457 O O . ALA A 1 329 ? 1.039 -1.342 8.241 1.00 98.00 329 ALA A O 1
ATOM 2458 N N . ALA A 1 330 ? 0.845 -1.932 6.086 1.00 95.56 330 ALA A N 1
ATOM 2459 C CA . ALA A 1 330 ? 2.199 -2.421 5.927 1.00 95.56 330 ALA A CA 1
ATOM 2460 C C . ALA A 1 330 ? 2.889 -1.792 4.703 1.00 95.56 330 ALA A C 1
ATOM 2462 O O . ALA A 1 330 ? 2.236 -1.276 3.799 1.00 95.56 330 ALA A O 1
ATOM 2463 N N . THR A 1 331 ? 4.221 -1.803 4.716 1.00 92.81 331 THR A N 1
ATOM 2464 C CA . THR A 1 331 ? 5.099 -1.255 3.669 1.00 92.81 331 THR A CA 1
ATOM 2465 C C . THR A 1 331 ? 6.359 -2.116 3.534 1.00 92.81 331 THR A C 1
ATOM 2467 O O . THR A 1 331 ? 6.760 -2.759 4.508 1.00 92.81 331 THR A O 1
ATOM 2470 N N . GLY A 1 332 ? 7.006 -2.136 2.366 1.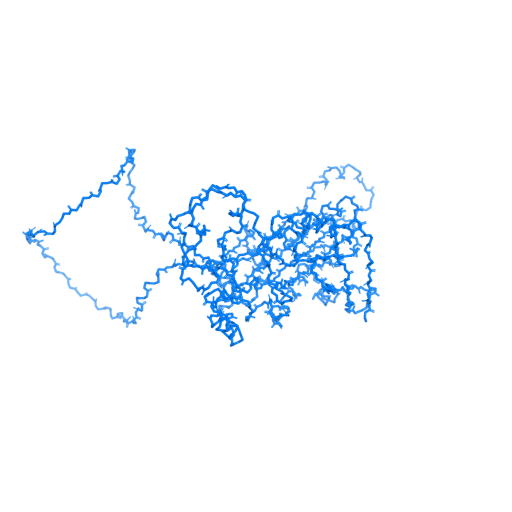00 90.81 332 GLY A N 1
ATOM 2471 C CA . GLY A 1 332 ? 8.238 -2.899 2.128 1.00 90.81 332 GLY A CA 1
ATOM 2472 C C . GLY A 1 332 ? 8.281 -3.610 0.775 1.00 90.81 332 GLY A C 1
ATOM 2473 O O . GLY A 1 332 ? 7.726 -3.138 -0.218 1.00 90.81 332 GLY A O 1
ATOM 2474 N N . ASP A 1 333 ? 8.948 -4.768 0.726 1.00 90.38 333 ASP A N 1
ATOM 2475 C CA . ASP A 1 333 ? 8.954 -5.638 -0.457 1.00 90.38 333 ASP A CA 1
ATOM 2476 C C . ASP A 1 333 ? 7.552 -6.215 -0.710 1.00 90.38 333 ASP A C 1
ATOM 2478 O O . ASP A 1 333 ? 7.178 -7.281 -0.203 1.00 90.38 333 ASP A O 1
ATOM 2482 N N . GLY A 1 334 ? 6.787 -5.516 -1.548 1.00 89.94 334 GLY A N 1
ATOM 2483 C CA . GLY A 1 334 ? 5.420 -5.904 -1.879 1.00 89.94 334 GLY A CA 1
ATOM 2484 C C . GLY A 1 334 ? 5.282 -7.294 -2.508 1.00 89.94 334 GLY A C 1
ATOM 2485 O O . GLY A 1 334 ? 4.266 -7.958 -2.305 1.00 89.94 334 GLY A O 1
ATOM 2486 N N . ASP A 1 335 ? 6.301 -7.797 -3.217 1.00 89.25 335 ASP A N 1
ATOM 2487 C CA . ASP A 1 335 ? 6.252 -9.134 -3.822 1.00 89.25 335 ASP A CA 1
ATOM 2488 C C . ASP A 1 335 ? 6.363 -10.241 -2.775 1.00 89.25 335 ASP A C 1
ATOM 2490 O O . ASP A 1 335 ? 5.790 -11.324 -2.955 1.00 89.25 335 ASP A O 1
ATOM 2494 N N . VAL A 1 336 ? 7.099 -9.994 -1.692 1.00 90.94 336 VAL A N 1
ATOM 2495 C CA . VAL A 1 336 ? 7.168 -10.888 -0.533 1.00 90.94 336 VAL A CA 1
ATOM 2496 C C . VAL A 1 336 ? 5.935 -10.708 0.346 1.00 90.94 336 VAL A C 1
ATOM 2498 O O . VAL A 1 336 ? 5.303 -11.704 0.697 1.00 90.94 336 VAL A O 1
ATOM 2501 N N . MET A 1 337 ? 5.523 -9.478 0.648 1.00 92.88 337 MET A N 1
ATOM 2502 C CA . MET A 1 337 ? 4.381 -9.203 1.530 1.00 92.88 337 MET A CA 1
ATOM 2503 C C . MET A 1 337 ? 3.078 -9.828 1.023 1.00 92.88 337 MET A C 1
ATOM 2505 O O . MET A 1 337 ? 2.364 -10.464 1.803 1.00 92.88 337 MET A O 1
ATOM 2509 N N . MET A 1 338 ? 2.812 -9.772 -0.287 1.00 93.06 338 MET A N 1
ATOM 2510 C CA . MET A 1 338 ? 1.659 -10.450 -0.899 1.00 93.06 338 MET A CA 1
ATOM 2511 C C . MET A 1 338 ? 1.632 -11.969 -0.655 1.00 93.06 338 MET A C 1
ATOM 2513 O O . MET A 1 338 ? 0.558 -12.565 -0.629 1.00 93.06 338 MET A O 1
ATOM 2517 N N . ARG A 1 339 ? 2.787 -12.621 -0.456 1.00 93.81 339 ARG A N 1
ATOM 2518 C CA . ARG A 1 339 ? 2.865 -14.074 -0.198 1.00 93.81 339 ARG A CA 1
ATOM 2519 C C . ARG A 1 339 ? 2.503 -14.434 1.244 1.00 93.81 339 ARG A C 1
ATOM 2521 O O . ARG A 1 339 ? 2.150 -15.583 1.500 1.00 93.81 339 ARG A O 1
ATOM 2528 N N . PHE A 1 340 ? 2.622 -13.489 2.180 1.00 96.38 340 PHE A N 1
ATOM 2529 C CA . PHE A 1 340 ? 2.480 -13.747 3.621 1.00 96.38 340 PHE A CA 1
ATOM 2530 C C . PHE A 1 340 ? 1.305 -13.036 4.285 1.00 96.38 340 PHE A C 1
ATOM 2532 O O . PHE A 1 340 ? 0.938 -13.443 5.394 1.00 96.38 340 PHE A O 1
ATOM 2539 N N . LEU A 1 341 ? 0.725 -12.037 3.611 1.00 98.00 341 LEU A N 1
ATOM 2540 C CA . LEU A 1 341 ? -0.425 -11.252 4.061 1.00 98.00 341 LEU A CA 1
ATOM 2541 C C . LEU A 1 341 ? -0.236 -10.704 5.493 1.00 98.00 341 LEU A C 1
ATOM 2543 O O . LEU A 1 341 ? -1.000 -11.063 6.396 1.00 98.00 341 LEU A O 1
ATOM 2547 N N . PRO A 1 342 ? 0.807 -9.885 5.746 1.00 98.12 342 PRO A N 1
ATOM 2548 C CA . PRO A 1 342 ? 1.163 -9.466 7.099 1.00 98.12 342 PRO A CA 1
ATOM 2549 C C . PRO A 1 342 ? 0.058 -8.661 7.795 1.00 98.12 342 PRO A C 1
ATOM 2551 O O . PRO A 1 342 ? -0.175 -8.879 8.983 1.00 98.12 342 PRO A O 1
ATOM 2554 N N . SER A 1 343 ? -0.669 -7.801 7.075 1.00 98.62 343 SER A N 1
ATOM 2555 C CA . SER A 1 343 ? -1.753 -6.994 7.651 1.00 98.62 343 SER A CA 1
ATOM 2556 C C . SER A 1 343 ? -2.926 -7.851 8.135 1.00 98.62 343 SER A C 1
ATOM 2558 O O . SER A 1 343 ? -3.411 -7.660 9.248 1.00 98.62 343 SER A O 1
ATOM 2560 N N . LEU A 1 344 ? -3.342 -8.855 7.353 1.00 98.50 344 LEU A N 1
ATOM 2561 C CA . LEU A 1 344 ? -4.368 -9.816 7.783 1.00 98.50 344 LEU A CA 1
ATOM 2562 C C . LEU A 1 344 ? -3.907 -10.574 9.030 1.00 98.50 344 LEU A C 1
ATOM 2564 O O . LEU A 1 344 ? -4.657 -10.736 9.987 1.00 98.50 344 LEU A O 1
ATOM 2568 N N . ILE A 1 345 ? -2.658 -11.032 9.025 1.00 98.44 345 ILE A N 1
ATOM 2569 C CA . ILE A 1 345 ? -2.117 -11.850 10.109 1.00 98.44 345 ILE A CA 1
ATOM 2570 C C . ILE A 1 345 ? -2.005 -11.045 11.399 1.00 98.44 345 ILE A C 1
ATOM 2572 O O . ILE A 1 345 ? -2.363 -11.567 12.450 1.00 98.44 345 ILE A O 1
ATOM 2576 N N . ALA A 1 346 ? -1.577 -9.784 11.334 1.00 98.56 346 ALA A N 1
ATOM 2577 C CA . ALA A 1 346 ? -1.561 -8.902 12.494 1.00 98.56 346 ALA A CA 1
ATOM 2578 C C . ALA A 1 346 ? -2.971 -8.722 13.082 1.00 98.56 346 ALA A C 1
ATOM 2580 O O . ALA A 1 346 ? -3.148 -8.854 14.291 1.00 98.56 346 ALA A O 1
ATOM 2581 N N . VAL A 1 347 ? -3.993 -8.515 12.244 1.00 98.50 347 VAL A N 1
ATOM 2582 C CA . VAL A 1 347 ? -5.385 -8.413 12.715 1.00 98.50 347 VAL A CA 1
ATOM 2583 C C . VAL A 1 347 ? -5.874 -9.731 13.332 1.00 98.50 347 VAL A C 1
ATOM 2585 O O . VAL A 1 347 ? -6.493 -9.715 14.391 1.00 98.50 347 VAL A O 1
ATOM 2588 N N . GLU A 1 348 ? -5.539 -10.893 12.774 1.00 98.44 348 GLU A N 1
ATOM 2589 C CA . GLU A 1 348 ? -5.907 -12.180 13.393 1.00 98.44 348 GLU A CA 1
ATOM 2590 C C . GLU A 1 348 ? -5.144 -12.468 14.706 1.00 98.44 348 GLU A C 1
ATOM 2592 O O . GLU A 1 348 ? -5.667 -13.127 15.610 1.00 98.44 348 GLU A O 1
ATOM 2597 N N . GLN A 1 349 ? -3.932 -11.927 14.869 1.00 98.38 349 GLN A N 1
ATOM 2598 C CA . GLN A 1 349 ? -3.215 -11.945 16.151 1.00 98.38 349 GLN A CA 1
ATOM 2599 C C . GLN A 1 349 ? -3.917 -11.056 17.188 1.00 98.38 349 GLN A C 1
ATOM 2601 O O . GLN A 1 349 ? -4.130 -11.504 18.316 1.00 98.38 349 GLN A O 1
ATOM 2606 N N . LEU A 1 350 ? -4.360 -9.850 16.806 1.00 98.12 350 LEU A N 1
ATOM 2607 C CA . LEU A 1 350 ? -5.189 -9.002 17.672 1.00 98.12 350 LEU A CA 1
ATOM 2608 C C . LEU A 1 350 ? -6.468 -9.729 18.108 1.00 98.12 350 LEU A C 1
ATOM 2610 O O . LEU A 1 350 ? -6.824 -9.694 19.285 1.00 98.12 350 LEU A O 1
ATOM 2614 N N . ARG A 1 351 ? -7.129 -10.455 17.192 1.00 97.06 351 ARG A N 1
ATOM 2615 C CA . ARG A 1 351 ? -8.329 -11.260 17.502 1.00 97.06 351 ARG A CA 1
ATOM 2616 C C . ARG A 1 351 ? -8.056 -12.304 18.587 1.00 97.06 351 ARG A C 1
ATOM 2618 O O . ARG A 1 351 ? -8.943 -12.640 19.366 1.00 97.06 351 ARG A O 1
ATOM 2625 N N . SER A 1 352 ? -6.821 -12.791 18.649 1.00 96.94 352 SER A N 1
ATOM 2626 C CA . SER A 1 352 ? -6.354 -13.757 19.646 1.00 96.94 352 SER A CA 1
ATOM 2627 C C . SER A 1 352 ? -5.905 -13.105 20.966 1.00 96.94 352 SER A C 1
ATOM 2629 O O . SER A 1 352 ? -5.417 -13.806 21.849 1.00 96.94 352 SER A O 1
ATOM 2631 N N . GLY A 1 353 ? -6.064 -11.785 21.121 1.00 96.00 353 GLY A N 1
ATOM 2632 C CA . GLY A 1 353 ? -5.703 -11.034 22.328 1.00 96.00 353 GLY A CA 1
ATOM 2633 C C . GLY A 1 353 ? -4.234 -10.607 22.402 1.00 96.00 353 GLY A C 1
ATOM 2634 O O . GLY A 1 353 ? -3.767 -10.223 23.473 1.00 96.00 353 GLY A O 1
ATOM 2635 N N . VAL A 1 354 ? -3.491 -10.686 21.295 1.00 96.69 354 VAL A N 1
ATOM 2636 C CA . VAL A 1 354 ? -2.086 -10.254 21.228 1.00 96.69 354 VAL A CA 1
ATOM 2637 C C . VAL A 1 354 ? -2.011 -8.726 21.150 1.00 96.69 354 VAL A C 1
ATOM 2639 O O . VAL A 1 354 ? -2.847 -8.094 20.507 1.00 96.69 354 VAL A O 1
ATOM 2642 N N . THR A 1 355 ? -1.006 -8.117 21.788 1.00 96.31 355 THR A N 1
ATOM 2643 C CA . THR A 1 355 ? -0.807 -6.659 21.736 1.00 96.31 355 THR A CA 1
ATOM 2644 C C . THR A 1 355 ? -0.432 -6.196 20.320 1.00 96.31 355 THR A C 1
ATOM 2646 O O . THR A 1 355 ? 0.202 -6.954 19.584 1.00 96.31 355 THR A O 1
ATOM 2649 N N . PRO A 1 356 ? -0.748 -4.952 19.914 1.00 96.12 356 PRO A N 1
ATOM 2650 C CA . PRO A 1 356 ? -0.452 -4.458 18.565 1.00 96.12 356 PRO A CA 1
ATOM 2651 C C . PRO A 1 356 ? 1.011 -4.597 18.118 1.00 96.12 356 PRO A C 1
ATOM 2653 O O . PRO A 1 356 ? 1.266 -5.062 17.007 1.00 96.12 356 PRO A O 1
ATOM 2656 N N . SER A 1 357 ? 1.981 -4.262 18.978 1.00 92.31 357 SER A N 1
ATOM 2657 C CA . SER A 1 357 ? 3.407 -4.406 18.644 1.00 92.31 357 SER A CA 1
ATOM 2658 C C . SER A 1 357 ? 3.796 -5.870 18.427 1.00 92.31 357 SER A C 1
ATOM 2660 O O . SER A 1 357 ? 4.411 -6.195 17.414 1.00 92.31 357 SER A O 1
ATOM 2662 N N . ALA A 1 358 ? 3.368 -6.769 19.321 1.00 92.25 358 ALA A N 1
ATOM 2663 C CA . ALA A 1 358 ? 3.641 -8.201 19.192 1.00 92.25 358 ALA A CA 1
ATOM 2664 C C . ALA A 1 358 ? 2.899 -8.830 17.997 1.00 92.25 358 ALA A C 1
ATOM 2666 O O . ALA A 1 358 ? 3.409 -9.744 17.354 1.00 92.25 358 ALA A O 1
ATOM 2667 N N . ALA A 1 359 ? 1.710 -8.329 17.655 1.00 96.94 359 ALA A N 1
ATOM 2668 C CA . ALA A 1 359 ? 0.959 -8.757 16.481 1.00 96.94 359 ALA A CA 1
ATOM 2669 C C . ALA A 1 359 ? 1.703 -8.406 15.182 1.00 96.94 359 ALA A C 1
ATOM 2671 O O . ALA A 1 359 ? 1.842 -9.264 14.304 1.00 96.94 359 ALA A O 1
ATOM 2672 N N . GLY A 1 360 ? 2.227 -7.179 15.083 1.00 95.31 360 GLY A N 1
ATOM 2673 C CA . GLY A 1 360 ? 3.085 -6.757 13.974 1.00 95.31 360 GLY A CA 1
ATOM 2674 C C . GLY A 1 360 ? 4.371 -7.580 13.895 1.00 95.31 360 GLY A C 1
ATOM 2675 O O . GLY A 1 360 ? 4.737 -8.071 12.827 1.00 95.31 360 GLY A O 1
ATOM 2676 N N . GLU A 1 361 ? 5.013 -7.814 15.038 1.00 92.69 361 GLU A N 1
ATOM 2677 C CA . GLU A 1 361 ? 6.217 -8.637 15.140 1.00 92.69 361 GLU A CA 1
ATOM 2678 C C . GLU A 1 361 ? 5.988 -10.073 14.647 1.00 92.69 361 GLU A C 1
ATOM 2680 O O . GLU A 1 361 ? 6.709 -10.562 13.775 1.00 92.69 361 GLU A O 1
ATOM 2685 N N . ASN A 1 362 ? 4.947 -10.740 15.150 1.00 93.44 362 ASN A N 1
ATOM 2686 C CA . ASN A 1 362 ? 4.594 -12.104 14.760 1.00 93.44 362 ASN A CA 1
ATOM 2687 C C . ASN A 1 362 ? 4.280 -12.205 13.259 1.00 93.44 362 ASN A C 1
ATOM 2689 O O . ASN A 1 362 ? 4.620 -13.207 12.619 1.00 93.44 362 ASN A O 1
ATOM 2693 N N . ALA A 1 363 ? 3.649 -11.176 12.683 1.00 96.12 363 ALA A N 1
ATOM 2694 C CA . ALA A 1 363 ? 3.371 -11.116 11.253 1.00 96.12 363 ALA A CA 1
ATOM 2695 C C . ALA A 1 363 ? 4.665 -11.070 10.424 1.00 96.12 363 ALA A C 1
ATOM 2697 O O . ALA A 1 363 ? 4.811 -11.863 9.487 1.00 96.12 363 ALA A O 1
ATOM 2698 N N . LEU A 1 364 ? 5.622 -10.212 10.796 1.00 93.56 364 LEU A N 1
ATOM 2699 C CA . LEU A 1 364 ? 6.904 -10.090 10.096 1.00 93.56 364 LEU A CA 1
ATOM 2700 C C . LEU A 1 364 ? 7.820 -11.296 10.329 1.00 93.56 364 LEU A C 1
ATOM 2702 O O . LEU A 1 364 ? 8.450 -11.768 9.383 1.00 93.56 364 LEU A O 1
ATOM 2706 N N . ARG A 1 365 ? 7.842 -11.880 11.532 1.00 91.12 365 ARG A N 1
ATOM 2707 C CA . ARG A 1 365 ? 8.671 -13.058 11.850 1.00 91.12 365 ARG A CA 1
ATOM 2708 C C . ARG A 1 365 ? 8.400 -14.237 10.909 1.00 91.12 365 ARG A C 1
ATOM 2710 O O . ARG A 1 365 ? 9.323 -14.950 10.521 1.00 91.12 365 ARG A O 1
ATOM 2717 N N . ARG A 1 366 ? 7.147 -14.417 10.469 1.00 92.19 366 ARG A N 1
ATOM 2718 C CA . ARG A 1 366 ? 6.770 -15.441 9.471 1.00 92.19 366 ARG A CA 1
ATOM 2719 C C . ARG A 1 366 ? 7.425 -15.211 8.109 1.00 92.19 366 ARG A C 1
ATOM 2721 O O . ARG A 1 366 ? 7.751 -16.187 7.434 1.00 92.19 366 ARG A O 1
ATOM 2728 N N . ILE A 1 367 ? 7.595 -13.948 7.716 1.00 91.44 367 ILE A N 1
ATOM 2729 C CA . ILE A 1 367 ? 8.283 -13.557 6.483 1.00 91.44 367 ILE A CA 1
ATOM 2730 C C . ILE A 1 367 ? 9.778 -13.822 6.638 1.00 91.44 367 ILE A C 1
ATOM 2732 O O . ILE A 1 367 ? 10.346 -14.562 5.838 1.00 91.44 367 ILE A O 1
ATOM 2736 N N . VAL A 1 368 ? 10.384 -13.288 7.700 1.00 87.94 368 VAL A N 1
ATOM 2737 C CA . VAL A 1 368 ? 11.829 -13.364 7.981 1.00 87.94 368 VAL A CA 1
ATOM 2738 C C . VAL A 1 368 ? 12.314 -14.810 8.067 1.00 87.94 368 VAL A C 1
ATOM 2740 O O . VAL A 1 368 ? 13.349 -15.150 7.504 1.00 87.94 368 VAL A O 1
ATOM 2743 N N . ALA A 1 369 ? 11.511 -15.705 8.652 1.00 86.88 369 ALA A N 1
ATOM 2744 C CA . ALA A 1 369 ? 11.809 -17.137 8.709 1.00 86.88 369 ALA A CA 1
ATOM 2745 C C . ALA A 1 369 ? 11.979 -17.803 7.326 1.00 86.88 369 ALA A C 1
ATOM 2747 O O . ALA A 1 369 ? 12.488 -18.920 7.237 1.00 86.88 369 ALA A O 1
ATOM 2748 N N . ARG A 1 370 ? 11.514 -17.166 6.242 1.00 87.06 370 ARG A N 1
ATOM 2749 C CA . ARG A 1 370 ? 11.631 -17.655 4.857 1.00 87.06 370 ARG A CA 1
ATOM 2750 C C . ARG A 1 370 ? 12.434 -16.738 3.945 1.00 87.06 370 ARG A C 1
ATOM 2752 O O . ARG A 1 370 ? 13.019 -17.236 2.990 1.00 87.06 370 ARG A O 1
ATOM 2759 N N . TYR A 1 371 ? 12.456 -15.445 4.242 1.00 85.75 371 TYR A N 1
ATOM 2760 C CA . TYR A 1 371 ? 13.167 -14.405 3.511 1.00 85.75 371 TYR A CA 1
ATOM 2761 C C . TYR A 1 371 ? 13.964 -13.565 4.523 1.00 85.75 371 TYR A C 1
ATOM 2763 O O . TYR A 1 371 ? 13.492 -12.503 4.923 1.00 85.75 371 TYR A O 1
ATOM 2771 N N . PRO A 1 372 ? 15.149 -14.033 4.965 1.00 83.56 372 PRO A N 1
ATOM 2772 C CA . PRO A 1 372 ? 15.934 -13.350 5.999 1.00 83.56 372 PRO A CA 1
ATOM 2773 C C . PRO A 1 372 ? 16.436 -11.962 5.593 1.00 83.56 372 PRO A C 1
ATOM 2775 O O . PRO A 1 372 ? 16.700 -11.146 6.458 1.00 83.56 372 PRO A O 1
ATOM 2778 N N . ASP A 1 373 ? 16.538 -11.683 4.291 1.00 80.81 373 ASP A N 1
ATOM 2779 C CA . ASP A 1 373 ? 16.936 -10.374 3.751 1.00 80.81 373 ASP A CA 1
ATOM 2780 C C . ASP A 1 373 ? 15.728 -9.471 3.428 1.00 80.81 373 ASP A C 1
ATOM 2782 O O . ASP A 1 373 ? 15.865 -8.466 2.731 1.00 80.81 373 ASP A O 1
ATOM 2786 N N . PHE A 1 374 ? 14.522 -9.850 3.864 1.00 86.25 374 PHE A N 1
ATOM 2787 C CA . PHE A 1 374 ? 13.307 -9.069 3.639 1.00 86.25 374 PHE A CA 1
ATOM 2788 C C . PHE A 1 374 ? 13.441 -7.654 4.216 1.00 86.25 374 PHE A C 1
ATOM 2790 O O . PHE A 1 374 ? 14.035 -7.460 5.270 1.00 86.25 374 PHE A O 1
ATOM 2797 N N . VAL A 1 375 ? 12.832 -6.663 3.573 1.00 86.50 375 VAL A N 1
ATOM 2798 C CA . VAL A 1 375 ? 12.709 -5.313 4.128 1.00 86.50 375 VAL A CA 1
ATOM 2799 C C . VAL A 1 375 ? 11.232 -4.963 4.189 1.00 86.50 375 VAL A C 1
ATOM 2801 O O . VAL A 1 375 ? 10.535 -5.029 3.175 1.00 86.50 375 VAL A O 1
ATOM 2804 N N . GLY A 1 376 ? 10.743 -4.611 5.376 1.00 90.00 376 GLY A N 1
ATOM 2805 C CA . GLY A 1 376 ? 9.364 -4.165 5.541 1.00 90.00 376 GLY A CA 1
ATOM 2806 C C . GLY A 1 376 ? 9.008 -3.725 6.953 1.00 90.00 376 GLY A C 1
ATOM 2807 O O . GLY A 1 376 ? 9.708 -4.023 7.920 1.00 90.00 376 GLY A O 1
ATOM 2808 N N . GLY A 1 377 ? 7.897 -3.007 7.052 1.00 91.81 377 GLY A N 1
ATOM 2809 C CA . GLY A 1 377 ? 7.331 -2.470 8.279 1.00 91.81 377 GLY A CA 1
ATOM 2810 C C . GLY A 1 377 ? 5.816 -2.631 8.305 1.00 91.81 377 GLY A C 1
ATOM 2811 O O . GLY A 1 377 ? 5.165 -2.782 7.271 1.00 91.81 377 GLY A O 1
ATOM 2812 N N . ILE A 1 378 ? 5.251 -2.619 9.505 1.00 94.75 378 ILE A N 1
ATOM 2813 C CA . ILE A 1 378 ? 3.813 -2.715 9.737 1.00 94.75 378 ILE A CA 1
ATOM 2814 C C . ILE A 1 378 ? 3.423 -1.847 10.927 1.00 94.75 378 ILE A C 1
ATOM 2816 O O . ILE A 1 378 ? 4.097 -1.852 11.958 1.00 94.75 378 ILE A O 1
ATOM 2820 N N . VAL A 1 379 ? 2.320 -1.120 10.785 1.00 96.25 379 VAL A N 1
ATOM 2821 C CA . VAL A 1 379 ? 1.615 -0.442 11.875 1.00 96.25 379 VAL A CA 1
ATOM 2822 C C . VAL A 1 379 ? 0.319 -1.190 12.166 1.00 96.25 379 VAL A C 1
ATOM 2824 O O . VAL A 1 379 ? -0.340 -1.699 11.257 1.00 96.25 379 VAL A O 1
ATOM 2827 N N . VAL A 1 380 ? -0.040 -1.281 13.442 1.00 97.94 380 VAL A N 1
ATOM 2828 C CA . VAL A 1 380 ? -1.180 -2.054 13.940 1.00 97.94 380 VAL A CA 1
ATOM 2829 C C . VAL A 1 380 ? -1.953 -1.200 14.941 1.00 97.94 380 VAL A C 1
ATOM 2831 O O . VAL A 1 380 ? -1.356 -0.571 15.815 1.00 97.94 380 VAL A O 1
ATOM 2834 N N . LEU A 1 381 ? -3.279 -1.187 14.823 1.00 97.69 381 LEU A N 1
ATOM 2835 C CA . LEU A 1 381 ? -4.196 -0.461 15.702 1.00 97.69 381 LEU A CA 1
ATOM 2836 C C . LEU A 1 381 ? -5.363 -1.378 16.074 1.00 97.69 381 LEU A C 1
ATOM 2838 O O . LEU A 1 381 ? -6.120 -1.802 15.202 1.00 97.69 381 LEU A O 1
ATOM 2842 N N . SER A 1 382 ? -5.533 -1.685 17.353 1.00 97.38 382 SER A N 1
ATOM 2843 C CA . SER A 1 382 ? -6.691 -2.433 17.845 1.00 97.38 382 SER A CA 1
ATOM 2844 C C . SER A 1 382 ? -7.909 -1.528 18.030 1.00 97.38 382 SER A C 1
ATOM 2846 O O . SER A 1 382 ? -7.795 -0.308 18.160 1.00 97.38 382 SER A O 1
ATOM 2848 N N . ILE A 1 383 ? -9.104 -2.121 18.032 1.00 94.06 383 ILE A N 1
ATOM 2849 C CA . ILE A 1 383 ? -10.381 -1.388 18.085 1.00 94.06 383 ILE A CA 1
ATOM 2850 C C . ILE A 1 383 ? -10.603 -0.617 19.397 1.00 94.06 383 ILE A C 1
ATOM 2852 O O . ILE A 1 383 ? -11.397 0.322 19.443 1.00 94.06 383 ILE A O 1
ATOM 2856 N N . ASP A 1 384 ? -9.897 -0.995 20.461 1.00 93.12 384 ASP A N 1
ATOM 2857 C CA . ASP A 1 384 ? -9.852 -0.298 21.750 1.00 93.12 384 ASP A CA 1
ATOM 2858 C C . ASP A 1 384 ? -8.840 0.865 21.773 1.00 93.12 384 ASP A C 1
ATOM 2860 O O . ASP A 1 384 ? -8.731 1.568 22.777 1.00 93.12 384 ASP A O 1
ATOM 2864 N N . GLY A 1 385 ? -8.139 1.112 20.663 1.00 92.69 385 GLY A N 1
ATOM 2865 C CA . GLY A 1 385 ? -7.242 2.250 20.486 1.00 92.69 385 GLY A CA 1
ATOM 2866 C C . GLY A 1 385 ? -5.797 2.004 20.918 1.00 92.69 385 GLY A C 1
ATOM 2867 O O . GLY A 1 385 ? -5.011 2.953 20.898 1.00 92.69 385 GLY A O 1
ATOM 2868 N N . GLN A 1 386 ? -5.418 0.772 21.282 1.00 94.38 386 GLN A N 1
ATOM 2869 C CA . GLN A 1 386 ? -4.002 0.436 21.455 1.00 94.38 386 GLN A CA 1
ATOM 2870 C C . GLN A 1 386 ? -3.327 0.354 20.086 1.00 94.38 386 GLN A C 1
ATOM 2872 O O . GLN A 1 386 ? -3.893 -0.153 19.120 1.00 94.38 386 GLN A O 1
ATOM 2877 N N . TYR A 1 387 ? -2.091 0.827 19.997 1.00 94.50 387 TYR A N 1
ATOM 2878 C CA . TYR A 1 387 ? -1.338 0.851 18.749 1.00 94.50 387 TYR A CA 1
ATOM 2879 C C . TYR A 1 387 ? 0.083 0.348 18.952 1.00 94.50 387 TYR A C 1
ATOM 2881 O O . TYR A 1 387 ? 0.616 0.336 20.061 1.00 94.50 387 TYR A O 1
ATOM 2889 N N . GLY A 1 388 ? 0.692 -0.087 17.859 1.00 92.12 388 GLY A N 1
ATOM 2890 C CA . GLY A 1 388 ? 2.046 -0.607 17.842 1.00 92.12 388 GLY A CA 1
ATOM 2891 C C . GLY A 1 388 ? 2.547 -0.756 16.419 1.00 92.12 388 GLY A C 1
ATOM 2892 O O . GLY A 1 388 ? 1.802 -0.583 15.454 1.00 92.12 388 GLY A O 1
ATOM 2893 N N . ALA A 1 389 ? 3.827 -1.061 16.288 1.00 91.19 389 ALA A N 1
ATOM 2894 C CA . ALA A 1 389 ? 4.461 -1.234 14.996 1.00 91.19 389 ALA A CA 1
ATOM 2895 C C . ALA A 1 389 ? 5.674 -2.154 15.114 1.00 91.19 389 ALA A C 1
ATOM 2897 O O . ALA A 1 389 ? 6.226 -2.327 16.201 1.00 91.19 389 ALA A O 1
ATOM 2898 N N . ALA A 1 390 ? 6.079 -2.732 13.989 1.00 90.94 390 ALA A N 1
ATOM 2899 C CA . ALA A 1 390 ? 7.269 -3.563 13.869 1.00 90.94 390 ALA A CA 1
ATOM 2900 C C . ALA A 1 390 ? 7.904 -3.371 12.491 1.00 90.94 390 ALA A C 1
ATOM 2902 O O . ALA A 1 390 ? 7.207 -3.053 11.527 1.00 90.94 390 ALA A O 1
ATOM 2903 N N . CYS A 1 391 ? 9.212 -3.587 12.386 1.00 89.50 391 CYS A N 1
ATOM 2904 C CA . CYS A 1 391 ? 9.920 -3.595 11.112 1.00 89.50 391 CYS A CA 1
ATOM 2905 C C . CYS A 1 391 ? 11.045 -4.638 11.088 1.00 89.50 391 CYS A C 1
ATOM 2907 O O . CYS A 1 391 ? 11.408 -5.226 12.107 1.00 89.50 391 CYS A O 1
ATOM 2909 N N . HIS A 1 392 ? 11.559 -4.900 9.892 1.00 87.62 392 HIS A N 1
ATOM 2910 C CA . HIS A 1 392 ? 12.715 -5.745 9.630 1.00 87.62 392 HIS A CA 1
ATOM 2911 C C . HIS A 1 392 ? 13.493 -5.171 8.438 1.00 87.62 392 HIS A C 1
ATOM 2913 O O . HIS A 1 392 ? 12.889 -4.655 7.496 1.00 87.62 392 HIS A O 1
ATOM 2919 N N . GLY A 1 393 ? 14.825 -5.271 8.468 1.00 80.75 393 GLY A N 1
ATOM 2920 C CA . GLY A 1 393 ? 15.686 -4.813 7.371 1.00 80.75 393 GLY A CA 1
ATOM 2921 C C . GLY A 1 393 ? 15.782 -3.288 7.231 1.00 80.75 393 GLY A C 1
ATOM 2922 O O . GLY A 1 393 ? 16.253 -2.801 6.209 1.00 80.75 393 GLY A O 1
ATOM 2923 N N . MET A 1 394 ? 15.342 -2.534 8.246 1.00 77.56 394 MET A N 1
ATOM 2924 C CA . MET A 1 394 ? 15.377 -1.070 8.293 1.00 77.56 394 MET A CA 1
ATOM 2925 C C . MET A 1 394 ? 16.127 -0.603 9.542 1.00 77.56 394 MET A C 1
ATOM 2927 O O . MET A 1 394 ? 15.873 -1.105 10.636 1.00 77.56 394 MET A O 1
ATOM 2931 N N . ASN A 1 395 ? 17.000 0.398 9.394 1.00 72.12 395 ASN A N 1
ATOM 2932 C CA . ASN A 1 395 ? 17.699 1.017 10.528 1.00 72.12 395 ASN A CA 1
ATOM 2933 C C . ASN A 1 395 ? 16.723 1.725 11.485 1.00 72.12 395 ASN A C 1
ATOM 2935 O O . ASN A 1 395 ? 16.878 1.678 12.703 1.00 72.12 395 ASN A O 1
ATOM 2939 N N . THR A 1 396 ? 15.699 2.368 10.923 1.00 72.94 396 THR A N 1
ATOM 2940 C CA . THR A 1 396 ? 14.613 3.024 11.658 1.00 72.94 396 THR A CA 1
ATOM 2941 C C . THR A 1 396 ? 13.333 2.966 10.843 1.00 72.94 396 THR A C 1
ATOM 2943 O O . THR A 1 396 ? 13.353 3.348 9.673 1.00 72.94 396 THR A O 1
ATOM 2946 N N . PHE A 1 397 ? 12.219 2.590 11.468 1.00 79.62 397 PHE A N 1
ATOM 2947 C CA . PHE A 1 397 ? 10.885 2.707 10.884 1.00 79.62 397 PHE A CA 1
ATOM 2948 C C . PHE A 1 397 ? 10.119 3.818 11.595 1.00 79.62 397 PHE A C 1
ATOM 2950 O O . PHE A 1 397 ? 9.903 3.781 12.808 1.00 79.62 397 PHE A O 1
ATOM 2957 N N . LYS A 1 398 ? 9.749 4.855 10.848 1.00 79.62 398 LYS A N 1
ATOM 2958 C CA . LYS A 1 398 ? 9.022 6.008 11.383 1.00 79.62 398 LYS A CA 1
ATOM 2959 C C . LYS A 1 398 ? 7.533 5.805 11.154 1.00 79.62 398 LYS A C 1
ATOM 2961 O O . LYS A 1 398 ? 7.122 5.478 10.046 1.00 79.62 398 LYS A O 1
ATOM 2966 N N . TYR A 1 399 ? 6.732 6.052 12.183 1.00 86.31 399 TYR A N 1
ATOM 2967 C CA . TYR A 1 399 ? 5.286 6.167 12.046 1.00 86.31 399 TYR A CA 1
ATOM 2968 C C . TYR A 1 399 ? 4.781 7.349 12.873 1.00 86.31 399 TYR A C 1
ATOM 2970 O O . TYR A 1 399 ? 5.415 7.788 13.832 1.00 86.31 399 TYR A O 1
ATOM 2978 N N . SER A 1 400 ? 3.632 7.894 12.499 1.00 87.44 400 SER A N 1
ATOM 2979 C CA . SER A 1 400 ? 3.024 9.004 13.228 1.00 87.44 400 SER A CA 1
ATOM 2980 C C . SER A 1 400 ? 1.727 8.539 13.866 1.00 87.44 400 SER A C 1
ATOM 2982 O O . SER A 1 400 ? 0.926 7.844 13.237 1.00 87.44 400 SER A O 1
ATOM 2984 N N . VAL A 1 401 ? 1.505 8.944 15.113 1.00 89.12 401 VAL A N 1
ATOM 2985 C CA . VAL A 1 401 ? 0.260 8.683 15.832 1.00 89.12 401 VAL A CA 1
ATOM 2986 C C . VAL A 1 401 ? -0.314 9.999 16.339 1.00 89.12 401 VAL A C 1
ATOM 2988 O O . VAL A 1 401 ? 0.404 10.904 16.760 1.00 89.12 401 VAL A O 1
ATOM 2991 N N . CYS A 1 402 ? -1.633 10.131 16.271 1.00 88.69 402 CYS A N 1
ATOM 2992 C CA . CYS A 1 402 ? -2.326 11.310 16.762 1.00 88.69 402 CYS A CA 1
ATOM 2993 C C . CYS A 1 402 ? -3.612 10.878 17.461 1.00 88.69 402 CYS A C 1
ATOM 2995 O O . CYS A 1 402 ? -4.414 10.131 16.896 1.00 88.69 402 CYS A O 1
ATOM 2997 N N . ASN A 1 403 ? -3.779 11.317 18.706 1.00 87.62 403 ASN A N 1
ATOM 2998 C CA . ASN A 1 403 ? -4.964 11.073 19.516 1.00 87.62 403 ASN A CA 1
ATOM 2999 C C . ASN A 1 403 ? -5.181 12.242 20.500 1.00 87.62 403 ASN A C 1
ATOM 3001 O O . ASN A 1 403 ? -4.354 13.147 20.599 1.00 87.62 403 ASN A O 1
ATOM 3005 N N . GLN A 1 404 ? -6.290 12.226 21.246 1.00 84.38 404 GLN A N 1
ATOM 3006 C CA . GLN A 1 404 ? -6.616 13.298 22.199 1.00 84.38 404 GLN A CA 1
ATOM 3007 C C . GLN A 1 404 ? -5.607 13.424 23.351 1.00 84.38 404 GLN A C 1
ATOM 3009 O O . GLN A 1 404 ? -5.420 14.522 23.863 1.00 84.38 404 GLN A O 1
ATOM 3014 N N . GLN A 1 405 ? -4.980 12.320 23.770 1.00 79.25 405 GLN A N 1
ATOM 3015 C CA . GLN A 1 405 ? -4.032 12.308 24.890 1.00 79.25 405 GLN A CA 1
ATOM 3016 C C . GLN A 1 405 ? -2.695 12.946 24.506 1.00 79.25 405 GLN A C 1
ATOM 3018 O O . GLN A 1 405 ? -2.053 13.571 25.343 1.00 79.25 405 GLN A O 1
ATOM 3023 N N . LEU A 1 406 ? -2.293 12.802 23.243 1.00 74.44 406 LEU A N 1
ATOM 3024 C CA . LEU A 1 406 ? -1.027 13.317 22.724 1.00 74.44 406 LEU A CA 1
ATOM 3025 C C . LEU A 1 406 ? -1.112 14.786 22.278 1.00 74.44 406 LEU A C 1
ATOM 3027 O O . LEU A 1 406 ? -0.078 15.420 22.111 1.00 74.44 406 LEU A O 1
ATOM 3031 N N . GLY A 1 407 ? -2.319 15.349 22.128 1.00 54.78 407 GLY A N 1
ATOM 3032 C CA . GLY A 1 407 ? -2.557 16.776 21.862 1.00 54.78 407 GLY A CA 1
ATOM 3033 C C . GLY A 1 407 ? -2.217 17.246 20.438 1.00 54.78 407 GLY A C 1
ATOM 3034 O O . GLY A 1 407 ? -3.007 17.983 19.851 1.00 54.78 407 GLY A O 1
ATOM 3035 N N . GLU A 1 408 ? -1.108 16.774 19.858 1.00 58.22 408 GLU A N 1
ATOM 3036 C CA . GLU A 1 408 ? -0.631 17.032 18.488 1.00 58.22 408 GLU A CA 1
ATOM 3037 C C . GLU A 1 408 ? -0.019 15.752 17.858 1.00 58.22 408 GLU A C 1
ATOM 3039 O O . GLU A 1 408 ? -0.073 14.672 18.449 1.00 58.22 408 GLU A O 1
ATOM 3044 N 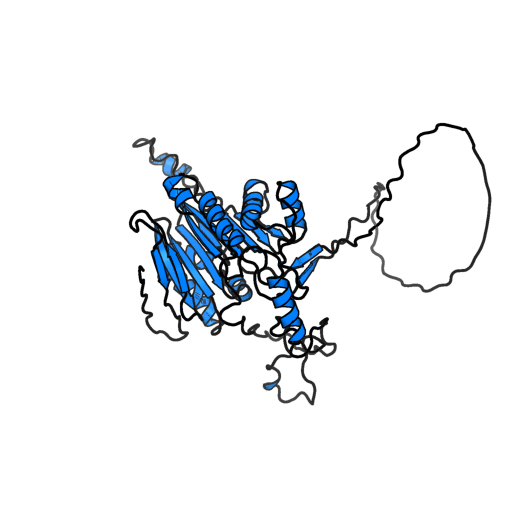N . LEU A 1 409 ? 0.476 15.827 16.612 1.00 58.41 409 LEU A N 1
ATOM 3045 C CA . LEU A 1 409 ? 1.144 14.713 15.915 1.00 58.41 409 LEU A CA 1
ATOM 3046 C C . LEU A 1 409 ? 2.385 14.272 16.704 1.00 58.41 409 LEU A C 1
ATOM 3048 O O . LEU A 1 409 ? 3.423 14.925 16.642 1.00 58.41 409 LEU A O 1
ATOM 3052 N N . ALA A 1 410 ? 2.299 13.138 17.398 1.00 58.16 410 ALA A N 1
ATOM 3053 C CA . ALA A 1 410 ? 3.474 12.500 17.962 1.00 58.16 410 ALA A CA 1
ATOM 3054 C C . ALA A 1 410 ? 4.149 11.684 16.856 1.00 58.16 410 ALA A C 1
ATOM 3056 O O . ALA A 1 410 ? 3.586 10.711 16.340 1.00 58.16 410 ALA A O 1
ATOM 3057 N N . ASN A 1 411 ? 5.368 12.075 16.488 1.00 56.31 411 ASN A N 1
ATOM 3058 C CA . ASN A 1 411 ? 6.226 11.212 15.689 1.00 56.31 411 ASN A CA 1
ATOM 3059 C C . ASN A 1 411 ? 6.733 10.108 16.606 1.00 56.31 411 ASN A C 1
ATOM 3061 O O . ASN A 1 411 ? 7.486 10.378 17.537 1.00 56.31 411 ASN A O 1
ATOM 3065 N N . ALA A 1 412 ? 6.290 8.881 16.359 1.00 57.41 412 ALA A N 1
ATOM 3066 C CA . ALA A 1 412 ? 6.747 7.720 17.087 1.00 57.41 412 ALA A CA 1
ATOM 3067 C C . ALA A 1 412 ? 7.800 7.004 16.235 1.00 57.41 412 ALA A C 1
ATOM 3069 O O . ALA A 1 412 ? 7.563 6.561 15.110 1.00 57.41 412 ALA A O 1
ATOM 3070 N N . LEU A 1 413 ? 9.010 6.912 16.768 1.00 52.75 413 LEU A N 1
ATOM 3071 C CA . LEU A 1 413 ? 10.055 6.110 16.149 1.00 52.75 413 LEU A CA 1
ATOM 3072 C C . LEU A 1 413 ? 9.890 4.654 16.591 1.00 52.75 413 LEU A C 1
ATOM 3074 O O . LEU A 1 413 ? 9.750 4.388 17.783 1.00 52.75 413 LEU A O 1
ATOM 3078 N N . VAL A 1 414 ? 9.935 3.714 15.650 1.00 58.12 414 VAL A N 1
ATOM 3079 C CA . VAL A 1 414 ? 10.179 2.301 15.943 1.00 58.12 414 VAL A CA 1
ATOM 3080 C C . VAL A 1 414 ? 11.602 1.953 15.531 1.00 58.12 414 VAL A C 1
ATOM 3082 O O . VAL A 1 414 ? 11.996 2.096 14.374 1.00 58.12 414 VAL A O 1
ATOM 3085 N N . VAL A 1 415 ? 12.367 1.459 16.501 1.00 50.59 415 VAL A N 1
ATOM 3086 C CA . VAL A 1 415 ? 13.683 0.844 16.297 1.00 50.59 415 VAL A CA 1
ATOM 3087 C C . VAL A 1 415 ? 13.538 -0.650 16.593 1.00 50.59 415 VAL A C 1
ATOM 3089 O O . VAL A 1 415 ? 14.068 -1.157 17.570 1.00 50.59 415 VAL A O 1
ATOM 3092 N N . LEU A 1 416 ? 12.721 -1.354 15.809 1.00 53.53 416 LEU A N 1
ATOM 3093 C CA . LEU A 1 416 ? 12.633 -2.815 15.876 1.00 53.53 416 LEU A CA 1
ATOM 3094 C C . LEU A 1 416 ? 13.452 -3.375 14.717 1.00 53.53 416 LEU A C 1
ATOM 3096 O O . LEU A 1 416 ? 13.021 -3.322 13.575 1.00 53.53 416 LEU A O 1
ATOM 3100 N N . SER A 1 417 ? 14.635 -3.915 14.994 1.00 51.66 417 SER A N 1
ATOM 3101 C CA . SER A 1 417 ? 15.295 -4.807 14.043 1.00 51.66 417 SER A CA 1
ATOM 3102 C C . SER A 1 417 ? 15.031 -6.227 14.509 1.00 51.66 417 SER A C 1
ATOM 3104 O O . SER A 1 417 ? 15.633 -6.690 15.475 1.00 51.66 417 SER A O 1
ATOM 3106 N N . LEU A 1 418 ? 14.072 -6.894 13.869 1.00 55.22 418 LEU A N 1
ATOM 3107 C CA . LEU A 1 418 ? 13.877 -8.324 14.065 1.00 55.22 418 LEU A CA 1
ATOM 3108 C C . LEU A 1 418 ? 15.132 -9.055 13.577 1.00 55.22 418 LEU A C 1
ATOM 3110 O O . LEU A 1 418 ? 15.498 -8.936 12.414 1.00 55.22 418 LEU A O 1
ATOM 3114 N N . THR A 1 419 ? 15.805 -9.805 14.444 1.00 53.03 419 THR A N 1
ATOM 3115 C CA . THR A 1 419 ? 16.847 -10.749 14.022 1.00 53.03 419 THR A CA 1
ATOM 3116 C C . THR A 1 419 ? 16.246 -12.142 13.887 1.00 53.03 419 THR A C 1
ATOM 3118 O O . THR A 1 419 ? 15.288 -12.488 14.572 1.00 53.03 419 THR A O 1
ATOM 3121 N N . ALA A 1 420 ? 16.802 -12.965 12.994 1.00 49.28 420 ALA A N 1
ATOM 3122 C CA . ALA A 1 420 ? 16.375 -14.356 12.831 1.00 49.28 420 ALA A CA 1
ATOM 3123 C C . ALA A 1 420 ? 16.680 -15.241 14.063 1.00 49.28 420 ALA A C 1
ATOM 3125 O O . ALA A 1 420 ? 16.161 -16.350 14.151 1.00 49.28 420 ALA A O 1
ATOM 3126 N N . GLU A 1 421 ? 17.505 -14.757 14.997 1.00 48.03 421 GLU A N 1
ATOM 3127 C CA . GLU A 1 421 ? 17.846 -15.422 16.259 1.00 48.03 421 GLU A CA 1
ATOM 3128 C C . GLU A 1 421 ? 17.092 -14.786 17.439 1.00 48.03 421 GLU A C 1
ATOM 3130 O O . GLU A 1 421 ? 16.908 -13.567 17.470 1.00 48.03 421 GLU A O 1
ATOM 3135 N N . ASP A 1 422 ? 16.664 -15.638 18.381 1.00 44.09 422 ASP A N 1
ATOM 3136 C CA . ASP A 1 422 ? 15.760 -15.407 19.525 1.00 44.09 422 ASP A CA 1
ATOM 3137 C C . ASP A 1 422 ? 16.264 -14.381 20.577 1.00 44.09 422 ASP A C 1
ATOM 3139 O O . ASP A 1 422 ? 16.418 -14.701 21.758 1.00 44.09 422 ASP A O 1
ATOM 3143 N N . GLY A 1 423 ? 16.537 -13.139 20.177 1.00 43.25 423 GLY A N 1
ATOM 3144 C CA . GLY A 1 423 ? 16.934 -12.048 21.072 1.00 43.25 423 GLY A CA 1
ATOM 3145 C C . GLY A 1 423 ? 15.797 -11.060 21.333 1.00 43.25 423 GLY A C 1
ATOM 3146 O O . GLY A 1 423 ? 15.189 -10.565 20.389 1.00 43.25 423 GLY A O 1
ATOM 3147 N N . GLU A 1 424 ? 15.520 -10.761 22.607 1.00 42.50 424 GLU A N 1
ATOM 3148 C CA . GLU A 1 424 ? 14.606 -9.687 23.028 1.00 42.50 424 GLU A CA 1
ATOM 3149 C C . GLU A 1 424 ? 14.925 -8.356 22.328 1.00 42.50 424 GLU A C 1
ATOM 3151 O O . GLU A 1 424 ? 16.088 -7.959 22.221 1.00 42.50 424 GLU A O 1
ATOM 3156 N N . ILE A 1 425 ? 13.881 -7.647 21.883 1.00 45.84 425 ILE A N 1
ATOM 3157 C CA . ILE A 1 425 ? 14.009 -6.405 21.114 1.00 45.84 425 ILE A CA 1
ATOM 3158 C C . ILE A 1 425 ? 13.537 -5.211 21.943 1.00 45.84 425 ILE A C 1
ATOM 3160 O O . ILE A 1 425 ? 12.442 -5.201 22.507 1.00 45.84 425 ILE A O 1
ATOM 3164 N N . GLU A 1 426 ? 14.373 -4.174 21.989 1.00 39.50 426 GLU A N 1
ATOM 3165 C CA . GLU A 1 426 ? 14.129 -2.940 22.730 1.00 39.50 426 GLU A CA 1
ATOM 3166 C C . GLU A 1 426 ? 13.224 -1.985 21.926 1.00 39.50 426 GLU A C 1
ATOM 3168 O O . GLU A 1 426 ? 13.660 -1.315 20.990 1.00 39.50 426 GLU A O 1
ATOM 3173 N N . VAL A 1 427 ? 11.945 -1.886 22.299 1.00 42.22 427 VAL A N 1
ATOM 3174 C CA . VAL A 1 427 ? 11.022 -0.886 21.736 1.00 42.22 427 VAL A CA 1
ATOM 3175 C C . VAL A 1 427 ? 11.276 0.468 22.398 1.00 42.22 427 VAL A C 1
ATOM 3177 O O . VAL A 1 427 ? 10.841 0.708 23.523 1.00 42.22 427 VAL A O 1
ATOM 3180 N N . ARG A 1 428 ? 11.944 1.391 21.698 1.00 39.97 428 ARG A N 1
ATOM 3181 C CA . ARG A 1 428 ? 12.043 2.796 22.130 1.00 39.97 428 ARG A CA 1
ATOM 3182 C C . ARG A 1 428 ? 11.048 3.666 21.376 1.00 39.97 428 ARG A C 1
ATOM 3184 O O . ARG A 1 428 ? 11.329 4.097 20.264 1.00 39.97 428 ARG A O 1
ATOM 3191 N N . ILE A 1 429 ? 9.916 3.972 22.008 1.00 41.59 429 ILE A N 1
ATOM 3192 C CA . ILE A 1 429 ? 9.037 5.057 21.559 1.00 41.59 429 ILE A CA 1
ATOM 3193 C C . ILE A 1 429 ? 9.679 6.367 22.018 1.00 41.59 429 ILE A C 1
ATOM 3195 O O . ILE A 1 429 ? 9.584 6.733 23.187 1.00 41.59 429 ILE A O 1
ATOM 3199 N N . SER A 1 430 ? 10.355 7.071 21.111 1.00 36.59 430 SER A N 1
ATOM 3200 C CA . SER A 1 430 ? 10.696 8.475 21.347 1.00 36.59 430 SER A CA 1
ATOM 3201 C C . SER A 1 430 ? 9.509 9.314 20.900 1.00 36.59 430 SER A C 1
ATOM 3203 O O . SER A 1 430 ? 9.209 9.338 19.711 1.00 36.59 430 SER A O 1
ATOM 3205 N N . VAL A 1 431 ? 8.831 9.967 21.842 1.00 37.88 431 VAL A N 1
ATOM 3206 C CA . VAL A 1 431 ? 7.890 11.052 21.541 1.00 37.88 431 VAL A CA 1
ATOM 3207 C C . VAL A 1 431 ? 8.745 12.311 21.414 1.00 37.88 431 VAL A C 1
ATOM 3209 O O . VAL A 1 431 ? 9.345 12.734 22.402 1.00 37.88 431 VAL A O 1
ATOM 3212 N N . GLY A 1 432 ? 8.919 12.791 20.181 1.00 34.56 432 GLY A N 1
ATOM 3213 C CA . GLY A 1 432 ? 9.695 13.997 19.863 1.00 34.56 432 GLY A CA 1
ATOM 3214 C C . GLY A 1 432 ? 8.946 15.283 20.161 1.00 34.56 432 GLY A C 1
ATOM 3215 O O . GLY A 1 432 ? 7.708 15.274 19.975 1.00 34.56 432 GLY A O 1
#